Protein AF-A0A1M7FFM4-F1 (afdb_monomer)

Nearest PDB structures (foldseek):
  5cuk-assembly1_A  TM=7.560E-01  e=1.150E-02  Pseudomonas aeruginosa PAO1
  2rrl-assembly1_A  TM=3.537E-01  e=2.031E-02  Salmonella enterica subsp. enterica serovar Typhimurium
  6i4j-assembly1_G  TM=5.265E-01  e=8.180E-01  Mus musculus

InterPro domains:
  IPR021136 Flagellar hook-length control protein-like, C-terminal [PF02120] (294-365)
  IPR038610 FliK-like, C-terminal domain superfamily [G3DSA:3.30.750.140] (274-379)

Organism: NCBI:txid735517

pLDDT: mean 74.61, std 23.93, range [27.17, 97.5]

Radius of gyration: 24.83 Å; Cα contacts (8 Å, |Δi|>4): 551; chains: 1; bounding box: 92×70×73 Å

Solvent-accessible surface area (backbone atoms only — not comparable to full-atom values): 22999 Å² total; per-residue (Å²): 136,89,84,92,87,82,88,82,80,82,85,74,75,81,80,79,83,72,70,88,80,70,55,82,61,76,55,77,81,75,55,66,70,59,46,57,54,43,65,71,45,45,64,58,33,64,50,22,20,36,49,58,24,43,36,50,27,34,50,50,52,51,53,52,34,38,75,70,71,75,39,94,67,63,67,72,55,50,51,46,43,55,53,57,63,56,60,24,42,62,52,60,54,80,67,66,75,82,85,77,81,92,78,91,76,80,97,67,98,67,84,91,62,69,73,83,44,74,65,51,53,51,50,41,53,53,36,50,37,62,47,48,58,43,34,62,70,71,64,48,94,69,67,75,96,70,81,21,52,54,56,47,47,57,48,45,45,54,50,25,43,76,52,60,20,54,95,54,88,44,64,54,94,72,56,66,80,79,64,53,42,63,62,82,62,59,33,34,52,56,42,70,63,79,71,71,61,80,89,64,41,65,39,49,44,19,23,51,54,35,30,38,44,52,7,32,51,25,38,53,50,39,24,49,35,27,28,64,58,63,51,58,50,77,83,48,73,80,63,74,93,70,95,80,81,89,87,84,83,84,87,88,78,90,83,82,95,71,87,74,66,79,59,39,45,34,38,48,77,46,48,28,60,52,97,88,40,36,26,28,36,16,38,35,38,24,66,53,76,80,90,58,94,66,91,68,87,80,66,71,23,39,39,40,37,35,10,36,26,40,92,87,52,37,48,33,39,40,39,39,36,42,46,83,81,33,28,38,39,40,39,22,20,49,34,65,70,48,41,50,52,53,63,76,43,39,68,63,52,55,50,50,37,50,73,71,72,40,49,74,75,40,84,47,82,40,78,35,67,81,76,70,84,75,74,78,87,75,79,80,76,84,74,89,128

Structure (mmCIF, N/CA/C/O backbone):
data_AF-A0A1M7FFM4-F1
#
_entry.id   AF-A0A1M7FFM4-F1
#
loop_
_atom_site.group_PDB
_atom_site.id
_atom_site.type_symbol
_atom_site.label_atom_id
_atom_site.label_alt_id
_atom_site.label_comp_id
_atom_site.label_asym_id
_atom_site.label_entity_id
_atom_site.label_seq_id
_atom_site.pdbx_PDB_ins_code
_atom_site.Cartn_x
_atom_site.Cartn_y
_atom_site.Cartn_z
_atom_site.occupancy
_atom_site.B_iso_or_equiv
_atom_site.auth_seq_id
_atom_site.auth_comp_id
_atom_site.auth_asym_id
_atom_site.auth_atom_id
_atom_site.pdbx_PDB_model_num
ATOM 1 N N . MET A 1 1 ? 53.437 -46.522 -17.766 1.00 28.17 1 MET A N 1
ATOM 2 C CA . MET A 1 1 ? 53.241 -46.766 -16.320 1.00 28.17 1 MET A CA 1
ATOM 3 C C . MET A 1 1 ? 54.184 -45.854 -15.554 1.00 28.17 1 MET A C 1
ATOM 5 O O . MET A 1 1 ? 55.367 -45.949 -15.868 1.00 28.17 1 MET A O 1
ATOM 9 N N . PRO A 1 2 ? 53.746 -45.082 -14.537 1.00 44.66 2 PRO A N 1
ATOM 10 C CA . PRO A 1 2 ? 52.488 -44.321 -14.335 1.00 44.66 2 PRO A CA 1
ATOM 11 C C . PRO A 1 2 ? 52.743 -42.825 -14.716 1.00 44.66 2 PRO A C 1
ATOM 13 O O . PRO A 1 2 ? 53.587 -42.617 -15.580 1.00 44.66 2 PRO A O 1
ATOM 16 N N . ALA A 1 3 ? 52.174 -41.737 -14.161 1.00 30.19 3 ALA A N 1
ATOM 17 C CA . ALA A 1 3 ? 50.781 -41.255 -13.960 1.00 30.19 3 ALA A CA 1
ATOM 18 C C . ALA A 1 3 ? 50.823 -39.705 -14.164 1.00 30.19 3 ALA A C 1
ATOM 20 O O . ALA A 1 3 ? 51.837 -39.094 -13.849 1.00 30.19 3 ALA A O 1
ATOM 21 N N . SER A 1 4 ? 49.903 -39.026 -14.864 1.00 33.03 4 SER A N 1
ATOM 22 C CA . SER A 1 4 ? 48.514 -38.639 -14.512 1.00 33.03 4 SER A CA 1
ATOM 23 C C . SER A 1 4 ? 48.359 -37.660 -13.332 1.00 33.03 4 SER A C 1
ATOM 25 O O . SER A 1 4 ? 48.351 -38.102 -12.190 1.00 33.03 4 SER A O 1
ATOM 27 N N . ALA A 1 5 ? 48.092 -36.373 -13.622 1.00 31.41 5 ALA A N 1
ATOM 28 C CA . ALA A 1 5 ? 47.295 -35.452 -12.782 1.00 31.41 5 ALA A CA 1
ATOM 29 C C . ALA A 1 5 ? 46.927 -34.149 -13.541 1.00 31.41 5 ALA A C 1
ATOM 31 O O . ALA A 1 5 ? 47.572 -33.117 -13.380 1.00 31.41 5 ALA A O 1
ATOM 32 N N . GLY A 1 6 ? 45.887 -34.182 -14.383 1.00 29.67 6 GLY A N 1
ATOM 33 C CA . GLY A 1 6 ? 45.292 -32.969 -14.962 1.00 29.67 6 GLY A CA 1
ATOM 34 C C . GLY A 1 6 ? 44.131 -32.472 -14.097 1.00 29.67 6 GLY A C 1
ATOM 35 O O . GLY A 1 6 ? 43.160 -33.205 -13.909 1.00 29.67 6 GLY A O 1
ATOM 36 N N . LEU A 1 7 ? 44.214 -31.247 -13.573 1.00 31.92 7 LEU A N 1
ATOM 37 C CA . LEU A 1 7 ? 43.176 -30.665 -12.716 1.00 31.92 7 LEU A CA 1
ATOM 38 C C . LEU A 1 7 ? 41.939 -30.248 -13.531 1.00 31.92 7 LEU A C 1
ATOM 40 O O . LEU A 1 7 ? 41.930 -29.216 -14.197 1.00 31.92 7 LEU A O 1
ATOM 44 N N . LYS A 1 8 ? 40.865 -31.040 -13.428 1.00 30.91 8 LYS A N 1
ATOM 45 C CA . LYS A 1 8 ? 39.494 -30.578 -13.694 1.00 30.91 8 LYS A CA 1
ATOM 46 C C . LYS A 1 8 ? 38.996 -29.788 -12.481 1.00 30.91 8 LYS A C 1
ATOM 48 O O . LYS A 1 8 ? 39.141 -30.259 -11.358 1.00 30.91 8 LYS A O 1
ATOM 53 N N . GLY A 1 9 ? 38.361 -28.640 -12.712 1.00 28.41 9 GLY A N 1
ATOM 54 C CA . GLY A 1 9 ? 37.856 -27.783 -11.632 1.00 28.41 9 GLY A CA 1
ATOM 55 C C . GLY A 1 9 ? 36.865 -26.704 -12.071 1.00 28.41 9 GLY A C 1
ATOM 56 O O . GLY A 1 9 ? 36.794 -25.659 -11.438 1.00 28.41 9 GLY A O 1
ATOM 57 N N . GLY A 1 10 ? 36.119 -26.922 -13.158 1.00 27.86 10 GLY A N 1
ATOM 58 C CA . GLY A 1 10 ? 35.029 -26.018 -13.529 1.00 27.86 10 GLY A CA 1
ATOM 59 C C . GLY A 1 10 ? 33.846 -26.199 -12.579 1.00 27.86 10 GLY A C 1
ATOM 60 O O . GLY A 1 10 ? 33.171 -27.225 -12.650 1.00 27.86 10 GLY A O 1
ATOM 61 N N . GLN A 1 11 ? 33.591 -25.223 -11.705 1.00 30.33 11 GLN A N 1
ATOM 62 C CA . GLN A 1 11 ? 32.348 -25.162 -10.932 1.00 30.33 11 GLN A CA 1
ATOM 63 C C . GLN A 1 11 ? 31.184 -24.830 -11.871 1.00 30.33 11 GLN A C 1
ATOM 65 O O . GLN A 1 11 ? 30.890 -23.673 -12.157 1.00 30.33 11 GLN A O 1
ATOM 70 N N . THR A 1 12 ? 30.514 -25.870 -12.359 1.00 29.23 12 THR A N 1
ATOM 71 C CA . THR A 1 12 ? 29.200 -25.745 -12.985 1.00 29.23 12 THR A CA 1
ATOM 72 C C . THR A 1 12 ? 28.172 -25.433 -11.903 1.00 29.23 12 THR A C 1
ATOM 74 O O . THR A 1 12 ? 27.868 -26.299 -11.078 1.00 29.23 12 THR A O 1
ATOM 77 N N . TYR A 1 13 ? 27.626 -24.218 -11.910 1.00 31.61 13 TYR A N 1
ATOM 78 C CA . TYR A 1 13 ? 26.432 -23.903 -11.128 1.00 31.61 13 TYR A CA 1
ATOM 79 C C . TYR A 1 13 ? 25.287 -24.840 -11.554 1.00 31.61 13 TYR A C 1
ATOM 81 O O . TYR A 1 13 ? 25.119 -25.076 -12.755 1.00 31.61 13 TYR A O 1
ATOM 89 N N . PRO A 1 14 ? 24.514 -25.410 -10.613 1.00 28.09 14 PRO A N 1
ATOM 90 C CA . PRO A 1 14 ? 23.416 -26.296 -10.963 1.00 28.09 14 PRO A CA 1
ATOM 91 C C . PRO A 1 14 ? 22.310 -25.497 -11.655 1.00 28.09 14 PRO A C 1
ATOM 93 O O . PRO A 1 14 ? 21.659 -24.656 -11.038 1.00 28.09 14 PRO A O 1
ATOM 96 N N . VAL A 1 15 ? 22.074 -25.792 -12.934 1.00 30.50 15 VAL A N 1
ATOM 97 C CA . VAL A 1 15 ? 20.871 -25.344 -13.641 1.00 30.50 15 VAL A CA 1
ATOM 98 C C . VAL A 1 15 ? 19.672 -26.004 -12.965 1.00 30.50 15 VAL A C 1
ATOM 100 O O . VAL A 1 15 ? 19.436 -27.201 -13.136 1.00 30.50 15 VAL A O 1
ATOM 103 N N . MET A 1 16 ? 18.921 -25.230 -12.179 1.00 29.34 16 MET A N 1
ATOM 104 C CA . MET A 1 16 ? 17.597 -25.640 -11.726 1.00 29.34 16 MET A CA 1
ATOM 105 C C . MET A 1 16 ? 16.679 -25.694 -12.945 1.00 29.34 16 MET A C 1
ATOM 107 O O . MET A 1 16 ? 16.250 -24.668 -13.467 1.00 29.34 16 MET A O 1
ATOM 111 N N . SER A 1 17 ? 16.400 -26.909 -13.410 1.00 31.09 17 SER A N 1
ATOM 112 C CA . SER A 1 17 ? 15.436 -27.177 -14.471 1.00 31.09 17 SER A CA 1
ATOM 113 C C . SER A 1 17 ? 14.007 -27.050 -13.935 1.00 31.09 17 SER A C 1
ATOM 115 O O . SER A 1 17 ? 13.301 -28.052 -13.788 1.00 31.09 17 SER A O 1
ATOM 117 N N . ASP A 1 18 ? 13.585 -25.828 -13.618 1.00 33.31 18 ASP A N 1
ATOM 118 C CA . ASP A 1 18 ? 12.172 -25.543 -13.394 1.00 33.31 18 ASP A CA 1
ATOM 119 C C . ASP A 1 18 ? 11.436 -25.593 -14.738 1.00 33.31 18 ASP A C 1
ATOM 121 O O . ASP A 1 18 ? 11.768 -24.886 -15.693 1.00 33.31 18 ASP A O 1
ATOM 125 N N . GLY A 1 19 ? 10.421 -26.457 -14.817 1.00 30.62 19 GLY A N 1
ATOM 126 C CA . GLY A 1 19 ? 9.493 -26.482 -15.946 1.00 30.62 19 GLY A CA 1
ATOM 127 C C . GLY A 1 19 ? 8.756 -25.142 -16.089 1.00 30.62 19 GLY A C 1
ATOM 128 O O . GLY A 1 19 ? 8.766 -24.331 -15.162 1.00 30.62 19 GLY A O 1
ATOM 129 N N . PRO A 1 20 ? 8.087 -24.880 -17.227 1.00 31.91 20 PRO A N 1
ATOM 130 C CA . PRO A 1 20 ? 7.572 -23.555 -17.559 1.00 31.91 20 PRO A CA 1
ATOM 131 C C . PRO A 1 20 ? 6.581 -23.034 -16.511 1.00 31.91 20 PRO A C 1
ATOM 133 O O . PRO A 1 20 ? 5.386 -23.340 -16.542 1.00 31.91 20 PRO A O 1
ATOM 136 N N . ALA A 1 21 ? 7.083 -22.184 -15.611 1.00 34.84 21 ALA A N 1
ATOM 137 C CA . ALA A 1 21 ? 6.296 -21.494 -14.606 1.00 34.84 21 ALA A CA 1
ATOM 138 C C . ALA A 1 21 ? 5.324 -20.530 -15.304 1.00 34.84 21 ALA A C 1
ATOM 140 O O . ALA A 1 21 ? 5.672 -19.410 -15.702 1.00 34.84 21 ALA A O 1
ATOM 141 N N . GLN A 1 22 ? 4.089 -21.001 -15.485 1.00 36.25 22 GLN A N 1
ATOM 142 C CA . GLN A 1 22 ? 2.960 -20.179 -15.901 1.00 36.25 22 GLN A CA 1
ATOM 143 C C . GLN A 1 22 ? 2.766 -19.071 -14.861 1.00 36.25 22 GLN A C 1
ATOM 145 O O . GLN A 1 22 ? 2.826 -19.323 -13.657 1.00 36.25 22 GLN A O 1
ATOM 150 N N . SER A 1 23 ? 2.546 -17.833 -15.309 1.00 42.34 23 SER A N 1
ATOM 151 C CA . SER A 1 23 ? 2.317 -16.705 -14.402 1.00 42.34 23 SER A CA 1
ATOM 152 C C . SER A 1 23 ? 1.148 -17.022 -13.452 1.00 42.34 23 SER A C 1
ATOM 154 O O . SER A 1 23 ? 0.032 -17.205 -13.942 1.00 42.34 23 SER A O 1
ATOM 156 N N . PRO A 1 24 ? 1.319 -17.000 -12.114 1.00 45.25 24 PRO A N 1
ATOM 157 C CA . PRO A 1 24 ? 0.210 -17.258 -11.190 1.00 45.25 24 PRO A CA 1
ATOM 158 C C . PRO A 1 24 ? -0.887 -16.181 -11.268 1.00 45.25 24 PRO A C 1
ATOM 160 O O . PRO A 1 24 ? -2.003 -16.409 -10.802 1.00 45.25 24 PRO A O 1
ATOM 163 N N . PHE A 1 25 ? -0.588 -15.032 -11.887 1.00 47.88 25 PHE A N 1
ATOM 164 C CA . PHE A 1 25 ? -1.508 -13.927 -12.179 1.00 47.88 25 PHE A CA 1
ATOM 165 C C . PHE A 1 25 ? -2.265 -14.119 -13.505 1.00 47.88 25 PHE A C 1
ATOM 167 O O . PHE A 1 25 ? -3.481 -13.936 -13.538 1.00 47.88 25 PHE A O 1
ATOM 174 N N . SER A 1 26 ? -1.591 -14.588 -14.564 1.00 52.25 26 SER A N 1
ATOM 175 C CA . SER A 1 26 ? -2.185 -14.905 -15.879 1.00 52.25 26 SER A CA 1
ATOM 176 C C . SER A 1 26 ? -2.890 -16.272 -15.863 1.00 52.25 26 SER A C 1
ATOM 178 O O . SER A 1 26 ? -2.610 -17.157 -16.668 1.00 52.25 26 SER A O 1
ATOM 180 N N . GLY A 1 27 ? -3.790 -16.457 -14.896 1.00 50.19 27 GLY A N 1
ATOM 181 C CA . GLY A 1 27 ? -4.599 -17.663 -14.769 1.00 50.19 27 GLY A CA 1
ATOM 182 C C . GLY A 1 27 ? -5.666 -17.785 -15.861 1.00 50.19 27 GLY A C 1
ATOM 183 O O . GLY A 1 27 ? -5.952 -16.838 -16.594 1.00 50.19 27 GLY A O 1
ATOM 184 N N . LYS A 1 28 ? -6.293 -18.969 -15.918 1.00 52.28 28 LYS A N 1
ATOM 185 C CA . LYS A 1 28 ? -7.483 -19.262 -16.739 1.00 52.28 28 LYS A CA 1
ATOM 186 C C . LYS A 1 28 ? -8.540 -18.146 -16.610 1.00 52.28 28 LYS A C 1
ATOM 188 O O . LYS A 1 28 ? -8.640 -17.561 -15.526 1.00 52.28 28 LYS A O 1
ATOM 193 N N . PRO A 1 29 ? -9.342 -17.869 -17.662 1.00 58.84 29 PRO A N 1
ATOM 194 C CA . PRO A 1 29 ? -10.395 -16.856 -17.604 1.00 58.84 29 PRO A CA 1
ATOM 195 C C . PRO A 1 29 ? -11.281 -17.073 -16.375 1.00 58.84 29 PRO A C 1
ATOM 197 O O . PRO A 1 29 ? -11.638 -18.206 -16.046 1.00 58.84 29 PRO A O 1
ATOM 200 N N . VAL A 1 30 ? -11.583 -15.983 -15.667 1.00 65.94 30 VAL A N 1
ATOM 201 C CA . VAL A 1 30 ? -12.369 -16.046 -14.434 1.00 65.94 30 VAL A CA 1
ATOM 202 C C . VAL A 1 30 ? -13.769 -16.573 -14.765 1.00 65.94 30 VAL A C 1
ATOM 204 O O . VAL A 1 30 ? -14.408 -15.988 -15.637 1.00 65.94 30 VAL A O 1
ATOM 207 N N . PRO A 1 31 ? -14.278 -17.619 -14.084 1.00 75.31 31 PRO A N 1
ATOM 208 C CA . PRO A 1 31 ? -15.618 -18.138 -14.347 1.00 75.31 31 PRO A CA 1
ATOM 209 C C . PRO A 1 31 ? -16.689 -17.051 -14.218 1.00 75.31 31 PRO A C 1
ATOM 211 O O . PRO A 1 31 ? -16.676 -16.289 -13.249 1.00 75.31 31 PRO A O 1
ATOM 214 N N . ASP A 1 32 ? -17.641 -17.011 -15.150 1.00 73.88 32 ASP A N 1
ATOM 215 C CA . ASP A 1 32 ? -18.647 -15.940 -15.240 1.00 73.88 32 ASP A CA 1
ATOM 216 C C . ASP A 1 32 ? -19.475 -15.787 -13.955 1.00 73.88 32 ASP A C 1
ATOM 218 O O . ASP A 1 32 ? -19.797 -14.674 -13.546 1.00 73.88 32 ASP A O 1
ATOM 222 N N . GLN A 1 33 ? -19.735 -16.887 -13.241 1.00 76.94 33 GLN A N 1
ATOM 223 C CA . GLN A 1 33 ? -20.378 -16.861 -11.921 1.00 76.94 33 GLN A CA 1
ATOM 224 C C . GLN A 1 33 ? -19.598 -16.020 -10.897 1.00 76.94 33 GLN A C 1
ATOM 226 O O . GLN A 1 33 ? -20.202 -15.284 -10.119 1.00 76.94 33 GLN A O 1
ATOM 231 N N . LEU A 1 34 ? -18.260 -16.083 -10.899 1.00 76.94 34 LEU A N 1
ATOM 232 C CA . LEU A 1 34 ? -17.434 -15.281 -9.993 1.00 76.94 34 LEU A CA 1
ATOM 233 C C . LEU A 1 34 ? -17.405 -13.807 -10.422 1.00 76.94 34 LEU A C 1
ATOM 235 O O . LEU A 1 34 ? -17.369 -12.933 -9.558 1.00 76.94 34 LEU A O 1
ATOM 239 N N . GLN A 1 35 ? -17.485 -13.526 -11.727 1.00 77.62 35 GLN A N 1
ATOM 240 C CA . GLN A 1 35 ? -17.639 -12.160 -12.240 1.00 77.62 35 GLN A CA 1
ATOM 241 C C . GLN A 1 35 ? -18.987 -11.560 -11.800 1.00 77.62 35 GLN A C 1
ATOM 243 O O . GLN A 1 35 ? -19.018 -10.465 -11.246 1.00 77.62 35 GLN A O 1
ATOM 248 N N . GLN A 1 36 ? -20.089 -12.307 -11.937 1.00 79.12 36 GLN A N 1
ATOM 249 C CA . GLN A 1 36 ? -21.430 -11.886 -11.505 1.00 79.12 36 GLN A CA 1
ATOM 250 C C . GLN A 1 36 ? -21.539 -11.689 -9.985 1.00 79.12 36 GLN A C 1
ATOM 252 O O . GLN A 1 36 ? -22.190 -10.749 -9.528 1.00 79.12 36 GLN A O 1
ATOM 257 N N . LEU A 1 37 ? -20.904 -12.554 -9.185 1.00 82.56 37 LEU A N 1
ATOM 258 C CA . LEU A 1 37 ? -20.840 -12.383 -7.730 1.00 82.56 37 LEU A CA 1
ATOM 259 C C . LEU A 1 37 ? -20.021 -11.145 -7.349 1.00 82.56 37 LEU A C 1
ATOM 261 O O . LEU A 1 37 ? -20.455 -10.368 -6.501 1.00 82.56 37 LEU A O 1
ATOM 265 N N . ALA A 1 38 ? -18.879 -10.918 -8.002 1.00 81.94 38 ALA A N 1
ATOM 266 C CA . ALA A 1 38 ? -18.072 -9.726 -7.772 1.00 81.94 38 ALA A CA 1
ATOM 267 C C . ALA A 1 38 ? -18.806 -8.440 -8.178 1.00 81.94 38 ALA A C 1
ATOM 269 O O . ALA A 1 38 ? -18.765 -7.477 -7.421 1.00 81.94 38 ALA A O 1
ATOM 270 N N . ALA A 1 39 ? -19.542 -8.429 -9.294 1.00 81.75 39 ALA A N 1
ATOM 271 C CA . ALA A 1 39 ? -20.327 -7.275 -9.743 1.00 81.75 39 ALA A CA 1
ATOM 272 C C . ALA A 1 39 ? -21.373 -6.807 -8.710 1.00 81.75 39 ALA A C 1
ATOM 274 O O . ALA A 1 39 ? -21.643 -5.614 -8.608 1.00 81.75 39 ALA A O 1
ATOM 275 N N . LYS A 1 40 ? -21.921 -7.719 -7.894 1.00 86.44 40 LYS A N 1
ATOM 276 C CA . LYS A 1 40 ? -22.840 -7.376 -6.790 1.00 86.44 40 LYS A CA 1
ATOM 277 C C . LYS A 1 40 ? -22.137 -6.783 -5.565 1.00 86.44 40 LYS A C 1
ATOM 279 O O . LYS A 1 40 ? -22.763 -6.072 -4.790 1.00 86.44 40 LYS A O 1
ATOM 284 N N . VAL A 1 41 ? -20.861 -7.111 -5.370 1.00 87.88 41 VAL A N 1
ATOM 285 C CA . VAL A 1 41 ? -20.070 -6.744 -4.183 1.00 87.88 41 VAL A CA 1
ATOM 286 C C . VAL A 1 41 ? -19.198 -5.509 -4.445 1.00 87.88 41 VAL A C 1
ATOM 288 O O . VAL A 1 41 ? -18.940 -4.742 -3.521 1.00 87.88 41 VAL A O 1
ATOM 291 N N . LEU A 1 42 ? -18.789 -5.279 -5.697 1.00 88.75 42 LEU A N 1
ATOM 292 C CA . LEU A 1 42 ? -17.948 -4.156 -6.120 1.00 88.75 42 LEU A CA 1
ATOM 293 C C . LEU A 1 42 ? -18.475 -2.787 -5.653 1.00 88.75 42 LEU A C 1
ATOM 295 O O . LEU A 1 42 ? -17.695 -2.104 -4.995 1.00 88.75 42 LEU A O 1
ATOM 299 N N . PRO A 1 43 ? -19.755 -2.402 -5.857 1.00 89.94 43 PRO A N 1
ATOM 300 C CA . PRO A 1 43 ? -20.246 -1.090 -5.420 1.00 89.94 43 PRO A CA 1
ATOM 301 C C . PRO A 1 43 ? -20.096 -0.865 -3.910 1.00 89.94 43 PRO A C 1
ATOM 303 O O . PRO A 1 43 ? -19.685 0.205 -3.477 1.00 89.94 43 PRO A O 1
ATOM 306 N N . VAL A 1 44 ? -20.356 -1.901 -3.104 1.00 90.44 44 VAL A N 1
ATOM 307 C CA . VAL A 1 44 ? -20.222 -1.836 -1.640 1.00 90.44 44 VAL A CA 1
ATOM 308 C C . VAL A 1 44 ? -18.756 -1.679 -1.233 1.00 90.44 44 VAL A C 1
ATOM 310 O O . VAL A 1 44 ? -18.446 -0.861 -0.373 1.00 90.44 44 VAL A O 1
ATOM 313 N N . LEU A 1 45 ? -17.838 -2.420 -1.864 1.00 91.00 45 LEU A N 1
ATOM 314 C CA . LEU A 1 45 ? -16.402 -2.281 -1.597 1.00 91.00 45 LEU A CA 1
ATOM 315 C C . LEU A 1 45 ? -15.867 -0.914 -2.034 1.00 91.00 45 LEU A C 1
ATOM 317 O O . LEU A 1 45 ? -15.040 -0.340 -1.329 1.00 91.00 45 LEU A O 1
ATOM 321 N N . GLU A 1 46 ? -16.323 -0.402 -3.179 1.00 90.56 46 GLU A N 1
ATOM 322 C CA . GLU A 1 46 ? -15.915 0.902 -3.700 1.00 90.56 46 GLU A CA 1
ATOM 323 C C . GLU A 1 46 ? -16.367 2.036 -2.781 1.00 90.56 46 GLU A C 1
ATOM 325 O O . GLU A 1 46 ? -15.535 2.874 -2.444 1.00 90.56 46 GLU A O 1
ATOM 330 N N . GLU A 1 47 ? -17.616 2.006 -2.301 1.00 90.38 47 GLU A N 1
ATOM 331 C CA . GLU A 1 47 ? -18.144 2.961 -1.320 1.00 90.38 47 GLU A CA 1
ATOM 332 C C . GLU A 1 47 ? -17.459 2.887 0.053 1.00 90.38 47 GLU A C 1
ATOM 334 O O . GLU A 1 47 ? -17.332 3.914 0.725 1.00 90.38 47 GLU A O 1
ATOM 339 N N . GLN A 1 48 ? -17.055 1.688 0.487 1.00 91.00 48 GLN A N 1
ATOM 340 C CA . GLN A 1 48 ? -16.489 1.452 1.819 1.00 91.00 48 GLN A CA 1
ATOM 341 C C . GLN A 1 48 ? -14.979 1.668 1.909 1.00 91.00 48 GLN A C 1
ATOM 343 O O . GLN A 1 48 ? -14.473 1.851 3.018 1.00 91.00 48 GLN A O 1
ATOM 348 N N . GLN A 1 49 ? -14.244 1.625 0.792 1.00 92.31 49 GLN A N 1
ATOM 349 C CA . GLN A 1 49 ? -12.782 1.651 0.830 1.00 92.31 49 GLN A CA 1
ATOM 350 C C . GLN A 1 49 ? -12.238 2.911 1.522 1.00 92.31 49 GLN A C 1
ATOM 352 O O . GLN A 1 49 ? -12.673 4.037 1.269 1.00 92.31 49 GLN A O 1
ATOM 357 N N . SER A 1 50 ? -11.219 2.724 2.354 1.00 90.62 50 SER A N 1
ATOM 358 C CA . SER A 1 50 ? -10.473 3.808 2.993 1.00 90.62 50 SER A CA 1
ATOM 359 C C . SER A 1 50 ? -8.991 3.730 2.629 1.00 90.62 50 SER A C 1
ATOM 361 O O . SER A 1 50 ? -8.505 2.731 2.093 1.00 90.62 50 SER A O 1
ATOM 363 N N . SER A 1 51 ? -8.254 4.810 2.895 1.00 88.50 51 SER A N 1
ATOM 364 C CA . SER A 1 51 ? -6.794 4.760 2.837 1.00 88.50 51 SER A CA 1
ATOM 365 C C . SER A 1 51 ? -6.243 3.913 3.981 1.0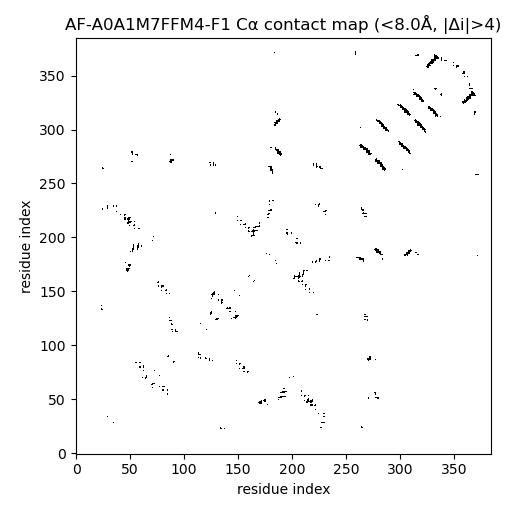0 88.50 51 SER A C 1
ATOM 367 O O . SER A 1 51 ? -6.663 4.075 5.130 1.00 88.50 51 SER A O 1
ATOM 369 N N . LEU A 1 52 ? -5.227 3.094 3.693 1.00 93.62 52 LEU A N 1
ATOM 370 C CA . LEU A 1 52 ? -4.449 2.441 4.745 1.00 93.62 52 LEU A CA 1
ATOM 371 C C . LEU A 1 52 ? -3.782 3.482 5.664 1.00 93.62 52 LEU A C 1
ATOM 373 O O . LEU A 1 52 ? -3.655 3.219 6.856 1.00 93.62 52 LEU A O 1
ATOM 377 N N . THR A 1 53 ? -3.402 4.673 5.175 1.00 94.88 53 THR A N 1
ATOM 378 C CA . THR A 1 53 ? -2.683 5.656 6.008 1.00 94.88 53 THR A CA 1
ATOM 379 C C . THR A 1 53 ? -3.531 6.159 7.178 1.00 94.88 53 THR A C 1
ATOM 381 O O . THR A 1 53 ? -2.986 6.336 8.265 1.00 94.88 53 THR A O 1
ATOM 384 N N . THR A 1 54 ? -4.856 6.287 7.017 1.00 93.81 54 THR A N 1
ATOM 385 C CA . THR A 1 54 ? -5.789 6.619 8.113 1.00 93.81 54 THR A CA 1
ATOM 386 C C . THR A 1 54 ? -5.818 5.531 9.180 1.00 93.81 54 THR A C 1
ATOM 388 O O . THR A 1 54 ? -5.666 5.830 10.364 1.00 93.81 54 THR A O 1
ATOM 391 N N . LEU A 1 55 ? -5.958 4.263 8.772 1.00 95.56 55 LEU A N 1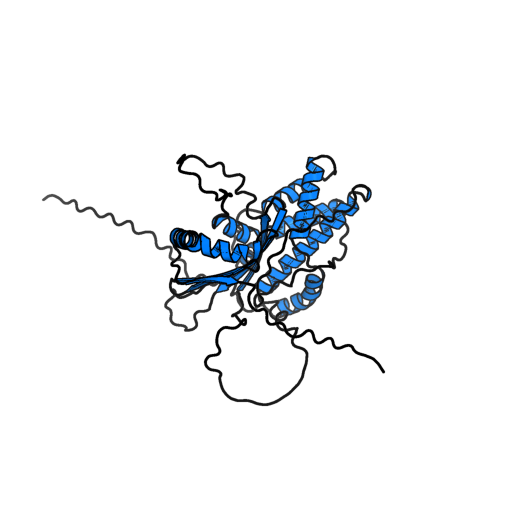
ATOM 392 C CA . LEU A 1 55 ? -5.924 3.138 9.704 1.00 95.56 55 LEU A CA 1
ATOM 393 C C . LEU A 1 55 ? -4.590 3.117 10.457 1.00 95.56 55 LEU A C 1
ATOM 395 O O . LEU A 1 55 ? -4.579 3.143 11.682 1.00 95.56 55 LEU A O 1
ATOM 399 N N . PHE A 1 56 ? -3.465 3.134 9.742 1.00 97.00 56 PHE A N 1
ATOM 400 C CA . PHE A 1 56 ? -2.139 3.087 10.354 1.00 97.00 56 PHE A CA 1
ATOM 401 C C . PHE A 1 56 ? -1.855 4.285 11.280 1.00 97.00 56 PHE A C 1
ATOM 403 O O . PHE A 1 56 ? -1.218 4.094 12.315 1.00 97.00 56 PHE A O 1
ATOM 410 N N . ALA A 1 57 ? -2.352 5.489 10.970 1.00 96.12 57 ALA A N 1
ATOM 411 C CA . ALA A 1 57 ? -2.264 6.647 11.865 1.00 96.12 57 ALA A CA 1
ATOM 412 C C . ALA A 1 57 ? -3.048 6.427 13.172 1.00 96.12 57 ALA A C 1
ATOM 414 O O . ALA A 1 57 ? -2.531 6.710 14.253 1.00 96.12 57 ALA A O 1
ATOM 415 N N . ASN A 1 58 ? -4.257 5.863 13.085 1.00 96.06 58 ASN A N 1
ATOM 416 C CA . ASN A 1 58 ? -5.080 5.531 14.248 1.00 96.06 58 ASN A CA 1
ATOM 417 C C . ASN A 1 58 ? -4.467 4.394 15.082 1.00 96.06 58 ASN A C 1
ATOM 419 O O . ASN A 1 58 ? -4.347 4.537 16.296 1.00 96.06 58 ASN A O 1
ATOM 423 N N . LEU A 1 59 ? -4.003 3.306 14.454 1.00 97.19 59 LEU A N 1
ATOM 424 C CA . LEU A 1 59 ? -3.330 2.196 15.148 1.00 97.19 59 LEU A CA 1
ATOM 425 C C . LEU A 1 59 ? -2.054 2.661 15.865 1.00 97.19 59 LEU A C 1
ATOM 427 O O . LEU A 1 59 ? -1.797 2.253 16.997 1.00 97.19 59 LEU A O 1
ATOM 431 N N . GLN A 1 60 ? -1.276 3.549 15.241 1.00 95.88 60 GLN A N 1
ATOM 432 C CA . GLN A 1 60 ? -0.089 4.133 15.860 1.00 95.88 60 GLN A CA 1
ATOM 433 C C . GLN A 1 60 ? -0.447 5.043 17.042 1.00 95.88 60 GLN A C 1
ATOM 435 O O . GLN A 1 60 ? 0.169 4.923 18.098 1.00 95.88 60 GLN A O 1
ATOM 440 N N . ALA A 1 61 ? -1.464 5.899 16.909 1.00 95.75 61 ALA A N 1
ATOM 441 C CA . ALA A 1 61 ? -1.929 6.743 18.009 1.00 95.75 61 ALA A CA 1
ATOM 442 C C . ALA A 1 61 ? -2.441 5.910 19.202 1.00 95.75 61 ALA A C 1
ATOM 444 O O . ALA A 1 61 ? -2.068 6.197 20.337 1.00 95.75 61 ALA A O 1
ATOM 445 N N . VAL A 1 62 ? -3.200 4.835 18.954 1.00 95.81 62 VAL A N 1
ATOM 446 C CA . VAL A 1 62 ? -3.638 3.878 19.990 1.00 95.81 62 VAL A CA 1
ATOM 447 C C . VAL A 1 62 ? -2.447 3.192 20.655 1.00 95.81 62 VAL A C 1
ATOM 449 O O . VAL A 1 62 ? -2.389 3.132 21.880 1.00 95.81 62 VAL A O 1
ATOM 452 N N . SER A 1 63 ? -1.470 2.721 19.873 1.00 95.19 63 SER A N 1
ATOM 453 C CA . SER A 1 63 ? -0.248 2.103 20.403 1.00 95.19 63 SER A CA 1
ATOM 454 C C . SER A 1 63 ? 0.525 3.055 21.323 1.00 95.19 63 SER A C 1
ATOM 456 O O . SER A 1 63 ? 0.938 2.646 22.406 1.00 95.19 63 SER A O 1
ATOM 458 N N . THR A 1 64 ? 0.681 4.325 20.936 1.00 94.00 64 THR A N 1
ATOM 459 C CA . THR A 1 64 ? 1.361 5.337 21.757 1.00 94.00 64 THR A CA 1
ATOM 460 C C . THR A 1 64 ? 0.564 5.697 23.014 1.00 94.00 64 THR A C 1
ATOM 462 O O . THR A 1 64 ? 1.139 5.739 24.097 1.00 94.00 64 THR A O 1
ATOM 465 N N . GLN A 1 65 ? -0.753 5.909 22.912 1.00 93.56 65 GLN A N 1
ATOM 466 C CA . GLN A 1 65 ? -1.595 6.219 24.076 1.00 93.56 65 GLN A CA 1
ATOM 467 C C . GLN A 1 65 ? -1.630 5.060 25.084 1.00 93.56 65 GLN A C 1
ATOM 469 O O . GLN A 1 65 ? -1.508 5.296 26.285 1.00 93.56 65 GLN A O 1
ATOM 474 N N . ALA A 1 66 ? -1.720 3.813 24.611 1.00 92.38 66 ALA A N 1
ATOM 475 C CA . ALA A 1 66 ? -1.674 2.628 25.467 1.00 92.38 66 ALA A CA 1
ATOM 476 C C . ALA A 1 66 ? -0.302 2.449 26.141 1.00 92.38 66 ALA A C 1
ATOM 478 O O . ALA A 1 66 ? -0.243 2.174 27.338 1.00 92.38 66 ALA A O 1
ATOM 479 N N . ALA A 1 67 ? 0.803 2.672 25.418 1.00 92.19 67 ALA A N 1
ATOM 480 C CA . ALA A 1 67 ? 2.153 2.635 25.991 1.00 92.19 67 ALA A CA 1
ATOM 481 C C . ALA A 1 67 ? 2.376 3.715 27.069 1.00 92.19 67 ALA A C 1
ATOM 483 O O . ALA A 1 67 ? 3.102 3.482 28.034 1.00 92.19 67 ALA A O 1
ATOM 484 N N . ASN A 1 68 ? 1.714 4.867 26.937 1.00 92.69 68 ASN A N 1
ATOM 485 C CA . ASN A 1 68 ? 1.739 5.956 27.916 1.00 92.69 68 ASN A CA 1
ATOM 486 C C . ASN A 1 68 ? 0.746 5.769 29.084 1.00 92.69 68 ASN A C 1
ATOM 488 O O . ASN A 1 68 ? 0.653 6.651 29.936 1.00 92.69 68 ASN A O 1
ATOM 492 N N . GLY A 1 69 ? -0.042 4.686 29.114 1.00 89.19 69 GLY A N 1
ATOM 493 C CA . GLY A 1 69 ? -1.100 4.479 30.114 1.00 89.19 69 GLY A CA 1
ATOM 494 C C . GLY A 1 69 ? -2.292 5.441 29.994 1.00 89.19 69 GLY A C 1
ATOM 495 O O . GLY A 1 69 ? -3.069 5.571 30.932 1.00 89.19 69 GLY A O 1
ATOM 496 N N . GLN A 1 70 ? -2.441 6.126 28.856 1.00 88.12 70 GLN A N 1
ATOM 497 C CA . GLN A 1 70 ? -3.522 7.086 28.586 1.00 88.12 70 GLN A CA 1
ATOM 498 C C . GLN A 1 70 ? -4.784 6.420 28.017 1.00 88.12 70 GLN A C 1
ATOM 500 O O . GLN A 1 70 ? -5.812 7.075 27.864 1.00 88.12 70 GLN A O 1
ATOM 505 N N . LEU A 1 71 ? -4.697 5.142 27.643 1.00 89.31 71 LEU A N 1
ATOM 506 C CA . LEU A 1 71 ? -5.779 4.396 27.013 1.00 89.31 71 LEU A CA 1
ATOM 507 C C . LEU A 1 71 ? -5.680 2.912 27.374 1.00 89.31 71 LEU A C 1
ATOM 509 O O . LEU A 1 71 ? -4.691 2.253 27.050 1.00 89.31 71 LEU A O 1
ATOM 513 N N . GLU A 1 72 ? -6.715 2.372 28.012 1.00 89.25 72 GLU A N 1
ATOM 514 C CA . GLU A 1 72 ? -6.782 0.945 28.324 1.00 89.25 72 GLU A CA 1
ATOM 515 C C . GLU A 1 72 ? -7.230 0.150 27.091 1.00 89.25 72 GLU A C 1
ATOM 517 O O . GLU A 1 72 ? -8.319 0.345 26.554 1.00 89.25 72 GLU A O 1
ATOM 522 N N . VAL A 1 73 ? -6.365 -0.752 26.623 1.00 91.19 73 VAL A N 1
ATOM 523 C CA . VAL A 1 73 ? -6.603 -1.600 25.446 1.00 91.19 73 VAL A CA 1
ATOM 524 C C . VAL A 1 73 ? -6.243 -3.044 25.803 1.00 91.19 73 VAL A C 1
ATOM 526 O O . VAL A 1 73 ? -5.126 -3.264 26.283 1.00 91.19 73 VAL A O 1
ATOM 529 N N . PRO A 1 74 ? -7.107 -4.049 25.554 1.00 95.12 74 PRO A N 1
ATOM 530 C CA . PRO A 1 74 ? -6.804 -5.449 25.850 1.00 95.12 74 PRO A CA 1
ATOM 531 C C . PRO A 1 74 ? -5.503 -5.926 25.191 1.00 95.12 74 PRO A C 1
ATOM 533 O O . PRO A 1 74 ? -5.258 -5.650 24.014 1.00 95.12 74 PRO A O 1
ATOM 536 N N . LYS A 1 75 ? -4.674 -6.700 25.910 1.00 95.12 75 LYS A N 1
ATOM 537 C CA . LYS A 1 75 ? -3.361 -7.140 25.395 1.00 95.12 75 LYS A CA 1
ATOM 538 C C . LYS A 1 75 ? -3.417 -7.856 24.027 1.00 95.12 75 LYS A C 1
ATOM 540 O O . LYS A 1 75 ? -2.546 -7.559 23.213 1.00 95.12 75 LYS A O 1
ATOM 545 N N . PRO A 1 76 ? -4.424 -8.696 23.695 1.00 96.50 76 PRO A N 1
ATOM 546 C CA . PRO A 1 76 ? -4.549 -9.267 22.350 1.00 96.50 76 PRO A CA 1
ATOM 547 C C . PRO A 1 76 ? -4.692 -8.213 21.240 1.00 96.50 76 PRO A C 1
ATOM 549 O O . PRO A 1 76 ? -4.112 -8.375 20.169 1.00 96.50 76 PRO A O 1
ATOM 552 N N . VAL A 1 77 ? -5.418 -7.117 21.500 1.00 96.38 77 VAL A N 1
ATOM 553 C CA . VAL A 1 77 ? -5.558 -5.992 20.559 1.00 96.38 77 VAL A CA 1
ATOM 554 C C . VAL A 1 77 ? -4.226 -5.254 20.427 1.00 96.38 77 VAL A C 1
ATOM 556 O O . VAL A 1 77 ? -3.806 -4.987 19.306 1.00 96.38 77 VAL A O 1
ATOM 559 N N . GLN A 1 78 ? -3.518 -4.995 21.536 1.00 95.81 78 GLN A N 1
ATOM 560 C CA . GLN A 1 78 ? -2.180 -4.386 21.492 1.00 95.81 78 GLN A CA 1
ATOM 561 C C . GLN A 1 78 ? -1.216 -5.204 20.621 1.00 95.81 78 GLN A C 1
ATOM 563 O O . GLN A 1 78 ? -0.587 -4.653 19.726 1.00 95.81 78 GLN A O 1
ATOM 568 N N . THR A 1 79 ? -1.154 -6.525 20.814 1.00 96.56 79 THR A N 1
ATOM 569 C CA . THR A 1 79 ? -0.280 -7.404 20.022 1.00 96.56 79 THR A CA 1
ATOM 570 C C . THR A 1 79 ? -0.678 -7.449 18.545 1.00 96.56 79 THR A C 1
ATOM 572 O O . THR A 1 79 ? 0.199 -7.399 17.686 1.00 96.56 79 THR A O 1
ATOM 575 N N . ALA A 1 80 ? -1.975 -7.463 18.215 1.00 96.69 80 ALA A N 1
ATOM 576 C CA . ALA A 1 80 ? -2.420 -7.363 16.822 1.00 96.69 80 ALA A CA 1
ATOM 577 C C . ALA A 1 80 ? -2.022 -6.016 16.181 1.00 96.69 80 ALA A C 1
ATOM 579 O O . ALA A 1 80 ? -1.597 -5.982 15.026 1.00 96.69 80 ALA A O 1
ATOM 580 N N . ILE A 1 81 ? -2.108 -4.913 16.934 1.00 97.19 81 ILE A N 1
ATOM 581 C CA . ILE A 1 81 ? -1.655 -3.582 16.506 1.00 97.19 81 ILE A CA 1
ATOM 582 C C . ILE A 1 81 ? -0.139 -3.569 16.270 1.00 97.19 81 ILE A C 1
ATOM 584 O O . ILE A 1 81 ? 0.298 -3.166 15.195 1.00 97.19 81 ILE A O 1
ATOM 588 N N . GLU A 1 82 ? 0.653 -4.047 17.233 1.00 95.56 82 GLU A N 1
ATOM 589 C CA . GLU A 1 82 ? 2.116 -4.164 17.143 1.00 95.56 82 GLU A CA 1
ATOM 590 C C . GLU A 1 82 ? 2.530 -4.961 15.887 1.00 95.56 82 GLU A C 1
ATOM 592 O O . GLU A 1 82 ? 3.371 -4.504 15.110 1.00 95.56 82 GLU A O 1
ATOM 597 N N . GLN A 1 83 ? 1.877 -6.101 15.625 1.00 95.19 83 GLN A N 1
ATOM 598 C CA . GLN A 1 83 ? 2.111 -6.931 14.437 1.00 95.19 83 GLN A CA 1
ATOM 599 C C . GLN A 1 83 ? 1.788 -6.195 13.126 1.00 95.19 83 GLN A C 1
ATOM 601 O O . GLN A 1 83 ? 2.605 -6.207 12.206 1.00 95.19 83 GLN A O 1
ATOM 606 N N . ILE A 1 84 ? 0.637 -5.515 13.033 1.00 96.19 84 ILE A N 1
ATOM 607 C CA . ILE A 1 84 ? 0.247 -4.753 11.831 1.00 96.19 84 ILE A CA 1
ATOM 608 C C . ILE A 1 84 ? 1.221 -3.594 11.582 1.00 96.19 84 ILE A C 1
ATOM 610 O O . ILE A 1 84 ? 1.676 -3.400 10.454 1.00 96.19 84 ILE A O 1
ATOM 614 N N . LEU A 1 85 ? 1.591 -2.845 12.626 1.00 95.69 85 LEU A N 1
ATOM 615 C CA . LEU A 1 85 ? 2.566 -1.753 12.539 1.00 95.69 85 LEU A CA 1
ATOM 616 C C . LEU A 1 85 ? 3.970 -2.245 12.138 1.00 95.69 85 LEU A C 1
ATOM 618 O O . LEU A 1 85 ? 4.717 -1.479 11.518 1.00 95.69 85 LEU A O 1
ATOM 622 N N . GLY A 1 86 ? 4.309 -3.501 12.443 1.00 92.81 86 GLY A N 1
ATOM 623 C CA . GLY A 1 86 ? 5.536 -4.183 12.021 1.00 92.81 86 GLY A CA 1
ATOM 624 C C . GLY A 1 86 ? 5.563 -4.644 10.556 1.00 92.81 86 GLY A C 1
ATOM 625 O O . GLY A 1 86 ? 6.635 -4.945 10.044 1.00 92.81 86 GLY A O 1
ATOM 626 N N . LEU A 1 87 ? 4.431 -4.658 9.839 1.00 91.75 87 LEU A N 1
ATOM 627 C CA . LEU A 1 87 ? 4.401 -5.000 8.404 1.00 91.75 87 LEU A CA 1
ATOM 628 C C . LEU A 1 87 ? 4.789 -3.839 7.471 1.00 91.75 87 LEU A C 1
ATOM 630 O O . LEU A 1 87 ? 4.846 -4.016 6.254 1.00 91.75 87 LEU A O 1
ATOM 634 N N . ARG A 1 88 ? 5.041 -2.641 8.010 1.00 93.19 88 ARG A N 1
ATOM 635 C CA . ARG A 1 88 ? 5.426 -1.470 7.210 1.00 93.19 88 ARG A CA 1
ATOM 636 C C . ARG A 1 88 ? 6.848 -1.613 6.673 1.00 93.19 88 ARG A C 1
ATOM 638 O O . ARG A 1 88 ? 7.759 -1.963 7.425 1.00 93.19 88 ARG A O 1
ATOM 645 N N . LEU A 1 89 ? 7.062 -1.243 5.413 1.00 90.50 89 LEU A N 1
ATOM 646 C CA . LEU A 1 89 ? 8.398 -1.074 4.836 1.00 90.50 89 LEU A CA 1
ATOM 647 C C . LEU A 1 89 ? 9.222 -0.093 5.686 1.00 90.50 89 LEU A C 1
ATOM 649 O O . LEU A 1 89 ? 8.731 0.977 6.051 1.00 90.50 89 LEU A O 1
ATOM 653 N N . GLY A 1 90 ? 10.458 -0.473 6.018 1.00 83.44 90 GLY A N 1
ATOM 654 C CA . GLY A 1 90 ? 11.364 0.310 6.868 1.00 83.44 90 GLY A CA 1
ATOM 655 C C . GLY A 1 90 ? 11.151 0.152 8.379 1.00 83.44 90 GLY A C 1
ATOM 656 O O . GLY A 1 90 ? 11.887 0.749 9.156 1.00 83.44 90 GLY A O 1
ATOM 657 N N . SER A 1 91 ? 10.184 -0.659 8.826 1.00 77.19 91 SER A N 1
ATOM 658 C CA . SER A 1 91 ? 9.993 -0.951 10.258 1.00 77.19 91 SER A CA 1
ATOM 659 C C . SER A 1 91 ? 11.128 -1.789 10.859 1.00 77.19 91 SER A C 1
ATOM 661 O O . SER A 1 91 ? 11.532 -1.551 11.994 1.00 77.19 91 SER A O 1
ATOM 663 N N . GLN A 1 92 ? 11.654 -2.759 10.101 1.00 60.50 92 GLN A N 1
ATOM 664 C CA . GLN A 1 92 ? 12.655 -3.716 10.586 1.00 60.50 92 GLN A CA 1
ATOM 665 C C . GLN A 1 92 ? 14.097 -3.300 10.284 1.00 60.50 92 GLN A C 1
ATOM 667 O O . GLN A 1 92 ? 15.006 -3.706 11.007 1.00 60.50 92 GLN A O 1
ATOM 672 N N . SER A 1 93 ? 14.311 -2.417 9.306 1.00 51.66 93 SER A N 1
ATOM 673 C CA . SER A 1 93 ? 15.622 -1.836 8.977 1.00 51.66 93 SER A CA 1
ATOM 674 C C . SER A 1 93 ? 16.191 -0.976 10.128 1.00 51.66 93 SER A C 1
ATOM 676 O O . SER A 1 93 ? 17.388 -0.717 10.181 1.00 51.66 93 SER A O 1
ATOM 678 N N . ALA A 1 94 ? 15.354 -0.602 11.108 1.00 45.31 94 ALA A N 1
ATOM 679 C CA . ALA A 1 94 ? 15.760 0.013 12.375 1.00 45.31 94 ALA A CA 1
ATOM 680 C C . ALA A 1 94 ? 16.339 -0.981 13.413 1.00 45.31 94 ALA A C 1
ATOM 682 O O . ALA A 1 94 ? 16.816 -0.555 14.462 1.00 45.31 94 ALA A O 1
ATOM 683 N N . SER A 1 95 ? 16.278 -2.296 13.155 1.00 38.00 95 SER A N 1
ATOM 684 C CA . SER A 1 95 ? 16.703 -3.358 14.090 1.00 38.00 95 SER A CA 1
ATOM 685 C C . SER A 1 95 ? 17.974 -4.110 13.668 1.00 38.00 95 SER A C 1
ATOM 687 O O . SER A 1 95 ? 18.517 -4.892 14.448 1.00 38.00 95 SER A O 1
ATOM 689 N N . SER A 1 96 ? 18.494 -3.853 12.465 1.00 35.88 96 SER A N 1
ATOM 690 C CA . SER A 1 96 ? 19.775 -4.395 12.011 1.00 35.88 96 SER A CA 1
ATOM 691 C C . SER A 1 96 ? 20.941 -3.590 12.589 1.00 35.88 96 SER A C 1
ATOM 693 O O . SER A 1 96 ? 21.433 -2.649 11.965 1.00 35.88 96 SER A O 1
ATOM 695 N N . THR A 1 97 ? 21.418 -3.985 13.771 1.00 32.78 97 THR A N 1
ATOM 696 C CA . THR A 1 97 ? 22.751 -3.594 14.255 1.00 32.78 97 THR A CA 1
ATOM 697 C C . THR A 1 97 ? 23.786 -3.953 13.177 1.00 32.78 97 THR A C 1
ATOM 699 O O . THR A 1 97 ? 23.842 -5.122 12.784 1.00 32.78 97 THR A O 1
ATOM 702 N N . PRO A 1 98 ? 24.620 -3.014 12.691 1.00 41.28 98 PRO A N 1
ATOM 703 C CA . PRO A 1 98 ? 25.639 -3.332 11.698 1.00 41.28 98 PRO A CA 1
ATOM 704 C C . PRO A 1 98 ? 26.738 -4.187 12.337 1.00 41.28 98 PRO A C 1
ATOM 706 O O . PRO A 1 98 ? 27.636 -3.689 13.018 1.00 41.28 98 PRO A O 1
ATOM 709 N N . SER A 1 99 ? 26.668 -5.498 12.107 1.00 38.50 99 SER A N 1
ATOM 710 C CA . SER A 1 99 ? 27.680 -6.459 12.545 1.00 38.50 99 SER A CA 1
ATOM 711 C C . SER A 1 99 ? 28.952 -6.346 11.701 1.00 38.50 99 SER A C 1
ATOM 713 O O . SER A 1 99 ? 29.214 -7.165 10.829 1.00 38.50 99 SER A O 1
ATOM 715 N N . GLY A 1 100 ? 29.761 -5.335 12.018 1.00 38.47 100 GLY A N 1
ATOM 716 C CA . GLY A 1 100 ? 31.213 -5.365 11.862 1.00 38.47 100 GLY A CA 1
ATOM 717 C C . GLY A 1 100 ? 31.788 -5.282 10.447 1.00 38.47 100 GLY A C 1
ATOM 718 O O . GLY A 1 100 ? 32.338 -6.263 9.958 1.00 38.47 100 GLY A O 1
ATOM 719 N N . GLN A 1 101 ? 31.905 -4.061 9.915 1.00 33.19 101 GLN A N 1
ATOM 720 C CA . GLN A 1 101 ? 33.237 -3.574 9.529 1.00 33.19 101 GLN A CA 1
ATOM 721 C C . GLN A 1 101 ? 33.324 -2.044 9.533 1.00 33.19 101 GLN A C 1
ATOM 723 O O . GLN A 1 101 ? 32.558 -1.344 8.879 1.00 33.19 101 GLN A O 1
ATOM 728 N N . THR A 1 102 ? 34.281 -1.524 10.301 1.00 40.03 102 THR A N 1
ATOM 729 C CA . THR A 1 102 ? 34.537 -0.091 10.438 1.00 40.03 102 THR A CA 1
ATOM 730 C C . THR A 1 102 ? 35.487 0.374 9.337 1.00 40.03 102 THR A C 1
ATOM 732 O O . THR A 1 102 ? 36.701 0.234 9.466 1.00 40.03 102 THR A O 1
ATOM 735 N N . THR A 1 103 ? 34.961 0.991 8.282 1.00 34.16 103 THR A N 1
ATOM 736 C CA . THR A 1 103 ? 35.752 1.843 7.378 1.00 34.16 103 THR A CA 1
ATOM 737 C C . THR A 1 103 ? 35.289 3.285 7.507 1.00 34.16 103 THR A C 1
ATOM 739 O O . THR A 1 103 ? 34.335 3.717 6.869 1.00 34.16 103 THR A O 1
ATOM 742 N N . GLN A 1 104 ? 35.980 4.034 8.368 1.00 38.50 104 GLN A N 1
ATOM 743 C CA . GLN A 1 104 ? 35.865 5.487 8.430 1.00 38.50 104 GLN A CA 1
ATOM 744 C C . GLN A 1 104 ? 36.503 6.107 7.181 1.00 38.50 104 GLN A C 1
ATOM 746 O O . GLN A 1 104 ? 37.728 6.161 7.095 1.00 38.50 104 GLN A O 1
ATOM 751 N N . THR A 1 105 ? 35.701 6.662 6.272 1.00 35.50 105 THR A N 1
ATOM 752 C CA . THR A 1 105 ? 36.179 7.682 5.325 1.00 35.50 105 THR A CA 1
ATOM 753 C C . THR A 1 105 ? 35.126 8.758 5.071 1.00 35.50 105 THR A C 1
ATOM 755 O O . THR A 1 105 ? 34.143 8.528 4.380 1.00 35.50 105 THR A O 1
ATOM 758 N N . SER A 1 106 ? 35.433 9.960 5.563 1.00 36.53 106 SER A N 1
ATOM 759 C CA . SER A 1 106 ? 35.180 11.240 4.884 1.00 36.53 106 SER A CA 1
ATOM 760 C C . SER A 1 106 ? 33.735 11.703 4.643 1.00 36.53 106 SER A C 1
ATOM 762 O O . SER A 1 106 ? 33.136 11.485 3.597 1.00 36.53 106 SER A O 1
ATOM 764 N N . GLN A 1 107 ? 33.282 12.523 5.593 1.00 43.00 107 GLN A N 1
ATOM 765 C CA . GLN A 1 107 ? 32.316 13.624 5.466 1.00 43.00 107 GLN A CA 1
ATOM 766 C C . GLN A 1 107 ? 31.996 14.092 4.024 1.00 43.00 107 GLN A C 1
ATOM 768 O O . GLN A 1 107 ? 32.688 14.941 3.470 1.00 43.00 107 GLN A O 1
ATOM 773 N N . THR A 1 108 ? 30.857 13.659 3.486 1.00 36.28 108 THR A N 1
ATOM 774 C CA . THR A 1 108 ? 29.963 14.499 2.666 1.00 36.28 108 THR A CA 1
ATOM 775 C C . THR A 1 108 ? 28.522 14.143 3.028 1.00 36.28 108 THR A C 1
ATOM 777 O O . THR A 1 108 ? 28.222 12.997 3.351 1.00 36.28 108 THR A O 1
ATOM 780 N N . GLY A 1 109 ? 27.642 15.143 3.096 1.00 36.81 109 GLY A N 1
ATOM 781 C CA . GLY A 1 109 ? 26.325 14.993 3.717 1.00 36.81 109 GLY A CA 1
ATOM 782 C C . GLY A 1 109 ? 25.307 14.251 2.853 1.00 36.81 109 GLY A C 1
ATOM 783 O O . GLY A 1 109 ? 24.518 14.891 2.165 1.00 36.81 109 GLY A O 1
ATOM 784 N N . VAL A 1 110 ? 25.260 12.927 2.976 1.00 34.97 110 VAL A N 1
ATOM 785 C CA . VAL A 1 110 ? 24.082 12.104 2.664 1.00 34.97 110 VAL A CA 1
ATOM 786 C C . VAL A 1 110 ? 23.743 11.328 3.941 1.00 34.97 110 VAL A C 1
ATOM 788 O O . VAL A 1 110 ? 24.652 10.751 4.538 1.00 34.97 110 VAL A O 1
ATOM 791 N N . PRO A 1 111 ? 22.493 11.342 4.436 1.00 39.16 111 PRO A N 1
ATOM 792 C CA . PRO A 1 111 ? 22.150 10.560 5.614 1.00 39.16 111 PRO A CA 1
ATOM 793 C C . PRO A 1 111 ? 22.216 9.064 5.284 1.00 39.16 111 PRO A C 1
ATOM 795 O O . PRO A 1 111 ? 21.500 8.610 4.391 1.00 39.16 111 PRO A O 1
ATOM 798 N N . ASP A 1 112 ? 23.001 8.307 6.060 1.00 37.31 112 ASP A N 1
ATOM 799 C CA . ASP A 1 112 ? 22.920 6.841 6.168 1.00 37.31 112 ASP A CA 1
ATOM 800 C C . ASP A 1 112 ? 21.566 6.448 6.790 1.00 37.31 112 ASP A C 1
ATOM 802 O O . ASP A 1 112 ? 21.447 6.032 7.944 1.00 37.31 112 ASP A O 1
ATOM 806 N N . GLY A 1 113 ? 20.496 6.646 6.024 1.00 42.50 113 GLY A N 1
ATOM 807 C CA . GLY A 1 113 ? 19.205 6.046 6.300 1.00 42.50 113 GLY A CA 1
ATOM 808 C C . GLY A 1 113 ? 19.302 4.558 6.006 1.00 42.50 113 GLY A C 1
ATOM 809 O O . GLY A 1 113 ? 19.756 4.181 4.929 1.00 42.50 113 GLY A O 1
ATOM 810 N N . SER A 1 114 ? 18.852 3.726 6.946 1.00 46.41 114 SER A N 1
ATOM 811 C CA . SER A 1 114 ? 18.714 2.277 6.776 1.00 46.41 114 SER A CA 1
ATOM 812 C C . SER A 1 114 ? 18.027 1.964 5.440 1.00 46.41 114 SER A C 1
ATOM 814 O O . SER A 1 114 ? 16.816 2.172 5.300 1.00 46.41 114 SER A O 1
ATOM 816 N N . VAL A 1 115 ? 18.814 1.552 4.444 1.00 57.81 115 VAL A N 1
ATOM 817 C CA . VAL A 1 115 ? 18.372 1.503 3.046 1.00 57.81 115 VAL A CA 1
ATOM 818 C C . VAL A 1 115 ? 17.314 0.416 2.897 1.00 57.81 115 VAL A C 1
ATOM 820 O O . VAL A 1 115 ? 17.556 -0.731 3.262 1.00 57.81 115 VAL A O 1
ATOM 823 N N . LEU A 1 116 ? 16.150 0.774 2.348 1.00 75.81 116 LEU A N 1
ATOM 824 C CA . LEU A 1 116 ? 15.107 -0.189 1.993 1.00 75.81 116 LEU A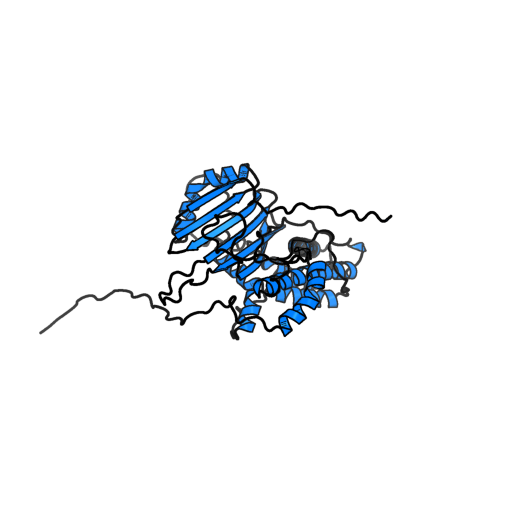 CA 1
ATOM 825 C C . LEU A 1 116 ? 15.663 -1.163 0.948 1.00 75.81 116 LEU A C 1
ATOM 827 O O . LEU A 1 116 ? 15.884 -0.780 -0.203 1.00 75.81 116 LEU A O 1
ATOM 831 N N . GLY A 1 117 ? 15.905 -2.408 1.354 1.00 79.75 117 GLY A N 1
ATOM 832 C CA . GLY A 1 117 ? 16.491 -3.426 0.490 1.00 79.75 117 GLY A CA 1
ATOM 833 C C . GLY A 1 117 ? 15.481 -4.033 -0.485 1.00 79.75 117 GLY A C 1
ATOM 834 O O . GLY A 1 117 ? 14.266 -3.977 -0.280 1.00 79.75 117 GLY A O 1
ATOM 835 N N . ALA A 1 118 ? 15.981 -4.704 -1.526 1.00 83.19 118 ALA A N 1
ATOM 836 C CA . ALA A 1 118 ? 15.133 -5.519 -2.401 1.00 83.19 118 ALA A CA 1
ATOM 837 C C . ALA A 1 118 ? 14.397 -6.623 -1.610 1.00 83.19 118 ALA A C 1
ATOM 839 O O . ALA A 1 118 ? 13.223 -6.885 -1.869 1.00 83.19 118 ALA A O 1
ATOM 840 N N . GLU A 1 119 ? 15.055 -7.201 -0.598 1.00 85.81 119 GLU A N 1
ATOM 841 C CA . GLU A 1 119 ? 14.467 -8.188 0.317 1.00 85.81 119 GLU A CA 1
ATOM 842 C C . GLU A 1 119 ? 13.316 -7.608 1.156 1.00 85.81 119 GLU A C 1
ATOM 844 O O . GLU A 1 119 ? 12.293 -8.272 1.321 1.00 85.81 119 GLU A O 1
ATOM 849 N N . ASP A 1 120 ? 13.424 -6.358 1.630 1.00 88.19 120 ASP A N 1
ATOM 850 C CA . ASP A 1 120 ? 12.341 -5.682 2.363 1.00 88.19 120 ASP A CA 1
ATOM 851 C C . ASP A 1 120 ? 11.102 -5.508 1.474 1.00 88.19 120 ASP A C 1
ATOM 853 O O . ASP A 1 120 ? 9.975 -5.783 1.897 1.00 88.19 120 ASP A O 1
ATOM 857 N N . VAL A 1 121 ? 11.309 -5.087 0.219 1.00 89.88 121 VAL A N 1
ATOM 858 C CA . VAL A 1 121 ? 10.235 -4.923 -0.771 1.00 89.88 121 VAL A CA 1
ATOM 859 C C . VAL A 1 121 ? 9.601 -6.266 -1.119 1.00 89.88 121 VAL A C 1
ATOM 861 O O . VAL A 1 121 ? 8.374 -6.373 -1.090 1.00 89.88 121 VAL A O 1
ATOM 864 N N . GLN A 1 122 ? 10.403 -7.303 -1.378 1.00 89.06 122 GLN A N 1
ATOM 865 C CA . GLN A 1 122 ? 9.900 -8.656 -1.619 1.00 89.06 122 GLN A CA 1
ATOM 866 C C . GLN A 1 122 ? 9.055 -9.143 -0.434 1.00 89.06 122 GLN A C 1
ATOM 868 O O . GLN A 1 122 ? 7.923 -9.589 -0.624 1.00 89.06 122 GLN A O 1
ATOM 873 N N . ARG A 1 123 ? 9.557 -8.995 0.795 1.00 88.69 123 ARG A N 1
ATOM 874 C CA . ARG A 1 123 ? 8.865 -9.431 2.012 1.00 88.69 123 ARG A CA 1
ATOM 875 C C . ARG A 1 123 ? 7.555 -8.679 2.239 1.00 88.69 123 ARG A C 1
ATOM 877 O O . ARG A 1 123 ? 6.557 -9.295 2.605 1.00 88.69 123 ARG A O 1
ATOM 884 N N . ALA A 1 124 ? 7.518 -7.371 1.985 1.00 90.62 124 ALA A N 1
ATOM 885 C CA . ALA A 1 124 ? 6.283 -6.591 2.054 1.00 90.62 124 ALA A CA 1
ATOM 886 C C . ALA A 1 124 ? 5.273 -7.005 0.968 1.00 90.62 124 ALA A C 1
ATOM 888 O O . ALA A 1 124 ? 4.073 -7.069 1.237 1.00 90.62 124 ALA A O 1
ATOM 889 N N . MET A 1 125 ? 5.737 -7.346 -0.240 1.00 89.62 125 MET A N 1
ATOM 890 C CA . MET A 1 125 ? 4.877 -7.908 -1.286 1.00 89.62 125 MET A CA 1
ATOM 891 C C . MET A 1 125 ? 4.302 -9.270 -0.874 1.00 89.62 125 MET A C 1
ATOM 893 O O . MET A 1 125 ? 3.096 -9.477 -1.009 1.00 89.62 125 MET A O 1
ATOM 897 N N . GLU A 1 126 ? 5.112 -10.171 -0.316 1.00 87.69 126 GLU A N 1
ATOM 898 C CA . GLU A 1 126 ? 4.662 -11.471 0.205 1.00 87.69 126 GLU A CA 1
ATOM 899 C C . GLU A 1 126 ? 3.616 -11.308 1.326 1.00 87.69 126 GLU A C 1
ATOM 901 O O . GLU A 1 126 ? 2.552 -11.933 1.283 1.00 87.69 126 GLU A O 1
ATOM 906 N N . LEU A 1 127 ? 3.871 -10.401 2.276 1.00 89.00 127 LEU A N 1
ATOM 907 C CA . LEU A 1 127 ? 3.013 -10.119 3.435 1.00 89.00 127 LEU A CA 1
ATOM 908 C C . LEU A 1 127 ? 1.835 -9.168 3.139 1.00 89.00 127 LEU A C 1
ATOM 910 O O . LEU A 1 127 ? 1.039 -8.888 4.033 1.00 89.00 127 LEU A O 1
ATOM 914 N N . SER A 1 128 ? 1.647 -8.718 1.894 1.00 85.88 128 SER A N 1
ATOM 915 C CA . SER A 1 128 ? 0.475 -7.921 1.479 1.00 85.88 128 SER A CA 1
ATOM 916 C C . SER A 1 128 ? -0.852 -8.698 1.524 1.00 85.88 128 SER A C 1
ATOM 918 O O . SER A 1 128 ? -1.934 -8.112 1.518 1.00 85.88 128 SER A O 1
ATOM 920 N N . GLY A 1 129 ? -0.794 -10.035 1.523 1.00 83.69 129 GLY A N 1
ATOM 921 C CA . GLY A 1 129 ? -1.963 -10.917 1.438 1.00 83.69 129 GLY A CA 1
ATOM 922 C C . GLY A 1 129 ? -2.518 -11.112 0.019 1.00 83.69 129 GLY A C 1
ATOM 923 O O . GLY A 1 129 ? -3.439 -11.908 -0.171 1.00 83.69 129 GLY A O 1
ATOM 924 N N . LEU A 1 130 ? -1.955 -10.455 -1.004 1.00 82.38 130 LEU A N 1
ATOM 925 C CA . LEU A 1 130 ? -2.264 -10.741 -2.415 1.00 82.38 130 LEU A CA 1
ATOM 926 C C . LEU A 1 130 ? -1.667 -12.079 -2.869 1.00 82.38 130 LEU A C 1
ATOM 928 O O . LEU A 1 130 ? -2.343 -12.859 -3.540 1.00 82.38 130 LEU A O 1
ATOM 932 N N . PHE A 1 131 ? -0.425 -12.372 -2.476 1.00 79.00 131 PHE A N 1
ATOM 933 C CA . PHE A 1 131 ? 0.272 -13.595 -2.883 1.00 79.00 131 PHE A CA 1
ATOM 934 C C . PHE A 1 131 ? -0.301 -14.851 -2.217 1.00 79.00 131 PHE A C 1
ATOM 936 O O . PHE A 1 131 ? -0.519 -15.842 -2.910 1.00 79.00 131 PHE A O 1
ATOM 943 N N . ARG A 1 132 ? -0.645 -14.815 -0.919 1.00 78.19 132 ARG A N 1
ATOM 944 C CA . ARG A 1 132 ? -1.246 -15.968 -0.211 1.00 78.19 132 ARG A CA 1
ATOM 945 C C . ARG A 1 132 ? -2.533 -16.451 -0.884 1.00 78.19 132 ARG A C 1
ATOM 947 O O . ARG A 1 132 ? -2.704 -17.646 -1.094 1.00 78.19 132 ARG A O 1
ATOM 954 N N . GLU A 1 133 ? -3.395 -15.526 -1.298 1.00 78.19 133 GLU A N 1
ATOM 955 C CA . GLU A 1 133 ? -4.622 -15.806 -2.060 1.00 78.19 133 GLU A CA 1
ATOM 956 C C . GLU A 1 133 ? -4.362 -16.478 -3.418 1.00 78.19 133 GLU A C 1
ATOM 958 O O . GLU A 1 133 ? -5.151 -17.308 -3.873 1.00 78.19 133 GLU A O 1
ATOM 963 N N . LEU A 1 134 ? -3.261 -16.126 -4.084 1.00 71.75 134 LEU A N 1
ATOM 964 C CA . LEU A 1 134 ? -2.876 -16.713 -5.366 1.00 71.75 134 LEU A CA 1
ATOM 965 C C . LEU A 1 134 ? -2.269 -18.105 -5.180 1.00 71.75 134 LEU A C 1
ATOM 967 O O . LEU A 1 134 ? -2.625 -19.009 -5.931 1.00 71.75 134 LEU A O 1
ATOM 971 N N . THR A 1 135 ? -1.447 -18.297 -4.148 1.00 71.69 135 THR A N 1
ATOM 972 C CA . THR A 1 135 ? -0.889 -19.599 -3.755 1.00 71.69 135 THR A CA 1
ATOM 973 C C . THR A 1 135 ? -1.986 -20.579 -3.327 1.00 71.69 135 THR A C 1
ATOM 975 O O . THR A 1 135 ? -1.982 -21.734 -3.752 1.00 71.69 135 THR A O 1
ATOM 978 N N . LEU A 1 136 ? -2.987 -20.116 -2.568 1.00 74.00 136 LEU A N 1
ATOM 979 C CA . LEU A 1 136 ? -4.179 -20.907 -2.232 1.00 74.00 136 LEU A CA 1
ATOM 980 C C . LEU A 1 136 ? -4.975 -21.300 -3.489 1.00 74.00 136 LEU A C 1
ATOM 982 O O . LEU A 1 136 ? -5.447 -22.431 -3.585 1.00 74.00 136 LEU A O 1
ATOM 986 N N . ARG A 1 137 ? -5.078 -20.408 -4.486 1.00 69.19 137 ARG A N 1
ATOM 987 C CA . ARG A 1 137 ? -5.736 -20.695 -5.773 1.00 69.19 137 ARG A CA 1
ATOM 988 C C . ARG A 1 137 ? -4.971 -21.709 -6.631 1.00 69.19 137 ARG A C 1
ATOM 990 O O . ARG A 1 137 ? -5.606 -22.489 -7.335 1.00 69.19 137 ARG A O 1
ATOM 997 N N . THR A 1 138 ? -3.639 -21.689 -6.619 1.00 68.12 138 THR A N 1
ATOM 998 C CA . THR A 1 138 ? -2.806 -22.631 -7.391 1.00 68.12 138 THR A CA 1
ATOM 999 C C . THR A 1 138 ? -2.576 -23.968 -6.682 1.00 68.12 138 THR A C 1
ATOM 1001 O O . THR A 1 138 ? -1.925 -24.840 -7.249 1.00 68.12 138 THR A O 1
ATOM 1004 N N . GLY A 1 139 ? -3.116 -24.159 -5.471 1.00 57.88 139 GLY A N 1
ATOM 1005 C CA . GLY A 1 139 ? -2.928 -25.380 -4.682 1.00 57.88 139 GLY A CA 1
ATOM 1006 C C . GLY A 1 139 ? -1.538 -25.499 -4.045 1.00 57.88 139 GLY A C 1
ATOM 1007 O O . GLY A 1 139 ? -1.137 -26.591 -3.645 1.00 57.88 139 GLY A O 1
ATOM 1008 N N . GLY A 1 140 ? -0.788 -24.397 -3.947 1.00 60.59 140 GLY A N 1
ATOM 1009 C CA . GLY A 1 140 ? 0.537 -24.377 -3.332 1.00 60.59 140 GLY A CA 1
ATOM 1010 C C . GLY A 1 140 ? 0.460 -24.633 -1.825 1.00 60.59 140 GLY A C 1
ATOM 1011 O O . GLY A 1 140 ? 0.002 -23.787 -1.063 1.00 60.59 140 GLY A O 1
ATOM 1012 N N . ALA A 1 141 ? 0.949 -25.790 -1.376 1.00 49.75 141 ALA A N 1
ATOM 1013 C CA . ALA A 1 141 ? 0.783 -26.271 0.001 1.00 49.75 141 ALA A CA 1
ATOM 1014 C C . ALA A 1 141 ? 1.620 -25.538 1.078 1.00 49.75 141 ALA A C 1
ATOM 1016 O O . ALA A 1 141 ? 1.601 -25.934 2.242 1.00 49.75 141 ALA A O 1
ATOM 1017 N N . LYS A 1 142 ? 2.366 -24.486 0.718 1.00 49.97 142 LYS A N 1
ATOM 1018 C CA . LYS A 1 142 ? 3.129 -23.645 1.652 1.00 49.97 142 LYS A CA 1
ATOM 1019 C C . LYS A 1 142 ? 2.966 -22.168 1.298 1.00 49.97 142 LYS A C 1
ATOM 1021 O O . LYS A 1 142 ? 3.677 -21.644 0.446 1.00 49.97 142 LYS A O 1
ATOM 1026 N N . ALA A 1 143 ? 2.059 -21.489 1.996 1.00 51.22 143 ALA A N 1
ATOM 1027 C CA . ALA A 1 143 ? 2.233 -20.059 2.229 1.00 51.22 143 ALA A CA 1
ATOM 1028 C C . ALA A 1 143 ? 3.500 -19.863 3.082 1.00 51.22 143 ALA A C 1
ATOM 1030 O O . ALA A 1 143 ? 3.768 -20.685 3.963 1.00 51.22 143 ALA A O 1
ATOM 1031 N N . ALA A 1 144 ? 4.278 -18.810 2.817 1.00 49.28 144 ALA A N 1
ATOM 1032 C CA . ALA A 1 144 ? 5.417 -18.459 3.661 1.00 49.28 144 ALA A CA 1
ATOM 1033 C C . ALA A 1 144 ? 4.946 -18.265 5.115 1.00 49.28 144 ALA A C 1
ATOM 1035 O O . ALA A 1 144 ? 3.855 -17.748 5.354 1.00 49.28 144 ALA A O 1
ATOM 1036 N N . GLY A 1 145 ? 5.734 -18.743 6.081 1.00 54.16 145 GLY A N 1
ATOM 1037 C CA . GLY A 1 145 ? 5.323 -18.810 7.484 1.00 54.16 145 GLY A CA 1
ATOM 1038 C C . GLY A 1 145 ? 5.195 -17.430 8.128 1.00 54.16 145 GLY A C 1
ATOM 1039 O O . GLY A 1 145 ? 6.191 -16.869 8.574 1.00 54.16 145 GLY A O 1
ATOM 1040 N N . GLY A 1 146 ? 3.970 -16.916 8.199 1.00 68.25 146 GLY A N 1
ATOM 1041 C CA . GLY A 1 146 ? 3.613 -15.660 8.853 1.00 68.25 146 GLY A CA 1
ATOM 1042 C C . GLY A 1 146 ? 2.169 -15.272 8.535 1.00 68.25 146 GLY A C 1
ATOM 1043 O O . GLY A 1 146 ? 1.598 -15.742 7.548 1.00 68.25 146 GLY A O 1
ATOM 1044 N N . ASP A 1 147 ? 1.572 -14.419 9.365 1.00 83.50 147 ASP A N 1
ATOM 1045 C CA . ASP A 1 147 ? 0.293 -13.797 9.034 1.00 83.50 147 ASP A CA 1
ATOM 1046 C C . ASP A 1 147 ? 0.520 -12.540 8.192 1.00 83.50 147 ASP A C 1
ATOM 1048 O O . ASP A 1 147 ? 1.268 -11.637 8.565 1.00 83.50 147 ASP A O 1
ATOM 1052 N N . ASP A 1 148 ? -0.130 -12.504 7.031 1.00 91.19 148 ASP A N 1
ATOM 1053 C CA . ASP A 1 148 ? -0.137 -11.344 6.144 1.00 91.19 148 ASP A CA 1
ATOM 1054 C C . ASP A 1 148 ? -1.064 -10.229 6.655 1.00 91.19 148 ASP A C 1
ATOM 1056 O O . ASP A 1 148 ? -1.910 -10.435 7.530 1.00 91.19 148 ASP A O 1
ATOM 1060 N N . LEU A 1 149 ? -0.939 -9.039 6.063 1.00 94.25 149 LEU A N 1
ATOM 1061 C CA . LEU A 1 149 ? -1.713 -7.853 6.423 1.00 94.25 149 LEU A CA 1
ATOM 1062 C C . LEU A 1 149 ? -3.222 -8.123 6.416 1.00 94.25 149 LEU A C 1
ATOM 1064 O O . LEU A 1 149 ? -3.918 -7.743 7.353 1.00 94.25 149 LEU A O 1
ATOM 1068 N N . LYS A 1 150 ? -3.742 -8.825 5.403 1.00 94.94 150 LYS A N 1
ATOM 1069 C CA . LYS A 1 150 ? -5.170 -9.165 5.315 1.00 94.94 150 LYS A CA 1
ATOM 1070 C C . LYS A 1 150 ? -5.611 -10.063 6.476 1.00 94.94 150 LYS A C 1
ATOM 1072 O O . LYS A 1 150 ? -6.682 -9.848 7.041 1.00 94.94 150 LYS A O 1
ATOM 1077 N N . SER A 1 151 ? -4.794 -11.047 6.834 1.00 94.00 151 SER A N 1
ATOM 1078 C CA . SER A 1 151 ? -5.046 -12.011 7.908 1.00 94.00 151 SER A CA 1
ATOM 1079 C C . SER A 1 151 ? -5.004 -11.336 9.279 1.00 94.00 151 SER A C 1
ATOM 1081 O O . SER A 1 151 ? -5.922 -11.522 10.081 1.00 94.00 151 SER A O 1
ATOM 1083 N N . LEU A 1 152 ? -4.012 -10.470 9.516 1.00 95.81 152 LEU A N 1
ATOM 1084 C CA . LEU A 1 152 ? -3.921 -9.659 10.731 1.00 95.81 152 LEU A CA 1
ATOM 1085 C C . LEU A 1 152 ? -5.085 -8.669 10.857 1.00 95.81 152 LEU A C 1
ATOM 1087 O O . LEU A 1 152 ? -5.657 -8.550 11.936 1.00 95.81 152 LEU A O 1
ATOM 1091 N N . LEU A 1 153 ? -5.499 -8.010 9.769 1.00 96.31 153 LEU A N 1
ATOM 1092 C CA . LEU A 1 153 ? -6.670 -7.125 9.772 1.00 96.31 153 LEU A CA 1
ATOM 1093 C C . LEU A 1 153 ? -7.968 -7.894 10.062 1.00 96.31 153 LEU A C 1
ATOM 1095 O O . LEU A 1 153 ? -8.805 -7.418 10.824 1.00 96.31 153 LEU A O 1
ATOM 1099 N N . MET A 1 154 ? -8.128 -9.110 9.529 1.00 95.69 154 MET A N 1
ATOM 1100 C CA . MET A 1 154 ? -9.255 -9.986 9.879 1.00 95.69 154 MET A CA 1
ATOM 1101 C C . MET A 1 154 ? -9.217 -10.462 11.338 1.00 95.69 154 MET A C 1
ATOM 1103 O O . MET A 1 154 ? -10.277 -10.679 11.926 1.00 95.69 154 MET A O 1
ATOM 1107 N N . ASN A 1 155 ? -8.032 -10.628 11.930 1.00 97.00 155 ASN A N 1
ATOM 1108 C CA . ASN A 1 155 ? -7.884 -10.926 13.354 1.00 97.00 155 ASN A CA 1
ATOM 1109 C C . ASN A 1 155 ? -8.249 -9.704 14.214 1.00 97.00 155 ASN A C 1
ATOM 1111 O O . ASN A 1 155 ? -9.113 -9.802 15.084 1.00 97.00 155 ASN A O 1
ATOM 1115 N N . LEU A 1 156 ? -7.677 -8.534 13.905 1.00 97.50 156 LEU A N 1
ATOM 1116 C CA . LEU A 1 156 ? -7.978 -7.265 14.570 1.00 97.50 156 LEU A CA 1
ATOM 1117 C C . LEU A 1 156 ? -9.484 -6.967 14.543 1.00 97.50 156 LEU A C 1
ATOM 1119 O O . LEU A 1 156 ? -10.054 -6.666 15.585 1.00 97.50 156 LEU A O 1
ATOM 1123 N N . ARG A 1 157 ? -10.148 -7.147 13.393 1.00 97.06 157 ARG A N 1
ATOM 1124 C CA . ARG A 1 157 ? -11.608 -7.013 13.244 1.00 97.06 157 ARG A CA 1
ATOM 1125 C C . ARG A 1 157 ? -12.379 -7.808 14.305 1.00 97.06 157 ARG A C 1
ATOM 1127 O O . ARG A 1 157 ? -13.224 -7.247 14.993 1.00 97.06 157 ARG A O 1
ATOM 1134 N N . LYS A 1 158 ? -12.061 -9.098 14.472 1.00 97.31 158 LYS A N 1
ATOM 1135 C CA . LYS A 1 158 ? -12.712 -9.980 15.462 1.00 97.31 158 LYS A CA 1
ATOM 1136 C C . LYS A 1 158 ? -12.439 -9.532 16.898 1.00 97.31 158 LYS A C 1
ATOM 1138 O O . LYS A 1 158 ? -13.340 -9.570 17.732 1.00 97.31 158 LYS A O 1
ATOM 1143 N N . LEU A 1 159 ? -11.212 -9.098 17.186 1.00 97.38 159 LEU A N 1
ATOM 1144 C CA . LEU A 1 159 ? -10.838 -8.598 18.508 1.00 97.38 159 LEU A CA 1
ATOM 1145 C C . LEU A 1 159 ? -11.591 -7.303 18.856 1.00 97.38 159 LEU A C 1
ATOM 1147 O O . LEU A 1 159 ? -12.126 -7.188 19.956 1.00 97.38 159 LEU A O 1
ATOM 1151 N N . LEU A 1 160 ? -11.717 -6.368 17.912 1.00 96.56 160 LEU A N 1
ATOM 1152 C CA . LEU A 1 160 ? -12.482 -5.128 18.096 1.00 96.56 160 LEU A CA 1
ATOM 1153 C C . LEU A 1 160 ? -13.983 -5.394 18.299 1.00 96.56 160 LEU A C 1
ATOM 1155 O O . LEU A 1 160 ? -14.612 -4.745 19.128 1.00 96.56 160 LEU A O 1
ATOM 1159 N N . GLN A 1 161 ? -14.541 -6.400 17.623 1.00 95.94 161 GLN A N 1
ATOM 1160 C CA . GLN A 1 161 ? -15.919 -6.853 17.852 1.00 95.94 161 GLN A CA 1
ATOM 1161 C C . GLN A 1 161 ? -16.103 -7.457 19.249 1.00 95.94 161 GLN A C 1
ATOM 1163 O O . GLN A 1 161 ? -17.094 -7.175 19.916 1.00 95.94 161 GLN A O 1
ATOM 1168 N N . SER A 1 162 ? -15.120 -8.218 19.749 1.00 94.81 162 SER A N 1
ATOM 1169 C CA . SER A 1 162 ? -15.138 -8.708 21.138 1.00 94.81 162 SER A CA 1
ATOM 1170 C C . SER A 1 162 ? -14.999 -7.597 22.191 1.00 94.81 162 SER A C 1
ATOM 1172 O O . SER A 1 162 ? -15.348 -7.811 23.346 1.00 94.81 162 SER A O 1
ATOM 1174 N N . MET A 1 163 ? -14.539 -6.408 21.783 1.00 93.50 163 MET A N 1
ATOM 1175 C CA . MET A 1 163 ? -14.454 -5.187 22.595 1.00 93.50 163 MET A CA 1
ATOM 1176 C C . MET A 1 163 ? -15.726 -4.316 22.498 1.00 93.50 163 MET A C 1
ATOM 1178 O O . MET A 1 163 ? -15.720 -3.177 22.949 1.00 93.50 163 MET A O 1
ATOM 1182 N N . GLY A 1 164 ? -16.806 -4.819 21.886 1.00 92.94 164 GLY A N 1
ATOM 1183 C CA . GLY A 1 164 ? -18.069 -4.087 21.731 1.00 92.94 164 GLY A CA 1
ATOM 1184 C C . GLY A 1 164 ? -18.126 -3.134 20.532 1.00 92.94 164 GLY A C 1
ATOM 1185 O O . GLY A 1 164 ? -19.060 -2.346 20.434 1.00 92.94 164 GLY A O 1
ATOM 1186 N N . GLY A 1 165 ? -17.158 -3.191 19.609 1.00 92.25 165 GLY A N 1
ATOM 1187 C CA . GLY A 1 165 ? -17.178 -2.376 18.392 1.00 92.25 165 GLY A CA 1
ATOM 1188 C C . GLY A 1 165 ? -18.299 -2.778 17.430 1.00 92.25 165 GLY A C 1
ATOM 1189 O O . GLY A 1 165 ? -18.384 -3.941 17.028 1.00 92.25 165 GLY A O 1
ATOM 1190 N N . GLU A 1 166 ? -19.123 -1.813 17.019 1.00 90.31 166 GLU A N 1
ATOM 1191 C CA . GLU A 1 166 ? -20.246 -2.029 16.099 1.00 90.31 166 GLU A CA 1
ATOM 1192 C C . GLU A 1 166 ? -19.810 -1.916 14.623 1.00 90.31 166 GLU A C 1
ATOM 1194 O O . GLU A 1 166 ? -19.036 -1.028 14.247 1.00 90.31 166 GLU A O 1
ATOM 1199 N N . GLU A 1 167 ? -20.308 -2.812 13.759 1.00 83.31 167 GLU A N 1
ATOM 1200 C CA . GLU A 1 167 ? -20.058 -2.779 12.308 1.00 83.31 167 GLU A CA 1
ATOM 1201 C C . GLU A 1 167 ? -20.826 -1.621 11.640 1.00 83.31 167 GLU A C 1
ATOM 1203 O O . GLU A 1 167 ? -21.891 -1.800 11.048 1.00 83.31 167 GLU A O 1
ATOM 1208 N N . LEU A 1 168 ? -20.275 -0.410 11.722 1.00 76.69 168 LEU A N 1
ATOM 1209 C CA . LEU A 1 168 ? -20.855 0.778 11.095 1.00 76.69 168 LEU A CA 1
ATOM 1210 C C . LEU A 1 168 ? -20.467 0.874 9.607 1.00 76.69 168 LEU A C 1
ATOM 1212 O O . LEU A 1 168 ? -19.273 0.839 9.288 1.00 76.69 168 LEU A O 1
ATOM 1216 N N . PRO A 1 169 ? -21.422 1.086 8.677 1.00 71.12 169 PRO A N 1
ATOM 1217 C CA . PRO A 1 169 ? -21.113 1.221 7.258 1.00 71.12 169 PRO A CA 1
ATOM 1218 C C . PRO A 1 169 ? -20.196 2.426 7.012 1.00 71.12 169 PRO A C 1
ATOM 1220 O O . PRO A 1 169 ? -20.542 3.585 7.266 1.00 71.12 169 PRO A O 1
ATOM 1223 N N . ALA A 1 170 ? -18.998 2.156 6.496 1.00 69.19 170 ALA A N 1
ATOM 1224 C CA . ALA A 1 170 ? -18.064 3.193 6.099 1.00 69.19 170 ALA A CA 1
ATOM 1225 C C . ALA A 1 170 ? -18.489 3.811 4.759 1.00 69.19 170 ALA A C 1
ATOM 1227 O O . ALA A 1 170 ? -18.651 3.111 3.769 1.00 69.19 170 ALA A O 1
ATOM 1228 N N . ARG A 1 171 ? -18.601 5.139 4.716 1.00 80.06 171 ARG A N 1
ATOM 1229 C CA . ARG A 1 171 ? -18.440 5.937 3.493 1.00 80.06 171 ARG A CA 1
ATOM 1230 C C . ARG A 1 171 ? -17.496 7.092 3.830 1.00 80.06 171 ARG A C 1
ATOM 1232 O O . ARG A 1 171 ? -17.955 8.114 4.343 1.00 80.06 171 ARG A O 1
ATOM 1239 N N . PRO A 1 172 ? -16.169 6.916 3.685 1.00 77.69 172 PRO A N 1
ATOM 1240 C CA . PRO A 1 172 ? -15.210 7.976 3.985 1.00 77.69 172 PRO A CA 1
ATOM 1241 C C . PRO A 1 172 ? -15.451 9.199 3.093 1.00 77.69 172 PRO A C 1
ATOM 1243 O O . PRO A 1 172 ? -15.721 9.041 1.905 1.00 77.69 172 PRO A O 1
ATOM 1246 N N . LEU A 1 173 ? -15.331 10.410 3.652 1.00 72.19 173 LEU A N 1
ATOM 1247 C CA . LEU A 1 173 ? -15.486 11.667 2.897 1.00 72.19 173 LEU A CA 1
ATOM 1248 C C . LEU A 1 173 ? -14.393 11.840 1.831 1.00 72.19 173 LEU A C 1
ATOM 1250 O O . LEU A 1 173 ? -14.626 12.425 0.777 1.00 72.19 173 LEU A O 1
ATOM 1254 N N . THR A 1 174 ? -13.199 11.319 2.109 1.00 75.81 174 THR A N 1
ATOM 1255 C CA . THR A 1 174 ? -12.055 11.284 1.199 1.00 75.81 174 THR A CA 1
ATOM 1256 C C . THR A 1 174 ? -11.687 9.832 0.923 1.00 75.81 174 THR A C 1
ATOM 1258 O O . THR A 1 174 ? -11.132 9.136 1.773 1.00 75.81 174 THR A O 1
ATOM 1261 N N . GLN A 1 175 ? -12.012 9.361 -0.279 1.00 81.19 175 GLN A N 1
ATOM 1262 C CA . GLN A 1 175 ? -11.685 8.006 -0.718 1.00 81.19 175 GLN A CA 1
ATOM 1263 C C . GLN A 1 175 ? -10.462 8.033 -1.640 1.00 81.19 175 GLN A C 1
ATOM 1265 O O . GLN A 1 175 ? -10.406 8.861 -2.557 1.00 81.19 175 GLN A O 1
ATOM 1270 N N . PRO A 1 176 ? -9.470 7.147 -1.435 1.00 85.12 176 PRO A N 1
ATOM 1271 C CA . PRO A 1 176 ? -8.431 6.941 -2.431 1.00 85.12 176 PRO A CA 1
ATOM 1272 C C . PRO A 1 176 ? -9.059 6.380 -3.713 1.00 85.12 176 PRO A C 1
ATOM 1274 O O . PRO A 1 176 ? -10.098 5.723 -3.682 1.00 85.12 176 PRO A O 1
ATOM 1277 N N . ARG A 1 177 ? -8.419 6.611 -4.864 1.00 86.88 177 ARG A N 1
ATOM 1278 C CA . ARG A 1 177 ? -8.911 6.061 -6.137 1.00 86.88 177 ARG A CA 1
ATOM 1279 C C . ARG A 1 177 ? -8.978 4.530 -6.080 1.00 86.88 177 ARG A C 1
ATOM 1281 O O . ARG A 1 177 ? -8.066 3.891 -5.541 1.00 86.88 177 ARG A O 1
ATOM 1288 N N . VAL A 1 178 ? -10.023 3.975 -6.704 1.00 88.88 178 VAL A N 1
ATOM 1289 C CA . VAL A 1 178 ? -10.197 2.529 -6.901 1.00 88.88 178 VAL A CA 1
ATOM 1290 C C . VAL A 1 178 ? -8.917 1.951 -7.532 1.00 88.88 178 VAL A C 1
ATOM 1292 O O . VAL A 1 178 ? -8.459 2.476 -8.556 1.00 88.88 178 VAL A O 1
ATOM 1295 N N . PRO A 1 179 ? -8.314 0.899 -6.947 1.00 88.69 179 PRO A N 1
ATOM 1296 C CA . PRO A 1 179 ? -7.168 0.205 -7.526 1.00 88.69 179 PRO A CA 1
ATOM 1297 C C . PRO A 1 179 ? -7.447 -0.244 -8.965 1.00 88.69 179 PRO A C 1
ATOM 1299 O O . PRO A 1 179 ? -8.462 -0.879 -9.247 1.00 88.69 179 PRO A O 1
ATOM 1302 N N . SER A 1 180 ? -6.542 0.072 -9.895 1.00 87.31 180 SER A N 1
ATOM 1303 C CA . SER A 1 180 ? -6.698 -0.293 -11.307 1.00 87.31 180 SER A CA 1
ATOM 1304 C C . SER A 1 180 ? -5.377 -0.733 -11.932 1.00 87.31 180 SER A C 1
ATOM 1306 O 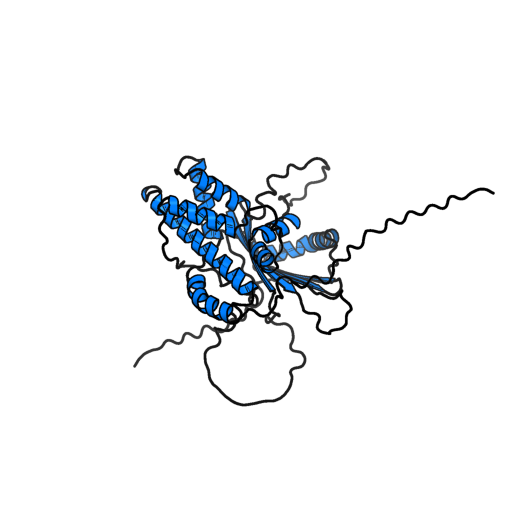O . SER A 1 180 ? -4.310 -0.241 -11.572 1.00 87.31 180 SER A O 1
ATOM 1308 N N . LEU A 1 181 ? -5.467 -1.630 -12.917 1.00 87.81 181 LEU A N 1
ATOM 1309 C CA . LEU A 1 181 ? -4.325 -2.141 -13.687 1.00 87.81 181 LEU A CA 1
ATOM 1310 C C . LEU A 1 181 ? -3.983 -1.288 -14.925 1.00 87.81 181 LEU A C 1
ATOM 1312 O O . LEU A 1 181 ? -3.006 -1.573 -15.615 1.00 87.81 181 LEU A O 1
ATOM 1316 N N . ARG A 1 182 ? -4.806 -0.281 -15.256 1.00 85.06 182 ARG A N 1
ATOM 1317 C CA . ARG A 1 182 ? -4.632 0.594 -16.435 1.00 85.06 182 ARG A CA 1
ATOM 1318 C C . ARG A 1 182 ? -4.293 2.042 -16.077 1.00 85.06 182 ARG A C 1
ATOM 1320 O O . ARG A 1 182 ? -3.584 2.695 -16.837 1.00 85.06 182 ARG A O 1
ATOM 1327 N N . GLY A 1 183 ? -4.802 2.558 -14.956 1.00 84.38 183 GLY A N 1
ATOM 1328 C CA . GLY A 1 183 ? -4.493 3.912 -14.494 1.00 84.38 183 GLY A CA 1
ATOM 1329 C C . GLY A 1 183 ? -3.042 4.054 -14.027 1.00 84.38 183 GLY A C 1
ATOM 1330 O O . GLY A 1 183 ? -2.332 3.064 -13.849 1.00 84.38 183 GLY A O 1
ATOM 1331 N N . SER A 1 184 ? -2.582 5.288 -13.814 1.00 87.62 184 SER A N 1
ATOM 1332 C CA . SER A 1 184 ? -1.340 5.525 -13.064 1.00 87.62 184 SER A CA 1
ATOM 1333 C C . SER A 1 184 ? -1.497 5.127 -11.597 1.00 87.62 184 SER A C 1
ATOM 1335 O O . SER A 1 184 ? -2.552 5.433 -11.025 1.00 87.62 184 SER A O 1
ATOM 1337 N N . PRO A 1 185 ? -0.458 4.536 -10.975 1.00 92.19 185 PRO A N 1
ATOM 1338 C CA . PRO A 1 185 ? -0.455 4.301 -9.540 1.00 92.19 185 PRO A CA 1
ATOM 1339 C C . PRO A 1 185 ? -0.636 5.609 -8.748 1.00 92.19 185 PRO A C 1
ATOM 1341 O O . PRO A 1 185 ? -0.450 6.718 -9.263 1.00 92.19 185 PRO A O 1
ATOM 1344 N N . GLN A 1 186 ? -1.055 5.479 -7.493 1.00 90.06 186 GLN A N 1
ATOM 1345 C CA . GLN A 1 186 ? -1.330 6.586 -6.576 1.00 90.06 186 GLN A CA 1
ATOM 1346 C C . GLN A 1 186 ? -0.557 6.380 -5.266 1.00 90.06 186 GLN A C 1
ATOM 1348 O O . GLN A 1 186 ? -0.936 5.533 -4.461 1.00 90.06 186 GLN A O 1
ATOM 1353 N N . GLY A 1 187 ? 0.488 7.172 -5.025 1.00 91.12 187 GLY A N 1
ATOM 1354 C CA . GLY A 1 187 ? 1.024 7.312 -3.670 1.00 91.12 187 GLY A CA 1
ATOM 1355 C C . GLY A 1 187 ? -0.005 7.968 -2.748 1.00 91.12 187 GLY A C 1
ATOM 1356 O O . GLY A 1 187 ? -0.901 8.669 -3.225 1.00 91.12 187 GLY A O 1
ATOM 1357 N N . GLN A 1 188 ? 0.101 7.733 -1.441 1.00 93.06 188 GLN A N 1
ATOM 1358 C CA . GLN A 1 188 ? -0.774 8.361 -0.450 1.00 93.06 188 GLN A CA 1
ATOM 1359 C C . GLN A 1 188 ? 0.054 8.901 0.715 1.00 93.06 188 GLN A C 1
ATOM 1361 O O . GLN A 1 188 ? 0.823 8.163 1.338 1.00 93.06 188 GLN A O 1
ATOM 1366 N N . LEU A 1 189 ? -0.146 10.187 1.004 1.00 93.75 189 LEU A N 1
ATOM 1367 C CA . LEU A 1 189 ? 0.486 10.896 2.113 1.00 93.75 189 LEU A CA 1
ATOM 1368 C C . LEU A 1 189 ? 0.099 10.288 3.473 1.00 93.75 189 LEU A C 1
ATOM 1370 O O . LEU A 1 189 ? -1.009 9.751 3.618 1.00 93.75 189 LEU A O 1
ATOM 1374 N N . PRO A 1 190 ? 0.961 10.431 4.496 1.00 93.44 190 PRO A N 1
ATOM 1375 C CA . PRO A 1 190 ? 0.588 10.126 5.867 1.00 93.44 190 PRO A CA 1
ATOM 1376 C C . PRO A 1 190 ? -0.664 10.888 6.307 1.00 93.44 190 PRO A C 1
ATOM 1378 O O . PRO A 1 190 ? -0.735 12.113 6.199 1.00 93.44 190 PRO A O 1
ATOM 1381 N N . ALA A 1 191 ? -1.652 10.153 6.813 1.00 92.25 191 ALA A N 1
ATOM 1382 C CA . ALA A 1 191 ? -2.858 10.739 7.377 1.00 92.25 191 ALA A CA 1
ATOM 1383 C C . ALA A 1 191 ? -2.614 11.259 8.800 1.00 92.25 191 ALA A C 1
ATOM 1385 O O . ALA A 1 191 ? -1.703 10.821 9.508 1.00 92.25 191 ALA A O 1
ATOM 1386 N N . GLN A 1 192 ? -3.486 12.165 9.237 1.00 90.31 192 GLN A N 1
ATOM 1387 C CA . GLN A 1 192 ? -3.627 12.496 10.650 1.00 90.31 192 GLN A CA 1
ATOM 1388 C C . GLN A 1 192 ? -4.561 11.495 11.339 1.00 90.31 192 GLN A C 1
ATOM 1390 O O . GLN A 1 192 ? -5.459 10.930 10.710 1.00 90.31 192 GLN A O 1
ATOM 1395 N N . THR A 1 193 ? -4.340 11.292 12.637 1.00 91.06 193 THR A N 1
ATOM 1396 C CA . THR A 1 193 ? -5.243 10.514 13.492 1.00 91.06 193 THR A CA 1
ATOM 1397 C C . THR A 1 193 ? -6.611 11.193 13.596 1.00 91.06 193 THR A C 1
ATOM 1399 O O . THR A 1 193 ? -6.711 12.420 13.581 1.00 91.06 193 THR A O 1
ATOM 1402 N N . ASN A 1 194 ? -7.671 10.394 13.681 1.00 89.56 194 ASN A N 1
ATOM 1403 C CA . ASN A 1 194 ? -9.054 10.844 13.862 1.00 89.56 194 ASN A CA 1
ATOM 1404 C C . ASN A 1 194 ? -9.829 9.906 14.806 1.00 89.56 194 ASN A C 1
ATOM 1406 O O . ASN A 1 194 ? -11.009 9.600 14.588 1.00 89.56 194 ASN A O 1
ATOM 1410 N N . LEU A 1 195 ? -9.119 9.438 15.838 1.00 89.88 195 LEU A N 1
ATOM 1411 C CA . LEU A 1 195 ? -9.686 8.738 16.986 1.00 89.88 195 LEU A CA 1
ATOM 1412 C C . LEU A 1 195 ? -10.745 9.605 17.701 1.00 89.88 195 LEU A C 1
ATOM 1414 O O . LEU A 1 195 ? -10.624 10.833 17.683 1.00 89.88 195 LEU A O 1
ATOM 1418 N N . PRO A 1 196 ? -11.761 8.981 18.328 1.00 87.69 196 PRO A N 1
ATOM 1419 C CA . PRO A 1 196 ? -12.686 9.671 19.226 1.00 87.69 196 PRO A CA 1
ATOM 1420 C C . PRO A 1 196 ? -11.960 10.230 20.459 1.00 87.69 196 PRO A C 1
ATOM 1422 O O . PRO A 1 196 ? -10.796 9.901 20.716 1.00 87.69 196 PRO A O 1
ATOM 1425 N N . ALA A 1 197 ? -12.649 11.068 21.232 1.00 82.81 197 ALA A N 1
ATOM 1426 C CA . ALA A 1 197 ? -12.137 11.516 22.516 1.00 82.81 197 ALA A CA 1
ATOM 1427 C C . ALA A 1 197 ? -12.121 10.340 23.508 1.00 82.81 197 ALA A C 1
ATOM 1429 O O . ALA A 1 197 ? -12.926 9.415 23.419 1.00 82.81 197 ALA A O 1
ATOM 1430 N N . HIS A 1 198 ? -11.203 10.357 24.478 1.00 76.31 198 HIS A N 1
ATOM 1431 C CA . HIS A 1 198 ? -11.110 9.279 25.475 1.00 76.31 198 HIS A CA 1
ATOM 1432 C C . HIS A 1 198 ? -12.396 9.149 26.317 1.00 76.31 198 HIS A C 1
ATOM 1434 O O . HIS A 1 198 ? -12.763 8.056 26.739 1.00 76.31 198 HIS A O 1
ATOM 1440 N N . GLU A 1 199 ? -13.105 10.264 26.508 1.00 77.06 199 GLU A N 1
ATOM 1441 C CA . GLU A 1 199 ? -14.394 10.339 27.205 1.00 77.06 199 GLU A CA 1
ATOM 1442 C C . GLU A 1 199 ? -15.566 9.674 26.456 1.00 77.06 199 GLU A C 1
ATOM 1444 O O . GLU A 1 199 ? -16.568 9.355 27.090 1.00 77.06 199 GLU A O 1
ATOM 1449 N N . ASP A 1 200 ? -15.427 9.383 25.153 1.00 83.50 200 ASP A N 1
ATOM 1450 C CA . ASP A 1 200 ? -16.437 8.659 24.360 1.00 83.50 200 ASP A CA 1
ATOM 1451 C C . ASP A 1 200 ? -16.480 7.142 24.678 1.00 83.50 200 ASP A C 1
ATOM 1453 O O . ASP A 1 200 ? -17.380 6.434 24.222 1.00 83.50 200 ASP A O 1
ATOM 1457 N N . GLY A 1 201 ? -15.517 6.629 25.455 1.00 86.38 201 GLY A N 1
ATOM 1458 C CA . GLY A 1 201 ? -15.463 5.238 25.917 1.00 86.38 201 GLY A CA 1
ATOM 1459 C C . GLY A 1 201 ? -14.773 4.241 24.963 1.00 86.38 201 GLY A C 1
ATOM 1460 O O . GLY A 1 201 ? -14.503 4.538 23.790 1.00 86.38 201 GLY A O 1
ATOM 1461 N N . PRO A 1 202 ? -14.449 3.027 25.454 1.00 88.50 202 PRO A N 1
ATOM 1462 C CA . PRO A 1 202 ? -13.728 2.016 24.680 1.00 88.50 202 PRO A CA 1
ATOM 1463 C C . PRO A 1 202 ? -14.541 1.457 23.501 1.00 88.50 202 PRO A C 1
ATOM 1465 O O . PRO A 1 202 ? -13.950 1.067 22.494 1.00 88.50 202 PRO A O 1
ATOM 1468 N N . GLU A 1 203 ? -15.874 1.461 23.564 1.00 91.50 203 GLU A N 1
ATOM 1469 C CA . GLU A 1 203 ? -16.763 1.004 22.488 1.00 91.50 203 GLU A CA 1
ATOM 1470 C C . GLU A 1 203 ? -16.750 1.966 21.287 1.00 91.50 203 GLU A C 1
ATOM 1472 O O . GLU A 1 203 ? -16.760 1.529 20.130 1.00 91.50 203 GLU A O 1
ATOM 1477 N N . ALA A 1 204 ? -16.659 3.278 21.535 1.00 92.69 204 ALA A N 1
ATOM 1478 C CA . ALA A 1 204 ? -16.513 4.285 20.483 1.00 92.69 204 ALA A CA 1
ATOM 1479 C C . ALA A 1 204 ? -15.164 4.136 19.763 1.00 92.69 204 ALA A C 1
ATOM 1481 O O . ALA A 1 204 ? -15.104 4.150 18.527 1.00 92.69 204 ALA A O 1
ATOM 1482 N N . LEU A 1 205 ? -14.085 3.899 20.521 1.00 93.44 205 LEU A N 1
ATOM 1483 C CA . LEU A 1 205 ? -12.779 3.537 19.968 1.00 93.44 205 LEU A CA 1
ATOM 1484 C C . LEU A 1 205 ? -12.855 2.239 19.152 1.00 93.44 205 LEU A C 1
ATOM 1486 O O . LEU A 1 205 ? -12.368 2.200 18.020 1.00 93.44 205 LEU A O 1
ATOM 1490 N N . ALA A 1 206 ? -13.463 1.185 19.705 1.00 94.81 206 ALA A N 1
ATOM 1491 C CA . ALA A 1 206 ? -13.603 -0.107 19.042 1.00 94.81 206 ALA A CA 1
ATOM 1492 C C . ALA A 1 206 ? -14.304 0.045 17.686 1.00 94.81 206 ALA A C 1
ATOM 1494 O O . ALA A 1 206 ? -13.796 -0.423 16.667 1.00 94.81 206 ALA A O 1
ATOM 1495 N N . SER A 1 207 ? -15.419 0.777 17.666 1.00 94.50 207 SER A N 1
ATOM 1496 C CA . SER A 1 207 ? -16.225 1.053 16.473 1.00 94.50 207 SER A CA 1
ATOM 1497 C C . SER A 1 207 ? -15.472 1.913 15.448 1.00 94.50 207 SER A C 1
ATOM 1499 O O . SER A 1 207 ? -15.536 1.644 14.246 1.00 94.50 207 SER A O 1
ATOM 1501 N N . ARG A 1 208 ? -14.684 2.905 15.896 1.00 93.81 208 ARG A N 1
ATOM 1502 C CA . ARG A 1 208 ? -13.795 3.700 15.026 1.00 93.81 208 ARG A CA 1
ATOM 1503 C C . ARG A 1 208 ? -12.761 2.819 14.327 1.00 93.81 208 ARG A C 1
ATOM 1505 O O . ARG A 1 208 ? -12.659 2.849 13.101 1.00 93.81 208 ARG A O 1
ATOM 1512 N N . LEU A 1 209 ? -12.008 2.038 15.100 1.00 94.88 209 LEU A N 1
ATOM 1513 C CA . LEU A 1 209 ? -10.959 1.165 14.575 1.00 94.88 209 LEU A CA 1
ATOM 1514 C C . LEU A 1 209 ? -11.534 0.064 13.679 1.00 94.88 209 LEU A C 1
ATOM 1516 O O . LEU A 1 209 ? -10.916 -0.290 12.675 1.00 94.88 209 LEU A O 1
ATOM 1520 N N . LEU A 1 210 ? -12.721 -0.453 14.007 1.00 95.19 210 LEU A N 1
ATOM 1521 C CA . LEU A 1 210 ? -13.419 -1.467 13.221 1.00 95.19 210 LEU A CA 1
ATOM 1522 C C . LEU A 1 210 ? -13.819 -0.906 11.852 1.00 95.19 210 LEU A C 1
ATOM 1524 O O . LEU A 1 210 ? -13.502 -1.513 10.831 1.00 95.19 210 LEU A O 1
ATOM 1528 N N . LYS A 1 211 ? -14.391 0.303 11.820 1.00 94.19 211 LYS A N 1
ATOM 1529 C CA . LYS A 1 211 ? -14.725 1.038 10.590 1.00 94.19 211 LYS A CA 1
ATOM 1530 C C . LYS A 1 211 ? -13.504 1.290 9.698 1.00 94.19 211 LYS A C 1
ATOM 1532 O O . LYS A 1 211 ? -13.580 1.097 8.485 1.00 94.19 211 LYS A O 1
ATOM 1537 N N . ASP A 1 212 ? -12.372 1.696 10.277 1.00 94.19 212 ASP A N 1
ATOM 1538 C CA . ASP A 1 212 ? -11.129 1.901 9.518 1.00 94.19 212 ASP A CA 1
ATOM 1539 C C . ASP A 1 212 ? -10.529 0.574 9.017 1.00 94.19 212 ASP A C 1
ATOM 1541 O O . ASP A 1 212 ? -10.021 0.511 7.894 1.00 94.19 212 ASP A O 1
ATOM 1545 N N . THR A 1 213 ? -10.640 -0.496 9.812 1.00 95.88 213 THR A N 1
ATOM 1546 C CA . THR A 1 213 ? -10.208 -1.860 9.458 1.00 95.88 213 THR A CA 1
ATOM 1547 C C . THR A 1 213 ? -11.040 -2.429 8.308 1.00 95.88 213 THR A C 1
ATOM 1549 O O . THR A 1 213 ? -10.476 -2.980 7.363 1.00 95.88 213 THR A O 1
ATOM 1552 N N . ASP A 1 214 ? -12.364 -2.260 8.332 1.00 95.06 214 ASP A N 1
ATOM 1553 C CA . ASP A 1 214 ? -13.250 -2.707 7.254 1.00 95.06 214 ASP A CA 1
ATOM 1554 C C . ASP A 1 214 ? -13.047 -1.903 5.961 1.00 95.06 214 ASP A C 1
ATOM 1556 O O . ASP A 1 214 ? -13.042 -2.486 4.875 1.00 95.06 214 ASP A O 1
ATOM 1560 N N . GLY A 1 215 ? -12.761 -0.599 6.051 1.00 94.00 215 GLY A N 1
ATOM 1561 C CA . GLY A 1 215 ? -12.374 0.202 4.885 1.00 94.00 215 GLY A CA 1
ATOM 1562 C C . GLY A 1 215 ? -11.038 -0.234 4.264 1.00 94.00 215 GLY A C 1
ATOM 1563 O O . GLY A 1 215 ? -10.927 -0.331 3.036 1.00 94.00 215 GLY A O 1
ATOM 1564 N N . ALA A 1 216 ? -10.048 -0.585 5.092 1.00 94.75 216 ALA A N 1
ATOM 1565 C CA . ALA A 1 216 ? -8.771 -1.141 4.642 1.00 94.75 216 ALA A CA 1
ATOM 1566 C C . ALA A 1 216 ? -8.936 -2.536 4.008 1.00 94.75 216 ALA A C 1
ATOM 1568 O O . ALA A 1 216 ? -8.401 -2.803 2.930 1.00 94.75 216 ALA A O 1
ATOM 1569 N N . LEU A 1 217 ? -9.733 -3.416 4.626 1.00 94.75 217 LEU A N 1
ATOM 1570 C CA . LEU A 1 217 ? -10.077 -4.729 4.070 1.00 94.75 217 LEU A CA 1
ATOM 1571 C C . LEU A 1 217 ? -10.823 -4.604 2.734 1.00 94.75 217 LEU A C 1
ATOM 1573 O O . LEU A 1 217 ? -10.563 -5.390 1.821 1.00 94.75 217 LEU A O 1
ATOM 1577 N N . SER A 1 218 ? -11.711 -3.619 2.588 1.00 94.44 218 SER A N 1
ATOM 1578 C CA . SER A 1 218 ? -12.401 -3.333 1.327 1.00 94.44 218 SER A CA 1
ATOM 1579 C C . SER A 1 218 ? -11.438 -2.877 0.231 1.00 94.44 218 SER A C 1
ATOM 1581 O O . SER A 1 218 ? -11.518 -3.380 -0.891 1.00 94.44 218 SER A O 1
ATOM 1583 N N . ARG A 1 219 ? -10.443 -2.043 0.560 1.00 93.81 219 ARG A N 1
ATOM 1584 C CA . ARG A 1 219 ? -9.377 -1.660 -0.377 1.00 93.81 219 ARG A CA 1
ATOM 1585 C C . ARG A 1 219 ? -8.523 -2.851 -0.837 1.00 93.81 219 ARG A C 1
ATOM 1587 O O . ARG A 1 219 ? -8.381 -3.062 -2.041 1.00 93.81 219 ARG A O 1
ATOM 1594 N N . ILE A 1 220 ? -8.072 -3.703 0.088 1.00 93.75 220 ILE A N 1
ATOM 1595 C CA . ILE A 1 220 ? -7.321 -4.934 -0.237 1.00 93.75 220 ILE A CA 1
ATOM 1596 C C . ILE A 1 220 ? -8.163 -5.890 -1.106 1.00 93.75 220 ILE A C 1
ATOM 1598 O O . ILE A 1 220 ? -7.650 -6.521 -2.033 1.00 93.75 220 ILE A O 1
ATOM 1602 N N . ARG A 1 221 ? -9.478 -5.991 -0.864 1.00 92.38 221 ARG A N 1
ATOM 1603 C CA . ARG A 1 221 ? -10.390 -6.773 -1.721 1.00 92.38 221 ARG A CA 1
ATOM 1604 C C . ARG A 1 221 ? -10.482 -6.191 -3.137 1.00 92.38 221 ARG A C 1
ATOM 1606 O O . ARG A 1 221 ? -10.497 -6.968 -4.089 1.00 92.38 221 ARG A O 1
ATOM 1613 N N . LEU A 1 222 ? -10.493 -4.866 -3.302 1.00 92.38 222 LEU A N 1
ATOM 1614 C CA . LEU A 1 222 ? -10.467 -4.224 -4.623 1.00 92.38 222 LEU A CA 1
ATOM 1615 C C . LEU A 1 222 ? -9.145 -4.476 -5.363 1.00 92.38 222 LEU A C 1
ATOM 1617 O O . LEU A 1 222 ? -9.182 -4.796 -6.548 1.00 92.38 222 LEU A O 1
ATOM 1621 N N . GLU A 1 223 ? -7.997 -4.431 -4.681 1.00 92.19 223 GLU A N 1
ATOM 1622 C CA . GLU A 1 223 ? -6.690 -4.815 -5.251 1.00 92.19 223 GLU A CA 1
ATOM 1623 C C . GLU A 1 223 ? -6.683 -6.278 -5.722 1.00 92.19 223 GLU A C 1
ATOM 1625 O O . GLU A 1 223 ? -6.207 -6.590 -6.819 1.00 92.19 223 GLU A O 1
ATOM 1630 N N . GLN A 1 224 ? -7.292 -7.176 -4.938 1.00 90.31 224 GLN A N 1
ATOM 1631 C CA . GLN A 1 224 ? -7.459 -8.589 -5.286 1.00 90.31 224 GLN A CA 1
ATOM 1632 C C . GLN A 1 224 ? -8.393 -8.789 -6.489 1.00 90.31 224 GLN A C 1
ATOM 1634 O O . GLN A 1 224 ? -8.080 -9.587 -7.372 1.00 90.31 224 GLN A O 1
ATOM 1639 N N . LEU A 1 225 ? -9.517 -8.070 -6.572 1.00 88.25 225 LEU A N 1
ATOM 1640 C CA . LEU A 1 225 ? -10.441 -8.135 -7.714 1.00 88.25 225 LEU A CA 1
ATOM 1641 C C . LEU A 1 225 ? -9.838 -7.518 -8.985 1.00 88.25 225 LEU A C 1
ATOM 1643 O O . LEU A 1 225 ? -10.007 -8.075 -10.073 1.00 88.25 225 LEU A O 1
ATOM 1647 N N . ALA A 1 226 ? -9.099 -6.413 -8.857 1.00 87.69 226 ALA A N 1
ATOM 1648 C CA . ALA A 1 226 ? -8.365 -5.790 -9.952 1.00 87.69 226 ALA A CA 1
ATOM 1649 C C . ALA A 1 226 ? -7.300 -6.747 -10.503 1.00 87.69 226 ALA A C 1
ATOM 1651 O O . ALA A 1 226 ? -7.349 -7.078 -11.684 1.00 87.69 226 ALA A O 1
ATOM 1652 N N . SER A 1 227 ? -6.424 -7.282 -9.646 1.00 87.62 227 SER A N 1
ATOM 1653 C CA . SER A 1 227 ? -5.343 -8.218 -10.016 1.00 87.62 227 SER A CA 1
ATOM 1654 C C . SER A 1 227 ? -5.840 -9.595 -10.488 1.00 87.62 227 SER A C 1
ATOM 1656 O O . SER A 1 227 ? -5.115 -10.343 -11.136 1.00 87.62 227 SER A O 1
ATOM 1658 N N . ARG A 1 228 ? -7.102 -9.951 -10.209 1.00 82.50 228 ARG A N 1
ATOM 1659 C CA . ARG A 1 228 ? -7.780 -11.114 -10.817 1.00 82.50 228 ARG A CA 1
ATOM 1660 C C . ARG A 1 228 ? -8.383 -10.807 -12.195 1.00 82.50 228 ARG A C 1
ATOM 1662 O O . ARG A 1 228 ? -8.953 -11.701 -12.810 1.00 82.50 228 ARG A O 1
ATOM 1669 N N . GLY A 1 229 ? -8.291 -9.565 -12.675 1.00 76.12 229 GLY A N 1
ATOM 1670 C CA . GLY A 1 229 ? -8.905 -9.107 -13.923 1.00 76.12 229 GLY A CA 1
ATOM 1671 C C . GLY A 1 229 ? -10.431 -8.991 -13.864 1.00 76.12 229 GLY A C 1
ATOM 1672 O O . GLY A 1 229 ? -11.051 -8.837 -14.912 1.00 76.12 229 GLY A O 1
ATOM 1673 N N . ILE A 1 230 ? -11.024 -9.068 -12.666 1.00 70.62 230 ILE A N 1
ATOM 1674 C CA . ILE A 1 230 ? -12.476 -9.019 -12.446 1.00 70.62 230 ILE A CA 1
ATOM 1675 C C . ILE A 1 230 ? -12.958 -7.570 -12.474 1.00 70.62 230 ILE A C 1
ATOM 1677 O O . ILE A 1 230 ? -13.970 -7.276 -13.099 1.00 70.62 230 ILE A O 1
ATOM 1681 N N . ASN A 1 231 ? -12.183 -6.635 -11.911 1.00 62.50 231 ASN A N 1
ATOM 1682 C CA . ASN A 1 231 ? -12.473 -5.204 -12.034 1.00 62.50 231 ASN A CA 1
ATOM 1683 C C . ASN A 1 231 ? -11.976 -4.605 -13.372 1.00 62.50 231 ASN A C 1
ATOM 1685 O O . ASN A 1 231 ? -11.347 -3.546 -13.416 1.00 62.50 231 ASN A O 1
ATOM 1689 N N . ARG A 1 232 ? -12.183 -5.320 -14.490 1.00 53.59 232 ARG A N 1
ATOM 1690 C CA . ARG A 1 232 ? -11.752 -4.863 -15.826 1.00 53.59 232 ARG A CA 1
ATOM 1691 C C . ARG A 1 232 ? -12.584 -3.691 -16.336 1.00 53.59 232 ARG A C 1
ATOM 1693 O O . ARG A 1 232 ? -12.081 -2.899 -17.133 1.00 53.59 232 ARG A O 1
ATOM 1700 N N . GLU A 1 233 ? -13.827 -3.599 -15.871 1.00 45.22 233 GLU A N 1
ATOM 1701 C CA . GLU A 1 233 ? -14.826 -2.654 -16.357 1.00 45.22 233 GLU A CA 1
ATOM 1702 C C . GLU A 1 233 ? -14.861 -1.324 -15.599 1.00 45.22 233 GLU A C 1
ATOM 1704 O O . GLU A 1 233 ? -15.235 -0.342 -16.223 1.00 45.22 233 GLU A O 1
ATOM 1709 N N . ALA A 1 234 ? -14.369 -1.186 -14.358 1.00 41.56 234 ALA A N 1
ATOM 1710 C CA . ALA A 1 234 ? -14.250 0.151 -13.741 1.00 41.56 234 ALA A CA 1
ATOM 1711 C C . ALA A 1 234 ? -13.250 1.069 -14.482 1.00 41.56 234 ALA A C 1
ATOM 1713 O O . ALA A 1 234 ? -13.335 2.292 -14.407 1.00 41.56 234 ALA A O 1
ATOM 1714 N N . ALA A 1 235 ? -12.336 0.497 -15.277 1.00 41.19 235 ALA A N 1
ATOM 1715 C CA . ALA A 1 235 ? -11.502 1.250 -16.222 1.00 41.19 235 ALA A CA 1
ATOM 1716 C C . ALA A 1 235 ? -12.233 1.630 -17.534 1.00 41.19 235 ALA A C 1
ATOM 1718 O O . ALA A 1 235 ? -11.644 2.285 -18.394 1.00 41.19 235 ALA A O 1
ATOM 1719 N N . GLY A 1 236 ? -13.481 1.184 -17.704 1.00 41.19 236 GLY A N 1
ATOM 1720 C CA . GLY A 1 236 ? -14.351 1.412 -18.856 1.00 41.19 236 GLY A CA 1
ATOM 1721 C C . GLY A 1 236 ? -15.696 2.067 -18.516 1.00 41.19 236 GLY A C 1
ATOM 1722 O O . GLY A 1 236 ? -16.238 2.739 -19.376 1.00 41.19 236 GLY A O 1
ATOM 1723 N N . GLN A 1 237 ? -16.212 1.987 -17.287 1.00 40.47 237 GLN A N 1
ATOM 1724 C CA . GLN A 1 237 ? -17.533 2.507 -16.886 1.00 40.47 237 GLN A CA 1
ATOM 1725 C C . GLN A 1 237 ? -17.544 4.017 -16.540 1.00 40.47 237 GLN A C 1
ATOM 1727 O O . GLN A 1 237 ? -18.382 4.503 -15.790 1.00 40.47 237 GLN A O 1
ATOM 1732 N N . GLN A 1 238 ? -16.651 4.788 -17.174 1.00 41.28 238 GLN A N 1
ATOM 1733 C CA . GLN A 1 238 ? -16.933 6.181 -17.567 1.00 41.28 238 GLN A CA 1
ATOM 1734 C C . GLN A 1 238 ? -17.275 6.300 -19.069 1.00 41.28 238 GLN A C 1
ATOM 1736 O O . GLN A 1 238 ? -17.357 7.400 -19.611 1.00 41.28 238 GLN A O 1
ATOM 1741 N N . GLN A 1 239 ? -17.502 5.178 -19.760 1.00 39.03 239 GLN A N 1
ATOM 1742 C CA . GLN A 1 239 ? -18.190 5.150 -21.046 1.00 39.03 239 GLN A CA 1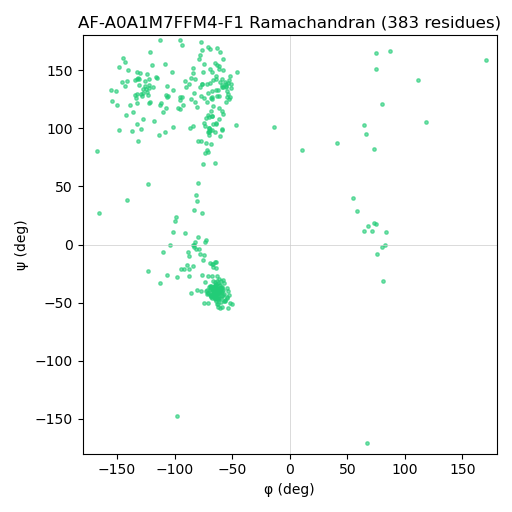
ATOM 1743 C C . GLN A 1 239 ? -19.659 5.475 -20.798 1.00 39.03 239 GLN A C 1
ATOM 1745 O O . GLN A 1 239 ? -20.451 4.616 -20.413 1.00 39.03 239 GLN A O 1
ATOM 1750 N N . GLY A 1 240 ? -20.008 6.744 -21.008 1.00 31.06 240 GLY A N 1
ATOM 1751 C CA . GLY A 1 240 ? -21.401 7.142 -21.128 1.00 31.06 240 GLY A CA 1
ATOM 1752 C C . GLY A 1 240 ? -22.073 6.320 -22.225 1.00 31.06 240 GLY A C 1
ATOM 1753 O O . GLY A 1 240 ? -21.511 6.132 -23.305 1.00 31.06 240 GLY A O 1
ATOM 1754 N N . ALA A 1 241 ? -23.278 5.834 -21.940 1.00 40.69 241 ALA A N 1
ATOM 1755 C CA . ALA A 1 241 ? -24.111 5.198 -22.941 1.00 40.69 241 ALA A CA 1
ATOM 1756 C C . ALA A 1 241 ? -24.478 6.227 -24.022 1.00 40.69 241 ALA A C 1
ATOM 1758 O O . ALA A 1 241 ? -25.348 7.072 -23.821 1.00 40.69 241 ALA A O 1
ATOM 1759 N N . SER A 1 242 ? -23.829 6.142 -25.181 1.00 35.19 242 SER A N 1
ATOM 1760 C CA . SER A 1 242 ? -24.296 6.779 -26.409 1.00 35.19 242 SER A CA 1
ATOM 1761 C C . SER A 1 242 ? -24.322 5.755 -27.537 1.00 35.19 242 SER A C 1
ATOM 1763 O O . SER A 1 242 ? -23.323 5.425 -28.172 1.00 35.19 242 SER A O 1
ATOM 1765 N N . THR A 1 243 ? -25.521 5.239 -27.784 1.00 36.47 243 THR A N 1
ATOM 1766 C CA . THR A 1 243 ? -25.839 4.473 -28.984 1.00 36.47 243 THR A CA 1
ATOM 1767 C C . THR A 1 243 ? -25.587 5.337 -30.219 1.00 36.47 243 THR A C 1
ATOM 1769 O O . THR A 1 243 ? -26.321 6.293 -30.462 1.00 36.47 243 THR A O 1
ATOM 1772 N N . SER A 1 244 ? -24.620 4.968 -31.053 1.00 37.25 244 SER A N 1
ATOM 1773 C CA . SER A 1 244 ? -24.687 5.260 -32.485 1.00 37.25 244 SER A CA 1
ATOM 1774 C C . SER A 1 244 ? -23.983 4.176 -33.300 1.00 37.25 244 SER A C 1
ATOM 1776 O O . SER A 1 244 ? -23.151 3.416 -32.806 1.00 37.25 244 SER A O 1
ATOM 1778 N N . GLN A 1 245 ? -24.446 4.023 -34.535 1.00 32.44 245 GLN A N 1
ATOM 1779 C CA . GLN A 1 245 ? -24.351 2.802 -35.328 1.00 32.44 245 GLN A CA 1
ATOM 1780 C C . GLN A 1 245 ? -23.563 3.064 -36.621 1.00 32.44 245 GLN A C 1
ATOM 1782 O O . GLN A 1 245 ? -23.629 4.163 -37.165 1.00 32.44 245 GLN A O 1
ATOM 1787 N N . SER A 1 246 ? -22.950 2.008 -37.172 1.00 31.62 246 SER A N 1
ATOM 1788 C CA . SER A 1 246 ? -22.385 1.910 -38.537 1.00 31.62 246 SER A CA 1
ATOM 1789 C C . SER A 1 246 ? -21.057 2.630 -38.844 1.00 31.62 246 SER A C 1
ATOM 1791 O O . SER A 1 246 ? -20.731 3.661 -38.270 1.00 31.62 246 SER A O 1
ATOM 1793 N N . GLY A 1 247 ? -20.308 2.065 -39.805 1.00 28.52 247 GLY A N 1
ATOM 1794 C CA . GLY A 1 247 ? -19.067 2.626 -40.363 1.00 28.52 247 GLY A CA 1
ATOM 1795 C C . GLY A 1 247 ? -17.852 1.720 -40.138 1.00 28.52 247 GLY A C 1
ATOM 1796 O O . GLY A 1 247 ? -17.357 1.619 -39.022 1.00 28.52 247 GLY A O 1
ATOM 1797 N N . GLY A 1 248 ? -17.379 1.034 -41.184 1.00 27.17 248 GLY A N 1
ATOM 1798 C CA . GLY A 1 248 ? -16.249 0.096 -41.096 1.00 27.17 248 GLY A CA 1
ATOM 1799 C C . GLY A 1 248 ? -14.991 0.549 -41.844 1.00 27.17 248 GLY A C 1
ATOM 1800 O O . GLY A 1 248 ? -15.018 1.528 -42.584 1.00 27.17 248 GLY A O 1
ATOM 1801 N N . GLY A 1 249 ? -13.920 -0.243 -41.716 1.00 31.52 249 GLY A N 1
ATOM 1802 C CA . GLY A 1 249 ? -12.761 -0.228 -42.618 1.00 31.52 249 GLY A CA 1
ATOM 1803 C C . GLY A 1 249 ? -11.441 0.297 -42.032 1.00 31.52 249 GLY A C 1
ATOM 1804 O O . GLY A 1 249 ? -11.400 1.326 -41.369 1.00 31.52 249 GLY A O 1
ATOM 1805 N N . SER A 1 250 ? -10.348 -0.368 -42.430 1.00 27.84 250 SER A N 1
ATOM 1806 C CA . SER A 1 250 ? -8.924 -0.001 -42.245 1.00 27.84 250 SER A CA 1
ATOM 1807 C C . SER A 1 250 ? -8.277 -0.284 -40.877 1.00 27.84 250 SER A C 1
ATOM 1809 O O . SER A 1 250 ? -8.650 0.264 -39.844 1.00 27.84 250 SER A O 1
ATOM 1811 N N . SER A 1 251 ? -7.219 -1.099 -40.905 1.00 40.69 251 SER A N 1
ATOM 1812 C CA . SER A 1 251 ? -6.297 -1.361 -39.790 1.00 40.69 251 SER A CA 1
ATOM 1813 C C . SER A 1 251 ? -5.455 -0.127 -39.419 1.00 40.69 251 SER A C 1
ATOM 1815 O O . SER A 1 251 ? -5.053 0.608 -40.323 1.00 40.69 251 SER A O 1
ATOM 1817 N N . PRO A 1 252 ? -5.069 0.066 -38.143 1.00 33.34 252 PRO A N 1
ATOM 1818 C CA . PRO A 1 252 ? -4.101 1.088 -37.757 1.00 33.34 252 PRO A CA 1
ATOM 1819 C C . PRO A 1 252 ? -2.677 0.518 -37.648 1.00 33.34 252 PRO A C 1
ATOM 1821 O O . PRO A 1 252 ? -2.377 -0.288 -36.766 1.00 33.34 252 PRO A O 1
ATOM 1824 N N . ALA A 1 253 ? -1.773 0.999 -38.500 1.00 29.19 253 ALA A N 1
ATOM 1825 C CA . ALA A 1 253 ? -0.335 0.922 -38.252 1.00 29.19 253 ALA A CA 1
ATOM 1826 C C . ALA A 1 253 ? 0.116 2.122 -37.393 1.00 29.19 253 ALA A C 1
ATOM 1828 O O . ALA A 1 253 ? -0.388 3.228 -37.562 1.00 29.19 253 ALA A O 1
ATOM 1829 N N . HIS A 1 254 ? 1.073 1.890 -36.488 1.00 30.62 254 HIS A N 1
ATOM 1830 C CA . HIS A 1 254 ? 1.873 2.884 -35.749 1.00 30.62 254 HIS A CA 1
ATOM 1831 C C . HIS A 1 254 ? 1.162 4.148 -35.206 1.00 30.62 254 HIS A C 1
ATOM 1833 O O . HIS A 1 254 ? 1.256 5.231 -35.776 1.00 30.62 254 HIS A O 1
ATOM 1839 N N . ALA A 1 255 ? 0.601 4.045 -33.994 1.00 27.62 255 ALA A N 1
ATOM 1840 C CA . ALA A 1 255 ? 0.324 5.198 -33.130 1.00 27.62 255 ALA A CA 1
ATOM 1841 C C . ALA A 1 255 ? 1.306 5.226 -31.942 1.00 27.62 255 ALA A C 1
ATOM 1843 O O . ALA A 1 255 ? 1.479 4.227 -31.242 1.00 27.62 255 ALA A O 1
ATOM 1844 N N . SER A 1 256 ? 1.967 6.362 -31.715 1.00 28.39 256 SER A N 1
ATOM 1845 C CA . SER A 1 256 ? 3.066 6.511 -30.756 1.00 28.39 256 SER A CA 1
ATOM 1846 C C . SER A 1 256 ? 2.621 6.905 -29.335 1.00 28.39 256 SER A C 1
ATOM 1848 O O . SER A 1 256 ? 1.804 7.794 -29.120 1.00 28.39 256 SER A O 1
ATOM 1850 N N . HIS A 1 257 ? 3.212 6.216 -28.354 1.00 38.47 257 HIS A N 1
ATOM 1851 C CA . HIS A 1 257 ? 3.441 6.574 -26.944 1.00 38.47 257 HIS A CA 1
ATOM 1852 C C . HIS A 1 257 ? 2.750 7.831 -26.351 1.00 38.47 257 HIS A C 1
ATOM 1854 O O . HIS A 1 257 ? 3.401 8.845 -26.113 1.00 38.47 257 HIS A O 1
ATOM 1860 N N . ALA A 1 258 ? 1.472 7.721 -25.952 1.00 30.62 258 ALA A N 1
ATOM 1861 C CA . ALA A 1 258 ? 0.835 8.682 -25.035 1.00 30.62 258 ALA A CA 1
ATOM 1862 C C . ALA A 1 258 ? -0.252 8.057 -24.125 1.00 30.62 258 ALA A C 1
ATOM 1864 O O . ALA A 1 258 ? -1.419 7.897 -24.505 1.00 30.62 258 ALA A O 1
ATOM 1865 N N . GLY A 1 259 ? 0.122 7.739 -22.878 1.00 34.94 259 GLY A N 1
ATOM 1866 C CA . GLY A 1 259 ? -0.805 7.542 -21.746 1.00 34.94 259 GLY A CA 1
ATOM 1867 C C . GLY A 1 259 ? -1.797 6.369 -21.821 1.00 34.94 259 GLY A C 1
ATOM 1868 O O . GLY A 1 259 ? -2.728 6.326 -21.024 1.00 34.94 259 GLY A O 1
ATOM 1869 N N . GLY A 1 260 ? -1.633 5.442 -22.767 1.00 39.19 260 GLY A N 1
ATOM 1870 C CA . GLY A 1 260 ? -2.501 4.273 -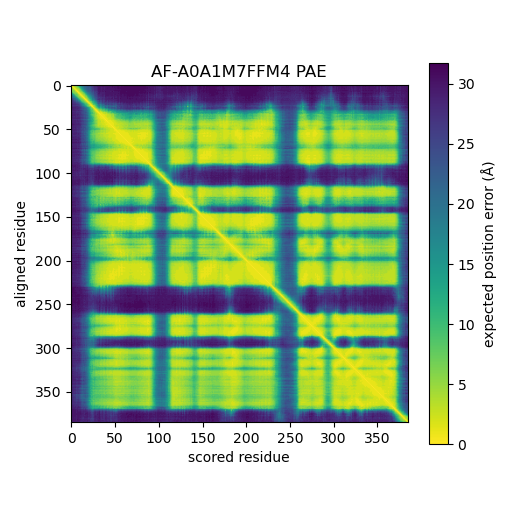22.968 1.00 39.19 260 GLY A CA 1
ATOM 1871 C C . GLY A 1 260 ? -1.726 2.959 -22.903 1.00 39.19 260 GLY A C 1
ATOM 1872 O O . GLY A 1 260 ? -1.775 2.176 -23.846 1.00 39.19 260 GLY A O 1
ATOM 1873 N N . GLY A 1 261 ? -0.956 2.747 -21.834 1.00 57.41 261 GLY A N 1
ATOM 1874 C CA . GLY A 1 261 ? -0.159 1.530 -21.665 1.00 57.41 261 GLY A CA 1
ATOM 1875 C C . GLY A 1 261 ? -1.018 0.262 -21.605 1.00 57.41 261 GLY A C 1
ATOM 1876 O O . GLY A 1 261 ? -2.165 0.285 -21.147 1.00 57.41 261 GLY A O 1
ATOM 1877 N N . ARG A 1 262 ? -0.443 -0.869 -22.038 1.00 71.12 262 ARG A N 1
ATOM 1878 C CA . ARG A 1 262 ? -1.018 -2.200 -21.801 1.00 71.12 262 ARG A CA 1
ATOM 1879 C C . ARG A 1 262 ? -1.282 -2.368 -20.302 1.00 71.12 262 ARG A C 1
ATOM 1881 O O . ARG A 1 262 ? -0.445 -1.977 -19.488 1.00 71.12 262 ARG A O 1
ATOM 1888 N N . ALA A 1 263 ? -2.419 -2.969 -19.948 1.00 77.75 263 ALA A N 1
ATOM 1889 C CA . ALA A 1 263 ? -2.734 -3.263 -18.554 1.00 77.75 263 ALA A CA 1
ATOM 1890 C C . ALA A 1 263 ? -1.581 -4.024 -17.868 1.00 77.75 263 ALA A C 1
ATOM 1892 O O . ALA A 1 263 ? -0.873 -4.815 -18.502 1.00 77.75 263 ALA A O 1
ATOM 1893 N N . MET A 1 264 ? -1.391 -3.739 -16.586 1.00 89.06 264 MET A N 1
ATOM 1894 C CA . MET A 1 264 ? -0.569 -4.541 -15.683 1.00 89.06 264 MET A CA 1
ATOM 1895 C C . MET A 1 264 ? -1.332 -5.805 -15.264 1.00 89.06 264 MET A C 1
ATOM 1897 O O . MET A 1 264 ? -2.505 -5.951 -15.606 1.00 89.06 264 MET A O 1
ATOM 1901 N N . ASP A 1 265 ? -0.677 -6.704 -14.533 1.00 87.44 265 ASP A N 1
ATOM 1902 C CA . ASP A 1 265 ? -1.264 -7.969 -14.063 1.00 87.44 265 ASP A CA 1
ATOM 1903 C C . ASP A 1 265 ? -1.565 -7.949 -12.551 1.00 87.44 265 ASP A C 1
ATOM 1905 O O . ASP A 1 265 ? -2.469 -8.637 -12.083 1.00 87.44 265 ASP A O 1
ATOM 1909 N N . LEU A 1 266 ? -0.830 -7.132 -11.792 1.00 91.44 266 LEU A N 1
ATOM 1910 C CA . LEU A 1 266 ? -0.930 -6.954 -10.345 1.00 91.44 266 LEU A CA 1
ATOM 1911 C C . LEU A 1 266 ? -0.991 -5.462 -9.992 1.00 91.44 266 LEU A C 1
ATOM 1913 O O . LEU A 1 266 ? -0.284 -4.652 -10.593 1.00 91.44 266 LEU A O 1
ATOM 1917 N N . VAL A 1 267 ? -1.790 -5.121 -8.981 1.00 93.69 267 VAL A N 1
ATOM 1918 C CA . VAL A 1 267 ? -1.730 -3.858 -8.232 1.00 93.69 267 VAL A CA 1
ATOM 1919 C C . VAL A 1 267 ? -1.731 -4.161 -6.731 1.00 93.69 267 VAL A C 1
ATOM 1921 O O . VAL A 1 267 ? -2.467 -5.044 -6.292 1.00 93.69 267 VAL A O 1
ATOM 1924 N N . VAL A 1 268 ? -0.894 -3.455 -5.969 1.00 94.75 268 VAL A N 1
ATOM 1925 C CA . VAL A 1 268 ? -0.748 -3.590 -4.513 1.00 94.75 268 VAL A CA 1
ATOM 1926 C C . VAL A 1 268 ? -0.447 -2.238 -3.869 1.00 94.75 268 VAL A C 1
ATOM 1928 O O . VAL A 1 268 ? 0.364 -1.471 -4.393 1.00 94.75 268 VAL A O 1
ATOM 1931 N N . ASP A 1 269 ? -1.053 -1.967 -2.718 1.00 95.81 269 ASP A N 1
ATOM 1932 C CA . ASP A 1 269 ? -0.646 -0.885 -1.822 1.00 95.81 269 ASP A CA 1
ATOM 1933 C C . ASP A 1 269 ? 0.298 -1.426 -0.731 1.00 95.81 269 ASP A C 1
ATOM 1935 O O . ASP A 1 269 ? -0.051 -2.343 0.013 1.00 95.81 269 ASP A O 1
ATOM 1939 N N . LEU A 1 270 ? 1.496 -0.847 -0.608 1.00 95.38 270 LEU A N 1
ATOM 1940 C CA . LEU A 1 270 ? 2.473 -1.199 0.428 1.00 95.38 270 LEU A CA 1
ATOM 1941 C C . LEU A 1 270 ? 2.639 -0.024 1.411 1.00 95.38 270 LEU A C 1
ATOM 1943 O O . LEU A 1 270 ? 3.024 1.074 0.989 1.00 95.38 270 LEU A O 1
ATOM 1947 N N . PRO A 1 271 ? 2.360 -0.206 2.716 1.00 95.56 271 PRO A N 1
ATOM 1948 C CA . PRO A 1 271 ? 2.573 0.836 3.711 1.00 95.56 271 PRO A CA 1
ATOM 1949 C C . PRO A 1 271 ? 4.068 0.955 4.049 1.00 95.56 271 PRO A C 1
ATOM 1951 O O . PRO A 1 271 ? 4.756 -0.053 4.213 1.00 95.56 271 PRO A O 1
ATOM 1954 N N . LEU A 1 272 ? 4.575 2.181 4.187 1.00 93.75 272 LEU A N 1
ATOM 1955 C CA . LEU A 1 272 ? 5.978 2.470 4.506 1.00 93.75 272 LEU A CA 1
ATOM 1956 C C . LEU A 1 272 ? 6.114 3.502 5.628 1.00 93.75 272 LEU A C 1
ATOM 1958 O O . LEU A 1 272 ? 5.282 4.402 5.761 1.00 93.75 272 LEU A O 1
ATOM 1962 N N . VAL A 1 273 ? 7.177 3.380 6.424 1.00 93.00 273 VAL A N 1
ATOM 1963 C CA . VAL A 1 273 ? 7.511 4.333 7.488 1.00 93.00 273 VAL A CA 1
ATOM 1964 C C . VAL A 1 273 ? 8.252 5.532 6.896 1.00 93.00 273 VAL A C 1
ATOM 1966 O O . VAL A 1 273 ? 9.308 5.377 6.290 1.00 93.00 273 VAL A O 1
ATOM 1969 N N . VAL A 1 274 ? 7.724 6.740 7.101 1.00 89.75 274 VAL A N 1
ATOM 1970 C CA . VAL A 1 274 ? 8.357 8.004 6.694 1.00 89.75 274 VAL A CA 1
ATOM 1971 C C . VAL A 1 274 ? 8.180 9.027 7.809 1.00 89.75 274 VAL A C 1
ATOM 1973 O O . VAL A 1 274 ? 7.056 9.336 8.197 1.00 89.75 274 VAL A O 1
ATOM 1976 N N . GLY A 1 275 ? 9.288 9.536 8.360 1.00 86.44 275 GLY A N 1
ATOM 1977 C CA . GLY A 1 275 ? 9.251 10.484 9.485 1.00 86.44 275 GLY A CA 1
ATOM 1978 C C . GLY A 1 275 ? 8.539 9.932 10.729 1.00 86.44 275 GLY A C 1
ATOM 1979 O O . GLY A 1 275 ? 7.900 10.682 11.457 1.00 86.44 275 GLY A O 1
ATOM 1980 N N . GLY A 1 276 ? 8.566 8.609 10.924 1.00 87.00 276 GLY A N 1
ATOM 1981 C CA . GLY A 1 276 ? 7.809 7.916 11.970 1.00 87.00 276 GLY A CA 1
ATOM 1982 C C . GLY A 1 276 ? 6.308 7.761 11.693 1.00 87.00 276 GLY A C 1
ATOM 1983 O O . GLY A 1 276 ? 5.650 7.036 12.431 1.00 87.00 276 GLY A O 1
ATOM 1984 N N . GLN A 1 277 ? 5.757 8.379 10.644 1.00 90.75 277 GLN A N 1
ATOM 1985 C CA . GLN A 1 277 ? 4.370 8.196 10.203 1.00 90.75 277 GLN A CA 1
ATOM 1986 C C . GLN A 1 277 ? 4.275 7.133 9.094 1.00 90.75 277 GLN A C 1
ATOM 1988 O O . GLN A 1 277 ? 5.291 6.624 8.625 1.00 90.75 277 GLN A O 1
ATOM 1993 N N . THR A 1 278 ? 3.057 6.795 8.654 1.00 94.38 278 THR A N 1
ATOM 1994 C CA . THR A 1 278 ? 2.839 5.788 7.598 1.00 94.38 278 THR A CA 1
ATOM 1995 C C . THR A 1 278 ? 2.341 6.428 6.309 1.00 94.38 278 THR A C 1
ATOM 1997 O O . THR A 1 278 ? 1.214 6.914 6.275 1.00 94.38 278 THR A O 1
ATOM 2000 N N . ALA A 1 279 ? 3.149 6.383 5.250 1.00 95.06 279 ALA A N 1
ATOM 2001 C CA . ALA A 1 279 ? 2.709 6.650 3.879 1.00 95.06 279 ALA A CA 1
ATOM 2002 C C . ALA A 1 279 ? 2.330 5.329 3.180 1.00 95.06 279 ALA A C 1
ATOM 2004 O O . ALA A 1 279 ? 2.587 4.245 3.710 1.00 95.06 279 ALA A O 1
ATOM 2005 N N . VAL A 1 280 ? 1.753 5.399 1.979 1.00 95.69 280 VAL A N 1
ATOM 2006 C CA . VAL A 1 280 ? 1.556 4.230 1.100 1.00 95.69 280 VAL A CA 1
ATOM 2007 C C . VAL A 1 280 ? 2.206 4.482 -0.252 1.00 95.69 280 VAL A C 1
ATOM 2009 O O . VAL A 1 280 ? 1.956 5.512 -0.884 1.00 95.69 280 VAL A O 1
ATOM 2012 N N . VAL A 1 281 ? 2.989 3.508 -0.718 1.00 95.81 281 VAL A N 1
ATOM 2013 C CA . VAL A 1 281 ? 3.394 3.399 -2.121 1.00 95.81 281 VAL A CA 1
ATOM 2014 C C . VAL A 1 281 ? 2.425 2.447 -2.816 1.00 95.81 281 VAL A C 1
ATOM 2016 O O . VAL A 1 281 ? 2.212 1.326 -2.356 1.00 95.81 281 VAL A O 1
ATOM 2019 N N . GLN A 1 282 ? 1.821 2.879 -3.922 1.00 95.81 282 GLN A N 1
ATOM 2020 C CA . GLN A 1 282 ? 1.055 1.969 -4.773 1.00 95.81 282 GLN A CA 1
ATOM 2021 C C . GLN A 1 282 ? 1.964 1.454 -5.880 1.00 95.81 282 GLN A C 1
ATOM 2023 O O . GLN A 1 282 ? 2.559 2.245 -6.615 1.00 95.81 282 GLN A O 1
ATOM 2028 N N . MET A 1 283 ? 2.035 0.137 -6.021 1.00 96.00 283 MET A N 1
ATOM 2029 C CA . MET A 1 283 ? 2.840 -0.563 -7.011 1.00 96.00 283 MET A CA 1
ATOM 2030 C C . MET A 1 283 ? 1.941 -1.325 -7.988 1.00 96.00 283 MET A C 1
ATOM 2032 O O . MET A 1 283 ? 0.914 -1.887 -7.615 1.00 96.00 283 MET A O 1
ATOM 2036 N N . GLN A 1 284 ? 2.337 -1.356 -9.256 1.00 95.00 284 GLN A N 1
ATOM 2037 C CA . GLN A 1 284 ? 1.738 -2.166 -10.305 1.00 95.00 284 GLN A CA 1
ATOM 2038 C C . GLN A 1 284 ? 2.832 -2.978 -11.000 1.00 95.00 284 GLN A C 1
ATOM 2040 O O . GLN A 1 284 ? 3.862 -2.423 -11.385 1.00 95.00 284 GLN A O 1
ATOM 2045 N N . VAL A 1 285 ? 2.591 -4.269 -11.214 1.00 93.06 285 VAL A N 1
ATOM 2046 C CA . VAL A 1 285 ? 3.526 -5.171 -11.903 1.00 93.06 285 VAL A CA 1
ATOM 2047 C C . VAL A 1 285 ? 2.803 -5.853 -13.055 1.00 93.06 285 VAL A C 1
ATOM 2049 O O . VAL A 1 285 ? 1.666 -6.297 -12.908 1.00 93.06 285 VAL A O 1
ATOM 2052 N N . GLY A 1 286 ? 3.448 -5.946 -14.210 1.00 90.88 286 GLY A N 1
ATOM 2053 C CA . GLY A 1 286 ? 2.942 -6.674 -15.363 1.00 90.88 286 GLY A CA 1
ATOM 2054 C C . GLY A 1 286 ? 4.057 -7.337 -16.157 1.00 90.88 286 GLY A C 1
ATOM 2055 O O . GLY A 1 286 ? 5.225 -6.959 -16.068 1.00 90.88 286 GLY A O 1
ATOM 2056 N N . ARG A 1 287 ? 3.676 -8.322 -16.959 1.00 85.50 287 ARG A N 1
ATOM 2057 C CA . ARG A 1 287 ? 4.497 -8.922 -18.008 1.00 85.50 287 ARG A CA 1
ATOM 2058 C C . ARG A 1 287 ? 3.951 -8.483 -19.369 1.00 85.50 287 ARG A C 1
ATOM 2060 O O . ARG A 1 287 ? 2.774 -8.123 -19.500 1.00 85.50 287 ARG A O 1
ATOM 2067 N N . ASP A 1 288 ? 4.792 -8.479 -20.391 1.00 71.19 288 ASP A N 1
ATOM 2068 C CA . ASP A 1 288 ? 4.308 -8.557 -21.769 1.00 71.19 288 ASP A CA 1
ATOM 2069 C C . ASP A 1 288 ? 4.236 -10.030 -22.190 1.00 71.19 288 ASP A C 1
ATOM 2071 O O . ASP A 1 288 ? 5.079 -10.824 -21.773 1.00 71.19 288 ASP A O 1
ATOM 2075 N N . PRO A 1 289 ? 3.198 -10.439 -22.942 1.00 57.22 289 PRO A N 1
ATOM 2076 C CA . PRO A 1 289 ? 3.115 -11.789 -23.462 1.00 57.22 289 PRO A CA 1
ATOM 2077 C C . PRO A 1 289 ? 4.081 -11.952 -24.630 1.00 57.22 289 PRO A C 1
ATOM 2079 O O . PRO A 1 289 ? 4.267 -11.032 -25.433 1.00 57.22 289 PRO A O 1
ATOM 2082 N N . ASP A 1 290 ? 4.584 -13.169 -24.767 1.00 53.91 290 ASP A N 1
ATOM 2083 C CA . ASP A 1 290 ? 5.308 -13.624 -25.944 1.00 53.91 290 ASP A CA 1
ATOM 2084 C C . ASP A 1 290 ? 4.373 -13.463 -27.164 1.00 53.91 290 ASP A C 1
ATOM 2086 O O . ASP A 1 290 ? 3.291 -14.052 -27.223 1.00 53.91 290 ASP A O 1
ATOM 2090 N N . GLN A 1 291 ? 4.713 -12.546 -28.079 1.00 50.19 291 GLN A N 1
ATOM 2091 C CA . GLN A 1 291 ? 3.794 -12.107 -29.145 1.00 50.19 291 GLN A CA 1
ATOM 2092 C C . GLN A 1 291 ? 3.798 -13.043 -30.364 1.00 50.19 291 GLN A C 1
ATOM 2094 O O . GLN A 1 291 ? 2.832 -13.053 -31.125 1.00 50.19 291 GLN A O 1
ATOM 2099 N N . ASN A 1 292 ? 4.845 -13.862 -30.491 1.00 43.72 292 ASN A N 1
ATOM 2100 C CA . ASN A 1 292 ? 4.937 -15.002 -31.395 1.00 43.72 292 ASN A CA 1
ATOM 2101 C C . ASN A 1 292 ? 5.062 -16.283 -30.564 1.00 43.72 292 ASN A C 1
ATOM 2103 O O . ASN A 1 292 ? 5.747 -16.296 -29.546 1.00 43.72 292 ASN A O 1
ATOM 2107 N N . GLY A 1 293 ? 4.458 -17.373 -31.039 1.00 48.47 293 GLY A N 1
ATOM 2108 C CA . GLY A 1 293 ? 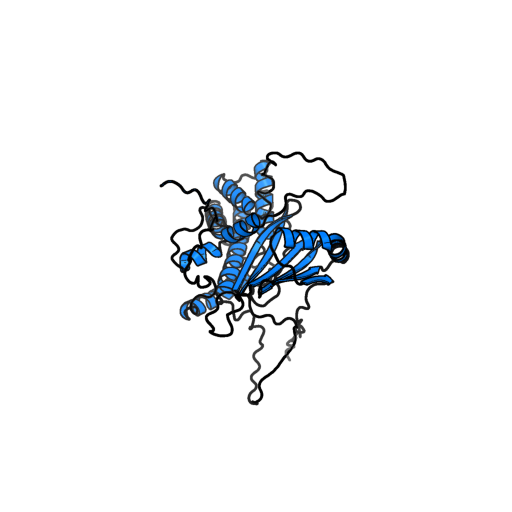4.602 -18.711 -30.452 1.00 48.47 293 GLY A CA 1
ATOM 2109 C C . GLY A 1 293 ? 5.930 -19.405 -30.779 1.00 48.47 293 GLY A C 1
ATOM 2110 O O . GLY A 1 293 ? 5.956 -20.633 -30.835 1.00 48.47 293 GLY A O 1
ATOM 2111 N N . ASP A 1 294 ? 6.998 -18.645 -31.030 1.00 45.31 294 ASP A N 1
ATOM 2112 C CA . ASP A 1 294 ? 8.345 -19.189 -31.184 1.00 45.31 294 ASP A CA 1
ATOM 2113 C C . ASP A 1 294 ? 8.877 -19.583 -29.803 1.00 45.31 294 ASP A C 1
ATOM 2115 O O . ASP A 1 294 ? 8.864 -18.793 -28.860 1.00 45.31 294 ASP A O 1
ATOM 2119 N N . ALA A 1 295 ? 9.315 -20.834 -29.672 1.00 44.41 295 ALA A N 1
ATOM 2120 C CA . ALA A 1 295 ? 9.634 -21.463 -28.392 1.00 44.41 295 ALA A CA 1
ATOM 2121 C C . ALA A 1 295 ? 11.026 -21.087 -27.837 1.00 44.41 295 ALA A C 1
ATOM 2123 O O . ALA A 1 295 ? 11.699 -21.937 -27.256 1.00 44.41 295 ALA A O 1
ATOM 2124 N N . ASP A 1 296 ? 11.450 -19.833 -28.009 1.00 47.62 296 ASP A N 1
ATOM 2125 C CA . ASP A 1 296 ? 12.697 -19.299 -27.451 1.00 47.62 296 ASP A CA 1
ATOM 2126 C C . ASP A 1 296 ? 12.376 -18.454 -26.206 1.00 47.62 296 ASP A C 1
ATOM 2128 O O . ASP A 1 296 ? 11.844 -17.345 -26.278 1.00 47.62 296 ASP A O 1
ATOM 2132 N N . SER A 1 297 ? 12.584 -19.044 -25.028 1.00 47.88 297 SER A N 1
ATOM 2133 C CA . SER A 1 297 ? 11.845 -18.717 -23.797 1.00 47.88 297 SER A CA 1
ATOM 2134 C C . SER A 1 297 ? 12.288 -17.460 -23.026 1.00 47.88 297 SER A C 1
ATOM 2136 O O . SER A 1 297 ? 11.764 -17.208 -21.937 1.00 47.88 297 SER A O 1
ATOM 2138 N N . ASP A 1 298 ? 13.210 -16.664 -23.572 1.00 48.97 298 ASP A N 1
ATOM 2139 C CA . ASP A 1 298 ? 13.994 -15.670 -22.815 1.00 48.97 298 ASP A CA 1
ATOM 2140 C C . ASP A 1 298 ? 13.569 -14.196 -22.987 1.00 48.97 298 ASP A C 1
ATOM 2142 O O . ASP A 1 298 ? 14.128 -13.307 -22.344 1.00 48.97 298 ASP A O 1
ATOM 2146 N N . GLN A 1 299 ? 12.544 -13.889 -23.791 1.00 53.44 299 GLN A N 1
ATOM 2147 C CA . GLN A 1 299 ? 12.125 -12.496 -24.064 1.00 53.44 299 GLN A CA 1
ATOM 2148 C C . GLN A 1 299 ? 10.932 -11.998 -23.227 1.00 53.44 299 GLN A C 1
ATOM 2150 O O . GLN A 1 299 ? 10.257 -11.033 -23.596 1.00 53.44 299 GLN A O 1
ATOM 2155 N N . ARG A 1 300 ? 10.699 -12.598 -22.053 1.00 65.25 300 ARG A N 1
ATOM 2156 C CA . ARG A 1 300 ? 9.629 -12.205 -21.117 1.00 65.25 300 ARG A CA 1
ATOM 2157 C C . ARG A 1 300 ? 9.886 -10.835 -20.490 1.00 65.25 300 ARG A C 1
ATOM 2159 O O . ARG A 1 300 ? 10.437 -10.724 -19.394 1.00 65.25 300 ARG A O 1
ATOM 2166 N N . ALA A 1 301 ? 9.449 -9.785 -21.178 1.00 84.38 301 ALA A N 1
ATOM 2167 C CA . ALA A 1 301 ? 9.593 -8.422 -20.696 1.00 84.38 301 ALA A CA 1
ATOM 2168 C C . ALA A 1 301 ? 8.721 -8.161 -19.455 1.00 84.38 301 ALA A C 1
ATOM 2170 O O . ALA A 1 301 ? 7.520 -8.448 -19.433 1.00 84.38 301 ALA A O 1
ATOM 2171 N N . TRP A 1 302 ? 9.327 -7.567 -18.430 1.00 90.94 302 TRP A N 1
ATOM 2172 C CA . TRP A 1 302 ? 8.651 -7.118 -17.218 1.00 90.94 302 TRP A CA 1
ATOM 2173 C C . TRP A 1 302 ? 8.433 -5.608 -17.236 1.00 90.94 302 TRP A C 1
ATOM 2175 O O . TRP A 1 302 ? 9.228 -4.831 -17.775 1.00 90.94 302 TRP A O 1
ATOM 2185 N N . ARG A 1 303 ? 7.344 -5.188 -16.598 1.00 92.81 303 ARG A N 1
ATOM 2186 C CA . ARG A 1 303 ? 6.937 -3.796 -16.440 1.00 92.81 303 ARG A CA 1
ATOM 2187 C C . ARG A 1 303 ? 6.559 -3.563 -14.980 1.00 92.81 303 ARG A C 1
ATOM 2189 O O . ARG A 1 303 ? 5.664 -4.219 -14.455 1.00 92.81 303 ARG A O 1
ATOM 2196 N N . LEU A 1 304 ? 7.227 -2.616 -14.338 1.00 94.69 304 LEU A N 1
ATOM 2197 C CA . LEU A 1 304 ? 6.966 -2.165 -12.975 1.00 94.69 304 LEU A CA 1
ATOM 2198 C C . LEU A 1 304 ? 6.596 -0.683 -13.028 1.00 94.69 304 LEU A C 1
ATOM 2200 O O . LEU A 1 304 ? 7.248 0.109 -13.707 1.00 94.69 304 LEU A O 1
ATOM 2204 N N . ARG A 1 305 ? 5.556 -0.291 -12.300 1.00 95.69 305 ARG A N 1
ATOM 2205 C CA . ARG A 1 305 ? 5.249 1.114 -12.022 1.00 95.69 305 ARG A CA 1
ATOM 2206 C C . ARG A 1 305 ? 4.977 1.276 -10.545 1.00 95.69 305 ARG A C 1
ATOM 2208 O O . ARG A 1 305 ? 4.326 0.422 -9.954 1.00 95.69 305 ARG A O 1
ATOM 2215 N N . PHE A 1 306 ? 5.402 2.381 -9.960 1.00 96.06 306 PHE A N 1
ATOM 2216 C CA . PHE A 1 306 ? 4.976 2.740 -8.614 1.00 96.06 306 PHE A CA 1
ATOM 2217 C C . PHE A 1 306 ? 4.791 4.245 -8.484 1.00 96.06 306 PHE A C 1
ATOM 2219 O O . PHE A 1 306 ? 5.353 5.013 -9.261 1.00 96.06 306 PHE A O 1
ATOM 2226 N N . ALA A 1 307 ? 3.981 4.670 -7.520 1.00 95.19 307 ALA A N 1
ATOM 2227 C CA . ALA A 1 307 ? 3.860 6.072 -7.155 1.00 95.19 307 ALA A CA 1
ATOM 2228 C C . ALA A 1 307 ? 3.890 6.235 -5.641 1.00 95.19 307 ALA A C 1
ATOM 2230 O O . ALA A 1 307 ? 3.304 5.437 -4.906 1.00 95.19 307 ALA A O 1
ATOM 2231 N N . LEU A 1 308 ? 4.552 7.301 -5.210 1.00 92.62 308 LEU A N 1
ATOM 2232 C CA . LEU A 1 308 ? 4.718 7.702 -3.822 1.00 92.62 308 LEU A CA 1
ATOM 2233 C C . LEU A 1 308 ? 4.345 9.181 -3.697 1.00 92.62 308 LEU A C 1
ATOM 2235 O O . LEU A 1 308 ? 4.539 9.949 -4.636 1.00 92.62 308 LEU A O 1
ATOM 2239 N N . ASP A 1 309 ? 3.800 9.579 -2.554 1.00 92.06 309 ASP A N 1
ATOM 2240 C CA . ASP A 1 309 ? 3.530 10.982 -2.251 1.00 92.06 309 ASP A CA 1
ATOM 2241 C C . ASP A 1 309 ? 3.964 11.251 -0.811 1.00 92.06 309 ASP A C 1
ATOM 2243 O O . ASP A 1 309 ? 3.425 10.651 0.122 1.00 92.06 309 ASP A O 1
ATOM 2247 N N . LEU A 1 310 ? 4.994 12.084 -0.642 1.00 89.50 310 LEU A N 1
ATOM 2248 C CA . LEU A 1 310 ? 5.554 12.465 0.655 1.00 89.50 310 LEU A CA 1
ATOM 2249 C C . LEU A 1 310 ? 5.534 13.981 0.799 1.00 89.50 310 LEU A C 1
ATOM 2251 O O . LEU A 1 310 ? 5.833 14.705 -0.147 1.00 89.50 310 LEU A O 1
ATOM 2255 N N . THR A 1 311 ? 5.340 14.476 2.020 1.00 87.12 311 THR A N 1
ATOM 2256 C CA . THR A 1 311 ? 5.379 15.916 2.314 1.00 87.12 311 THR A CA 1
ATOM 2257 C C . THR A 1 311 ? 6.674 16.578 1.821 1.00 87.12 311 THR A C 1
ATOM 2259 O O . THR A 1 311 ? 6.620 17.668 1.252 1.00 87.12 311 THR A O 1
ATOM 2262 N N . ALA A 1 312 ? 7.821 15.904 1.976 1.00 84.56 312 ALA A N 1
ATOM 2263 C CA . ALA A 1 312 ? 9.138 16.413 1.587 1.00 84.56 312 ALA A CA 1
ATOM 2264 C C . ALA A 1 312 ? 9.384 16.401 0.064 1.00 84.56 312 ALA A C 1
ATOM 2266 O O . ALA A 1 312 ? 9.770 17.420 -0.500 1.00 84.56 312 ALA A O 1
ATOM 2267 N N . THR A 1 313 ? 9.138 15.276 -0.616 1.00 84.19 313 THR A N 1
ATOM 2268 C CA . THR A 1 313 ? 9.449 15.097 -2.052 1.00 84.19 313 THR A CA 1
ATOM 2269 C C . THR A 1 313 ? 8.313 15.521 -2.981 1.00 84.19 313 THR A C 1
ATOM 2271 O O . THR A 1 313 ? 8.536 15.754 -4.167 1.00 84.19 313 THR A O 1
ATOM 2274 N N . GLY A 1 314 ? 7.094 15.640 -2.446 1.00 90.94 314 GLY A N 1
ATOM 2275 C CA . GLY A 1 314 ? 5.859 15.719 -3.219 1.00 90.94 314 GLY A CA 1
ATOM 2276 C C . GLY A 1 314 ? 5.538 14.413 -3.960 1.00 90.94 314 GLY A C 1
ATOM 2277 O O . GLY A 1 314 ? 6.210 13.394 -3.746 1.00 90.94 314 GLY A O 1
ATOM 2278 N N . PRO A 1 315 ? 4.533 14.449 -4.852 1.00 93.00 315 PRO A N 1
ATOM 2279 C CA . PRO A 1 315 ? 4.170 13.321 -5.694 1.00 93.00 315 PRO A CA 1
ATOM 2280 C C . PRO A 1 315 ? 5.297 12.903 -6.643 1.00 93.00 315 PRO A C 1
ATOM 2282 O O . PRO A 1 315 ? 5.879 13.721 -7.363 1.00 93.00 315 PRO A O 1
ATOM 2285 N N . MET A 1 316 ? 5.547 11.598 -6.695 1.00 94.12 316 MET A N 1
ATOM 2286 C CA . MET A 1 316 ? 6.488 10.956 -7.606 1.00 94.12 316 MET A CA 1
ATOM 2287 C C . MET A 1 316 ? 5.839 9.735 -8.265 1.00 94.12 316 MET A C 1
ATOM 2289 O O . MET A 1 316 ? 5.102 8.987 -7.622 1.00 94.12 316 MET A O 1
ATOM 2293 N N . GLU A 1 317 ? 6.134 9.504 -9.544 1.00 95.31 317 GLU A N 1
ATOM 2294 C CA . GLU A 1 317 ? 5.796 8.264 -10.257 1.00 95.31 317 GLU A CA 1
ATOM 2295 C C . GLU A 1 317 ? 7.072 7.691 -10.885 1.00 95.31 317 GLU A C 1
ATOM 2297 O O . GLU A 1 317 ? 7.910 8.428 -11.398 1.00 95.31 317 GLU A O 1
ATOM 2302 N N . ALA A 1 318 ? 7.223 6.373 -10.858 1.00 94.94 318 ALA A N 1
ATOM 2303 C CA . ALA A 1 318 ? 8.305 5.648 -11.503 1.00 94.94 318 ALA A CA 1
ATOM 2304 C C . ALA A 1 318 ? 7.727 4.627 -12.484 1.00 94.94 318 ALA A C 1
ATOM 2306 O O . ALA A 1 318 ? 6.724 3.970 -12.191 1.00 94.94 318 ALA A O 1
ATOM 2307 N N . ALA A 1 319 ? 8.389 4.453 -13.624 1.00 95.12 319 ALA A N 1
ATOM 2308 C CA . ALA A 1 319 ? 8.174 3.332 -14.526 1.00 95.12 319 ALA A CA 1
ATOM 2309 C C . ALA A 1 319 ? 9.520 2.684 -14.855 1.00 95.12 319 ALA A C 1
ATOM 2311 O O . ALA A 1 319 ? 10.460 3.368 -15.263 1.00 95.12 319 ALA A O 1
ATOM 2312 N N . VAL A 1 320 ? 9.585 1.367 -14.694 1.00 94.25 320 VAL A N 1
ATOM 2313 C CA . VAL A 1 320 ? 10.742 0.528 -15.002 1.00 94.25 320 VAL A CA 1
ATOM 2314 C C . VAL A 1 320 ? 10.290 -0.569 -15.961 1.00 94.25 320 VAL A C 1
ATOM 2316 O O . VAL A 1 320 ? 9.247 -1.194 -15.756 1.00 94.25 320 VAL A O 1
ATOM 2319 N N . SER A 1 321 ? 11.060 -0.812 -17.016 1.00 92.94 321 SER A N 1
ATOM 2320 C CA . SER A 1 321 ? 10.851 -1.932 -17.931 1.00 92.94 321 SER A CA 1
ATOM 2321 C C . SER A 1 321 ? 12.140 -2.726 -18.081 1.00 92.94 321 SER A C 1
ATOM 2323 O O . SER A 1 321 ? 13.186 -2.144 -18.350 1.00 92.94 321 SER A O 1
ATOM 2325 N N . LEU A 1 322 ? 12.043 -4.045 -17.922 1.00 91.94 322 LEU A N 1
ATOM 2326 C CA . LEU A 1 322 ? 13.116 -5.000 -18.194 1.00 91.94 322 LEU A CA 1
ATOM 2327 C C . LEU A 1 322 ? 12.734 -5.741 -19.474 1.00 91.94 322 LEU A C 1
ATOM 2329 O O . LEU A 1 322 ? 11.681 -6.378 -19.501 1.00 91.94 322 LEU A O 1
ATOM 2333 N N . ARG A 1 323 ? 13.520 -5.629 -20.547 1.00 88.31 323 ARG A N 1
ATOM 2334 C CA . ARG A 1 323 ? 13.207 -6.240 -21.852 1.00 88.31 323 ARG A CA 1
ATOM 2335 C C . ARG A 1 323 ? 14.475 -6.480 -22.666 1.00 88.31 323 ARG A C 1
ATOM 2337 O O . ARG A 1 323 ? 15.300 -5.581 -22.781 1.00 88.31 323 ARG A O 1
ATOM 2344 N N . GLY A 1 324 ? 14.615 -7.673 -23.249 1.00 82.31 324 GLY A N 1
ATOM 2345 C CA . GLY A 1 324 ? 15.781 -8.028 -24.071 1.00 82.31 324 GLY A CA 1
ATOM 2346 C C . GLY A 1 324 ? 17.121 -7.826 -23.350 1.00 82.31 324 GLY A C 1
ATOM 2347 O O . GLY A 1 324 ? 18.042 -7.273 -23.937 1.00 82.31 324 GLY A O 1
ATOM 2348 N N . GLY A 1 325 ? 17.192 -8.170 -22.059 1.00 83.69 325 GLY A N 1
ATOM 2349 C CA . GLY A 1 325 ? 18.348 -7.921 -21.182 1.00 83.69 325 GLY A CA 1
ATOM 2350 C C . GLY A 1 325 ? 18.437 -6.500 -20.602 1.00 83.69 325 GLY A C 1
ATOM 2351 O O . GLY A 1 325 ? 18.868 -6.343 -19.465 1.00 83.69 325 GLY A O 1
ATOM 2352 N N . GLY A 1 326 ? 17.958 -5.486 -21.326 1.00 90.88 326 GLY A N 1
ATOM 2353 C CA . GLY A 1 326 ? 18.082 -4.078 -20.941 1.00 90.88 326 GLY A CA 1
ATOM 2354 C C . GLY A 1 326 ? 17.012 -3.557 -19.972 1.00 90.88 326 GLY A C 1
ATOM 2355 O O . GLY A 1 326 ? 15.835 -3.930 -20.030 1.00 90.88 326 GLY A O 1
ATOM 2356 N N . THR A 1 327 ? 17.422 -2.613 -19.126 1.00 94.19 327 THR A N 1
ATOM 2357 C CA . THR A 1 327 ? 16.616 -1.898 -18.128 1.00 94.19 327 THR A CA 1
ATOM 2358 C C . THR A 1 327 ? 16.360 -0.458 -18.573 1.00 94.19 327 THR A C 1
ATOM 2360 O O . THR A 1 327 ? 17.289 0.293 -18.863 1.00 94.19 327 THR A O 1
ATOM 2363 N N . PHE A 1 328 ? 15.092 -0.050 -18.601 1.00 95.12 328 PHE A N 1
ATOM 2364 C CA . PHE A 1 328 ? 14.648 1.285 -19.010 1.00 95.12 328 PHE A CA 1
ATOM 2365 C C . PHE A 1 328 ? 13.871 1.935 -17.866 1.00 95.12 328 PHE A C 1
ATOM 2367 O O . PHE A 1 328 ? 12.850 1.396 -17.433 1.00 95.12 328 PHE A O 1
ATOM 2374 N N . VAL A 1 329 ? 14.326 3.094 -17.395 1.00 96.19 329 VAL A N 1
ATOM 2375 C CA . VAL A 1 329 ? 13.798 3.786 -16.215 1.00 96.19 329 VAL A CA 1
ATOM 2376 C C . VAL A 1 329 ? 13.326 5.188 -16.585 1.00 96.19 329 VAL A C 1
ATOM 2378 O O . VAL A 1 329 ? 13.988 5.957 -17.284 1.00 96.19 329 VAL A O 1
ATOM 2381 N N . SER A 1 330 ? 12.148 5.556 -16.098 1.00 96.38 330 SER A N 1
ATOM 2382 C CA . SER A 1 330 ? 11.658 6.931 -16.126 1.00 96.38 330 SER A CA 1
ATOM 2383 C C . SER A 1 330 ? 11.070 7.292 -14.772 1.00 96.38 330 SER A C 1
ATOM 2385 O O . SER A 1 330 ? 10.242 6.561 -14.228 1.00 96.38 330 SER A O 1
ATOM 2387 N N . LEU A 1 331 ? 11.526 8.417 -14.235 1.00 95.62 331 LEU A N 1
ATOM 2388 C CA . LEU A 1 331 ? 11.158 8.944 -12.930 1.00 95.62 331 LEU A CA 1
ATOM 2389 C C . LEU A 1 331 ? 10.557 10.335 -13.113 1.00 95.62 331 LEU A C 1
ATOM 2391 O O . LEU A 1 331 ? 11.186 11.229 -13.678 1.00 95.62 331 LEU A O 1
ATOM 2395 N N . TRP A 1 332 ? 9.330 10.496 -12.639 1.00 95.56 332 TRP A N 1
ATOM 2396 C CA . TRP A 1 332 ? 8.568 11.735 -12.647 1.00 95.56 332 TRP A CA 1
ATOM 2397 C C . TRP A 1 332 ? 8.532 12.302 -11.234 1.00 95.56 332 TRP A C 1
ATOM 2399 O O . TRP A 1 332 ? 8.147 11.595 -10.302 1.00 95.56 332 TRP A O 1
ATOM 2409 N N . ALA A 1 333 ? 8.903 13.570 -11.081 1.00 94.38 333 ALA A N 1
ATOM 2410 C CA . ALA A 1 333 ? 8.845 14.288 -9.813 1.00 94.38 333 ALA A CA 1
ATOM 2411 C C . ALA A 1 333 ? 8.096 15.610 -9.999 1.00 94.38 333 ALA A C 1
ATOM 2413 O O . ALA A 1 333 ? 8.420 16.395 -10.894 1.00 94.38 333 ALA A O 1
ATOM 2414 N N . ASP A 1 334 ? 7.087 15.853 -9.163 1.00 92.62 334 ASP A N 1
ATOM 2415 C CA . ASP A 1 334 ? 6.276 17.072 -9.239 1.00 92.62 334 ASP A CA 1
ATOM 2416 C C . ASP A 1 334 ? 7.047 18.308 -8.740 1.00 92.62 334 ASP A C 1
ATOM 2418 O O . ASP A 1 334 ? 7.008 19.368 -9.366 1.00 92.62 334 ASP A O 1
ATOM 2422 N N . ARG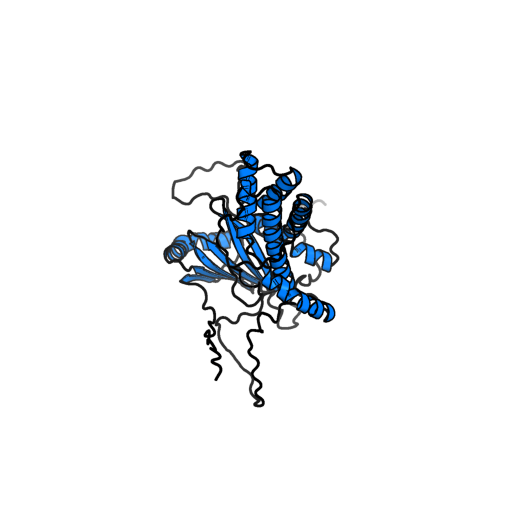 A 1 335 ? 7.830 18.148 -7.661 1.00 92.31 335 ARG A N 1
ATOM 2423 C CA . ARG A 1 335 ? 8.695 19.200 -7.104 1.00 92.31 335 ARG A CA 1
ATOM 2424 C C . ARG A 1 335 ? 9.961 19.422 -7.932 1.00 92.31 335 ARG A C 1
ATOM 2426 O O . ARG A 1 335 ? 10.649 18.478 -8.326 1.00 92.31 335 ARG A O 1
ATOM 2433 N N . GLU A 1 336 ? 10.316 20.691 -8.114 1.00 93.00 336 GLU A N 1
ATOM 2434 C CA . GLU A 1 336 ? 11.525 21.110 -8.831 1.00 93.00 336 GLU A CA 1
ATOM 2435 C C . GLU A 1 336 ? 12.804 20.735 -8.083 1.00 93.00 336 GLU A C 1
ATOM 2437 O O . GLU A 1 336 ? 13.760 20.262 -8.693 1.00 93.00 336 GLU A O 1
ATOM 2442 N N . GLU A 1 337 ? 12.807 20.880 -6.760 1.00 93.06 337 GLU A N 1
ATOM 2443 C CA . GLU A 1 337 ? 13.945 20.551 -5.905 1.00 93.06 337 GLU A CA 1
ATOM 2444 C C . GLU A 1 337 ? 14.273 19.056 -5.982 1.00 93.06 337 GLU A C 1
ATOM 2446 O O . GLU A 1 337 ? 15.441 18.683 -6.053 1.00 93.06 337 GLU A O 1
ATOM 2451 N N . MET A 1 338 ? 13.240 18.208 -6.046 1.00 92.56 338 MET A N 1
ATOM 2452 C CA . MET A 1 338 ? 13.387 16.760 -6.190 1.00 92.56 338 MET A CA 1
ATOM 2453 C C . MET A 1 338 ? 13.885 16.380 -7.591 1.00 92.56 338 MET A C 1
ATOM 2455 O O . MET A 1 338 ? 14.777 15.546 -7.716 1.00 92.56 338 MET A O 1
ATOM 2459 N N . HIS A 1 339 ? 13.368 17.011 -8.654 1.00 94.25 339 HIS A N 1
ATOM 2460 C CA . HIS A 1 339 ? 13.880 16.794 -10.015 1.00 94.25 339 HIS A CA 1
ATOM 2461 C C . HIS A 1 339 ? 15.347 17.222 -10.153 1.00 94.25 339 HIS A C 1
ATOM 2463 O O . HIS A 1 339 ? 16.136 16.493 -10.756 1.00 94.25 339 HIS A O 1
ATOM 2469 N N . ARG A 1 340 ? 15.737 18.350 -9.547 1.00 94.94 340 ARG A N 1
ATOM 2470 C CA . ARG A 1 340 ? 17.135 18.793 -9.500 1.00 94.94 340 ARG A CA 1
ATOM 2471 C C . ARG A 1 340 ? 18.010 17.788 -8.745 1.00 94.94 340 ARG A C 1
ATOM 2473 O O . ARG A 1 340 ? 18.980 17.308 -9.322 1.00 94.94 340 ARG A O 1
ATOM 2480 N N . ALA A 1 341 ? 17.614 17.388 -7.536 1.00 93.00 341 ALA A N 1
ATOM 2481 C CA . ALA A 1 341 ? 18.353 16.417 -6.726 1.00 93.00 341 ALA A CA 1
ATOM 2482 C C . ALA A 1 341 ? 18.532 15.057 -7.431 1.00 93.00 341 ALA A C 1
ATOM 2484 O O . ALA A 1 341 ? 19.598 14.452 -7.332 1.00 93.00 341 ALA A O 1
ATOM 2485 N N . LEU A 1 342 ? 17.531 14.586 -8.188 1.00 93.50 342 LEU A N 1
ATOM 2486 C CA . LEU A 1 342 ? 17.650 13.369 -9.003 1.00 93.50 342 LEU A CA 1
ATOM 2487 C C . LEU A 1 342 ? 18.698 13.502 -10.121 1.00 93.50 342 LEU A C 1
ATOM 2489 O O . LEU A 1 342 ? 19.430 12.551 -10.376 1.00 93.50 342 LEU A O 1
ATOM 2493 N N . ASN A 1 343 ? 18.795 14.668 -10.772 1.00 95.06 343 ASN A N 1
ATOM 2494 C CA . ASN A 1 343 ? 19.824 14.910 -11.788 1.00 95.06 343 ASN A CA 1
ATOM 2495 C C . ASN A 1 343 ? 21.221 15.059 -11.169 1.00 95.06 343 ASN A C 1
ATOM 2497 O O . ASN A 1 343 ? 22.176 14.522 -11.721 1.00 95.06 343 ASN A O 1
ATOM 2501 N N . GLU A 1 344 ? 21.336 15.732 -10.021 1.00 96.56 344 GLU A N 1
ATOM 2502 C CA . GLU A 1 344 ? 22.593 15.874 -9.267 1.00 96.56 344 GLU A CA 1
ATOM 2503 C C . GLU A 1 344 ? 23.135 14.513 -8.784 1.00 96.56 344 GLU A C 1
ATOM 2505 O O . GLU A 1 344 ? 24.343 14.309 -8.762 1.00 96.56 344 GLU A O 1
ATOM 2510 N N . ASN A 1 345 ? 22.255 13.555 -8.465 1.00 94.19 345 ASN A N 1
ATOM 2511 C CA . ASN A 1 345 ? 22.615 12.205 -8.005 1.00 94.19 345 ASN A CA 1
ATOM 2512 C C . ASN A 1 345 ? 22.543 11.135 -9.116 1.00 94.19 345 ASN A C 1
ATOM 2514 O O . ASN A 1 345 ? 22.435 9.942 -8.821 1.00 94.19 345 ASN A O 1
ATOM 2518 N N . ARG A 1 346 ? 22.590 11.540 -10.394 1.00 95.38 346 ARG A N 1
ATOM 2519 C CA . ARG A 1 346 ? 22.482 10.630 -11.547 1.00 95.38 346 ARG A CA 1
ATOM 2520 C C . ARG A 1 346 ? 23.491 9.483 -11.490 1.00 95.38 346 ARG A C 1
ATOM 2522 O O . ARG A 1 346 ? 23.085 8.328 -11.554 1.00 95.38 346 ARG A O 1
ATOM 2529 N N . GLU A 1 347 ? 24.775 9.800 -11.359 1.00 94.81 347 GLU A N 1
ATOM 2530 C CA . GLU A 1 347 ? 25.861 8.810 -11.404 1.00 94.81 347 GLU A CA 1
ATOM 2531 C C . GLU A 1 347 ? 25.733 7.787 -10.263 1.00 94.81 347 GLU A C 1
ATOM 2533 O O . GLU A 1 347 ? 25.905 6.589 -10.474 1.00 94.81 347 GLU A O 1
ATOM 2538 N N . THR A 1 348 ? 25.320 8.238 -9.073 1.00 92.88 348 THR A N 1
ATOM 2539 C CA . THR A 1 348 ? 25.020 7.380 -7.916 1.00 92.88 348 THR A CA 1
ATOM 2540 C C . THR A 1 348 ? 23.873 6.408 -8.202 1.00 92.88 348 THR A C 1
ATOM 2542 O O . THR A 1 348 ? 23.947 5.235 -7.835 1.00 92.88 348 THR A O 1
ATOM 2545 N N . LEU A 1 349 ? 22.812 6.868 -8.875 1.00 92.38 349 LEU A N 1
ATOM 2546 C CA . LEU A 1 349 ? 21.686 6.018 -9.270 1.00 92.38 349 LEU A CA 1
ATOM 2547 C C . LEU A 1 349 ? 22.101 5.000 -10.340 1.00 92.38 349 LEU A C 1
ATOM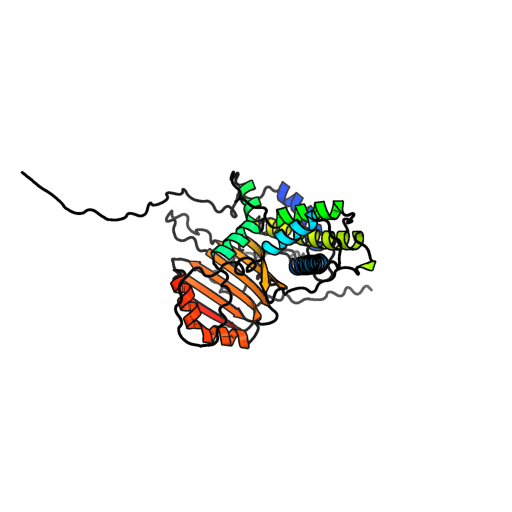 2549 O O . LEU A 1 349 ? 21.760 3.826 -10.225 1.00 92.38 349 LEU A O 1
ATOM 2553 N N . GLU A 1 350 ? 22.866 5.419 -11.348 1.00 93.25 350 GLU A N 1
ATOM 2554 C CA . GLU A 1 350 ? 23.381 4.542 -12.410 1.00 93.25 350 GLU A CA 1
ATOM 2555 C C . GLU A 1 350 ? 24.323 3.465 -11.833 1.00 93.25 350 GLU A C 1
ATOM 2557 O O . GLU A 1 350 ? 24.177 2.281 -12.148 1.00 93.25 350 GLU A O 1
ATOM 2562 N N . ALA A 1 351 ? 25.192 3.835 -10.886 1.00 92.44 351 ALA A N 1
ATOM 2563 C CA . ALA A 1 351 ? 26.023 2.899 -10.129 1.00 92.44 351 ALA A CA 1
ATOM 2564 C C . ALA A 1 351 ? 25.197 1.922 -9.269 1.00 92.44 351 ALA A C 1
ATOM 2566 O O . ALA A 1 351 ? 25.546 0.745 -9.184 1.00 92.44 351 ALA A O 1
ATOM 2567 N N . ALA A 1 352 ? 24.086 2.365 -8.669 1.00 89.69 352 ALA A N 1
ATOM 2568 C CA . ALA A 1 352 ? 23.193 1.492 -7.903 1.00 89.69 352 ALA A CA 1
ATOM 2569 C C . ALA A 1 352 ? 22.480 0.452 -8.791 1.00 89.69 352 ALA A C 1
ATOM 2571 O O . ALA A 1 352 ? 22.366 -0.709 -8.394 1.00 89.69 352 ALA A O 1
ATOM 2572 N N . PHE A 1 353 ? 22.060 0.822 -10.009 1.00 91.00 353 PHE A N 1
ATOM 2573 C CA . PHE A 1 353 ? 21.534 -0.139 -10.990 1.00 91.00 353 PHE A CA 1
ATOM 2574 C C . PHE A 1 353 ? 22.600 -1.164 -11.406 1.00 91.00 353 PHE A C 1
ATOM 2576 O O . PHE A 1 353 ? 22.332 -2.366 -11.371 1.00 91.00 353 PHE A O 1
ATOM 2583 N N . ALA A 1 354 ? 23.821 -0.713 -11.710 1.00 90.38 354 ALA A N 1
ATOM 2584 C CA . ALA A 1 354 ? 24.930 -1.604 -12.051 1.00 90.38 354 ALA A CA 1
ATOM 2585 C C . ALA A 1 354 ? 25.296 -2.556 -10.894 1.00 90.38 354 ALA A C 1
ATOM 2587 O O . ALA A 1 354 ? 25.512 -3.747 -11.118 1.00 90.38 354 ALA A O 1
ATOM 2588 N N . HIS A 1 355 ? 25.304 -2.067 -9.648 1.00 88.88 355 HIS A N 1
ATOM 2589 C CA . HIS A 1 355 ? 25.541 -2.883 -8.452 1.00 88.88 355 HIS A CA 1
ATOM 2590 C C . HIS A 1 355 ? 24.446 -3.940 -8.232 1.00 88.88 355 HIS A C 1
ATOM 2592 O O . HIS A 1 355 ? 24.746 -5.060 -7.827 1.00 88.88 355 HIS A O 1
ATOM 2598 N N . ALA A 1 356 ? 23.192 -3.621 -8.565 1.00 86.56 356 ALA A N 1
ATOM 2599 C CA . ALA A 1 356 ? 22.078 -4.570 -8.564 1.00 86.56 356 ALA A CA 1
ATOM 2600 C C . ALA A 1 356 ? 22.108 -5.576 -9.739 1.00 86.56 356 ALA A C 1
ATOM 2602 O O . ALA A 1 356 ? 21.189 -6.384 -9.870 1.00 86.56 356 ALA A O 1
ATOM 2603 N N . GLY A 1 357 ? 23.128 -5.533 -10.607 1.00 88.00 357 GLY A N 1
ATOM 2604 C CA . GLY A 1 357 ? 23.244 -6.399 -11.784 1.00 88.00 357 GLY A CA 1
ATOM 2605 C C . GLY A 1 357 ? 22.279 -6.045 -12.922 1.00 88.00 357 GLY A C 1
ATOM 2606 O O . GLY A 1 357 ? 22.018 -6.886 -13.780 1.00 88.00 357 GLY A O 1
ATOM 2607 N N . LEU A 1 358 ? 21.729 -4.826 -12.931 1.00 90.62 358 LEU A N 1
ATOM 2608 C CA . LEU A 1 358 ? 20.783 -4.359 -13.942 1.00 90.62 358 LEU A CA 1
ATOM 2609 C C . LEU A 1 358 ? 21.504 -3.555 -15.030 1.00 90.62 358 LEU A C 1
ATOM 2611 O O . LEU A 1 358 ? 22.055 -2.487 -14.768 1.00 90.62 358 LEU A O 1
ATOM 2615 N N . ASP A 1 359 ? 21.452 -4.052 -16.266 1.00 92.75 359 ASP A N 1
ATOM 2616 C CA . ASP A 1 359 ? 21.976 -3.366 -17.450 1.00 92.75 359 ASP A CA 1
ATOM 2617 C C . ASP A 1 359 ? 21.099 -2.154 -17.806 1.00 92.75 359 ASP A C 1
ATOM 2619 O O . ASP A 1 359 ? 20.031 -2.289 -18.406 1.00 92.75 359 ASP A O 1
ATOM 2623 N N . LEU A 1 360 ? 21.500 -0.962 -17.365 1.00 95.25 360 LEU A N 1
ATOM 2624 C CA . LEU A 1 360 ? 20.721 0.267 -17.494 1.00 95.25 360 LEU A CA 1
ATOM 2625 C C . LEU A 1 360 ? 20.931 0.933 -18.862 1.00 95.25 360 LEU A C 1
ATOM 2627 O O . LEU A 1 360 ? 21.907 1.642 -19.088 1.00 95.25 360 LEU A O 1
ATOM 2631 N N . GLN A 1 361 ? 19.956 0.752 -19.751 1.00 95.69 361 GLN A N 1
ATOM 2632 C CA . GLN A 1 361 ? 19.960 1.275 -21.120 1.00 95.69 361 GLN A CA 1
ATOM 2633 C C . GLN A 1 361 ? 19.380 2.697 -21.226 1.00 95.69 361 GLN A C 1
ATOM 2635 O O . GLN A 1 361 ? 19.721 3.446 -22.139 1.00 95.69 361 GLN A O 1
ATOM 2640 N N . GLU A 1 362 ? 18.484 3.095 -20.315 1.00 95.44 362 GLU A N 1
ATOM 2641 C CA . GLU A 1 362 ? 17.913 4.448 -20.289 1.00 95.44 362 GLU A CA 1
ATOM 2642 C C . GLU A 1 362 ? 17.519 4.876 -18.865 1.00 95.44 362 GLU A C 1
ATOM 2644 O O . GLU A 1 362 ? 16.790 4.155 -18.186 1.00 95.44 362 GLU A O 1
ATOM 2649 N N . LEU A 1 363 ? 17.914 6.088 -18.445 1.00 96.75 363 LEU A N 1
ATOM 2650 C CA . LEU A 1 363 ? 17.483 6.718 -17.188 1.00 96.75 363 LEU A CA 1
ATOM 2651 C C . LEU A 1 363 ? 17.037 8.172 -17.407 1.00 96.75 363 LEU A C 1
ATOM 2653 O O . LEU A 1 363 ? 17.861 9.084 -17.545 1.00 96.75 363 LEU A O 1
ATOM 2657 N N . ARG A 1 364 ? 15.719 8.407 -17.399 1.00 96.81 364 ARG A N 1
ATOM 2658 C CA . ARG A 1 364 ? 15.113 9.742 -17.568 1.00 96.81 364 ARG A CA 1
ATOM 2659 C C . ARG A 1 364 ? 14.541 10.303 -16.266 1.00 96.81 364 ARG A C 1
ATOM 2661 O O . ARG A 1 364 ? 13.775 9.622 -15.587 1.00 96.81 364 ARG A O 1
ATOM 2668 N N . PHE A 1 365 ? 14.802 11.585 -16.010 1.00 96.06 365 PHE A N 1
ATOM 2669 C CA . PHE A 1 365 ? 14.159 12.376 -14.956 1.00 96.06 365 PHE A CA 1
ATOM 2670 C C . PHE A 1 365 ? 13.260 13.445 -15.580 1.00 96.06 365 PHE A C 1
ATOM 2672 O O . PHE A 1 365 ? 13.727 14.285 -16.351 1.00 96.06 365 PHE A O 1
ATOM 2679 N N . ILE A 1 366 ? 11.972 13.431 -15.249 1.00 94.62 366 ILE A N 1
ATOM 2680 C CA . ILE A 1 366 ? 10.934 14.252 -15.879 1.00 94.62 366 ILE A CA 1
ATOM 2681 C C . ILE A 1 366 ? 10.245 15.103 -14.802 1.00 94.62 366 ILE A C 1
ATOM 2683 O O . ILE A 1 366 ? 9.967 14.620 -13.705 1.00 94.62 366 ILE A O 1
ATOM 2687 N N . ARG A 1 367 ? 9.983 16.381 -15.106 1.00 93.12 367 ARG A N 1
ATOM 2688 C CA . ARG A 1 367 ? 9.243 17.292 -14.218 1.00 93.12 367 ARG A CA 1
ATOM 2689 C C . ARG A 1 367 ? 7.734 17.108 -14.362 1.00 93.12 367 ARG A C 1
ATOM 2691 O O . ARG A 1 367 ? 7.237 16.961 -15.479 1.00 93.12 367 ARG A O 1
ATOM 2698 N N . GLY A 1 368 ? 7.024 17.208 -13.242 1.00 89.62 368 GLY A N 1
ATOM 2699 C CA . GLY A 1 368 ? 5.583 16.981 -13.164 1.00 89.62 368 GLY A CA 1
ATOM 2700 C C . GLY A 1 368 ? 5.220 15.498 -13.245 1.00 89.62 368 GLY A C 1
ATOM 2701 O O . GLY A 1 368 ? 6.023 14.655 -13.644 1.00 89.62 368 GLY A O 1
ATOM 2702 N N . LEU A 1 369 ? 3.983 15.165 -12.882 1.00 85.62 369 LEU A N 1
ATOM 2703 C CA . LEU A 1 369 ? 3.445 13.811 -13.049 1.00 85.62 369 LEU A CA 1
ATOM 2704 C C . LEU A 1 369 ? 3.112 13.492 -14.523 1.00 85.62 369 LEU A C 1
ATOM 2706 O O . LEU A 1 369 ? 2.801 14.406 -15.293 1.00 85.62 369 LEU A O 1
ATOM 2710 N N . PRO A 1 370 ? 3.088 12.203 -14.931 1.00 80.31 370 PRO A N 1
ATOM 2711 C CA . PRO A 1 370 ? 2.679 11.807 -16.277 1.00 80.31 370 PRO A CA 1
ATOM 2712 C C . PRO A 1 370 ? 1.316 12.385 -16.656 1.00 80.31 370 PRO A C 1
ATOM 2714 O O . PRO A 1 370 ? 0.399 12.420 -15.832 1.00 80.31 370 PRO A O 1
ATOM 2717 N N . ALA A 1 371 ? 1.162 12.795 -17.918 1.00 65.00 371 ALA A N 1
ATOM 2718 C CA . ALA A 1 371 ? -0.060 13.409 -18.427 1.00 65.00 371 ALA A CA 1
ATOM 2719 C C . ALA A 1 371 ? -1.272 12.466 -18.296 1.00 65.00 371 ALA A C 1
ATOM 2721 O O . ALA A 1 371 ? -1.570 11.647 -19.169 1.00 65.00 371 ALA A O 1
ATOM 2722 N N . ARG A 1 372 ? -2.001 12.602 -17.185 1.00 59.25 372 ARG A N 1
ATOM 2723 C CA . ARG A 1 372 ? -3.286 11.941 -16.953 1.00 59.25 372 ARG A CA 1
ATOM 2724 C C . ARG A 1 372 ? -4.272 12.534 -17.953 1.00 59.25 372 ARG A C 1
ATOM 2726 O O . ARG A 1 372 ? -4.513 13.740 -17.908 1.00 59.25 372 ARG A O 1
ATOM 2733 N N . ARG A 1 373 ? -4.842 11.713 -18.846 1.00 38.03 373 ARG A N 1
ATOM 2734 C CA . ARG A 1 373 ? -5.910 12.162 -19.756 1.00 38.03 373 ARG A CA 1
ATOM 2735 C C . ARG A 1 373 ? -7.080 12.669 -18.913 1.00 38.03 373 ARG A C 1
ATOM 2737 O O . ARG A 1 373 ? -7.864 11.880 -18.393 1.00 38.03 373 ARG A O 1
ATOM 2744 N N . ARG A 1 374 ? -7.176 13.989 -18.756 1.00 35.44 374 ARG A N 1
ATOM 2745 C CA . ARG A 1 374 ? -8.358 14.651 -18.213 1.00 35.44 374 ARG A CA 1
ATOM 2746 C C . ARG A 1 374 ? -9.421 14.596 -19.302 1.00 35.44 374 ARG A C 1
ATOM 2748 O O . ARG A 1 374 ? -9.369 15.386 -20.240 1.00 35.44 374 ARG A O 1
ATOM 2755 N N . PHE A 1 375 ? -10.376 13.679 -19.184 1.00 35.97 375 PHE A N 1
ATOM 2756 C CA . PHE A 1 375 ? -11.674 13.934 -19.795 1.00 35.97 375 PHE A CA 1
ATOM 2757 C C . PHE A 1 375 ? -12.267 15.155 -19.088 1.00 35.97 375 PHE A C 1
ATOM 2759 O O . PHE A 1 375 ? -12.175 15.271 -17.863 1.00 35.97 375 PHE A O 1
ATOM 2766 N N . ALA A 1 376 ? -12.778 16.109 -19.863 1.00 34.53 376 ALA A N 1
ATOM 2767 C CA . ALA A 1 376 ? -13.366 17.313 -19.301 1.00 34.53 376 ALA A CA 1
ATOM 2768 C C . ALA A 1 376 ? -14.568 16.919 -18.434 1.00 34.53 376 ALA A C 1
ATOM 2770 O O . ALA A 1 376 ? -15.458 16.206 -18.898 1.00 34.53 376 ALA A O 1
ATOM 2771 N N . ALA A 1 377 ? -14.595 17.391 -17.187 1.00 39.41 377 ALA A N 1
ATOM 2772 C CA . ALA A 1 377 ? -15.754 17.258 -16.316 1.00 39.41 377 ALA A CA 1
ATOM 2773 C C . ALA A 1 377 ? -16.865 18.192 -16.823 1.00 39.41 377 ALA A C 1
ATOM 2775 O O . ALA A 1 377 ? -17.038 19.307 -16.335 1.00 39.41 377 ALA A O 1
ATOM 2776 N N . GLY A 1 378 ? -17.576 17.749 -17.861 1.00 37.53 378 GLY A N 1
ATOM 2777 C CA . GLY A 1 378 ? -18.769 18.409 -18.367 1.00 37.53 378 GLY A CA 1
ATOM 2778 C C . GLY A 1 378 ? -19.897 18.244 -17.359 1.00 37.53 378 GLY A C 1
ATOM 2779 O O . GLY A 1 378 ? -20.554 17.208 -17.333 1.00 37.53 378 GLY A O 1
ATOM 2780 N N . ALA A 1 379 ? -20.103 19.255 -16.517 1.00 40.78 379 ALA A N 1
ATOM 2781 C CA . ALA A 1 379 ? -21.228 19.295 -15.596 1.00 40.78 379 ALA A CA 1
ATOM 2782 C C . ALA A 1 379 ? -22.540 19.438 -16.385 1.00 40.78 379 ALA A C 1
ATOM 2784 O O . ALA A 1 379 ? -22.927 20.540 -16.773 1.00 40.78 379 ALA A O 1
ATOM 2785 N N . SER A 1 380 ? -23.237 18.324 -16.609 1.00 40.22 380 SER A N 1
ATOM 2786 C CA . SER A 1 380 ? -24.631 18.337 -17.048 1.00 40.22 380 SER A CA 1
ATOM 2787 C C . SER A 1 380 ? -25.511 18.765 -15.873 1.00 40.22 380 SER A C 1
ATOM 2789 O O . SER A 1 380 ? -25.995 17.933 -15.105 1.00 40.22 380 SER A O 1
ATOM 2791 N N . VAL A 1 381 ? -25.685 20.078 -15.715 1.00 41.03 381 VAL A N 1
ATOM 2792 C CA . VAL A 1 381 ? -26.736 20.637 -14.862 1.00 41.03 381 VAL A CA 1
ATOM 2793 C C . VAL A 1 381 ? -28.064 20.356 -15.552 1.00 41.03 381 VAL A C 1
ATOM 2795 O O . VAL A 1 381 ? -28.431 21.056 -16.495 1.00 41.03 381 VAL A O 1
ATOM 2798 N N . ASP A 1 382 ? -28.772 19.327 -15.091 1.00 38.94 382 ASP A N 1
ATOM 2799 C CA . ASP A 1 382 ? -30.176 19.153 -15.441 1.00 38.94 382 ASP A CA 1
ATOM 2800 C C . ASP A 1 382 ? -30.977 20.285 -14.785 1.00 38.94 382 ASP A C 1
ATOM 2802 O O . ASP A 1 382 ? -31.074 20.382 -13.558 1.00 38.94 382 ASP A O 1
ATOM 2806 N N . ARG A 1 383 ? -31.488 21.199 -15.611 1.00 41.31 383 ARG A N 1
ATOM 2807 C CA . ARG A 1 383 ? -32.399 22.259 -15.185 1.00 41.31 383 ARG A CA 1
ATOM 2808 C C . ARG A 1 383 ? -33.775 21.906 -15.726 1.00 41.31 383 ARG A C 1
ATOM 2810 O O . ARG A 1 383 ? -34.085 22.230 -16.869 1.00 41.31 383 ARG A O 1
ATOM 2817 N N . GLN A 1 384 ? -34.584 21.289 -14.869 1.00 44.22 384 GLN A N 1
ATOM 2818 C CA . GLN A 1 384 ? -36.005 21.069 -15.123 1.00 44.22 384 GLN A CA 1
ATOM 2819 C C . GLN A 1 384 ? -36.708 22.368 -15.542 1.00 44.22 384 GLN A C 1
ATOM 2821 O O . GLN A 1 384 ? -36.491 23.427 -14.941 1.00 44.22 384 GLN A O 1
ATOM 2826 N N . SER A 1 385 ? -37.581 22.266 -16.542 1.00 43.69 385 SER A N 1
ATOM 2827 C CA . SER A 1 385 ? -38.669 23.199 -16.868 1.00 43.69 385 SER A CA 1
ATOM 2828 C C . SER A 1 385 ? -39.715 22.445 -17.681 1.00 43.69 385 SER A C 1
ATOM 2830 O O . SER A 1 385 ? -39.324 21.917 -18.744 1.00 43.69 385 SER A O 1
#

Secondary structure (DSSP, 8-state):
-----------------------SSS-SPPPHHHHHHHHHHHHHHHHH---HHHHHHHHHHHHHHHHTTSS---HHHHHHHHHHHHTSBTSSTTS----S-----------------HHHHHHHHHTTSHHHHHHHHHT-S---SS--HHHHHHHHHHHHHHTT---PPP--SSPPPPP-SSSPP--BPPPPP-PPPGGG-HHHHHHHHHHHHHHHHHHHHHHHHHHTT-TTSTTTTT------------PPP----SS-PPP-SEEEEEEEEETTEEEEEEEEEEE---SS----TT---EEEEEEEEETTTEEEEEEEEEETTEEEEEEEESSHHHHHHHHHTHHHHHHHHHHTT--EEEEEEEES-----------------

Sequence (385 aa):
MPASAGLKGGQTYPVMSDGPAQSPFSGKPVPDQLQQLAAKVLPVLEEQQSSLTTLFANLQAVSTQAANGQLEVPKPVQTAIEQILGLRLGSQSASSTPSGQTTQTSQTGVPDGSVLGAEDVQRAMELSGLFRELTLRTGGAKAAGGDDLKSLLMNLRKLLQSMGGEELPARPLTQPRVPSLRGSPQGQLPAQTNLPAHEDGPEALASRLLKDTDGALSRIRLEQLASRGINREAAGQQQGASTSQSGGGSSPAHASHAGGGRAMDLVVDLPLVVGGQTAVVQMQVGRDPDQNGDADSDQRAWRLRFALDLTATGPMEAAVSLRGGGTFVSLWADREEMHRALNENRETLEAAFAHAGLDLQELRFIRGLPARRRFAAGASVDRQS

Mean predicted aligned error: 13.6 Å

Foldseek 3Di:
DDDDDDDDDDPDDDDPPDDDPDPLLPDDQDPVVVLVVCVVCVVLLQQQAADVLQLLQQLVVQLVCVVVVNDDDDPLLNVLSVVLNCLAQLNCLVPDDPPDDDDDDDDDDDDPRSDRDPVSVVSSVLQLCLVVVSCVVVVPPDRDPDHHNLRSLVVSLVSLVVQQADPDRDRDPDHDDQDAQWAAADKFERDHHDADDVVVDSRSRSNVSNSNSSNNNSNSVSQNCRLNCSVVCVVPVVPDDDDDDDDDDDDDDDDDDARGDDGFNGWGWHWHADPNGIIIKIKTKHWDDPPDPDPPPPFTKIKIKIWHAYPVQGIKIKIWIQGPQAIEIEIEGQDPVNLVVCVVCVVVVVVVCVVVVHHYPYYYRHYDDGDDPDDDPPPPPDDDD